Protein AF-A0A662XGB3-F1 (afdb_monomer_lite)

Foldseek 3Di:
DVVVVVVVVVVVVVVVPPPDDDDDDPVNVVVCVVDVLNVDDPVVSVVVVVVVVVVVLVVVVCVVVVCVVVVVPVPDDDCPDCPVVVCCVVPVVQVPDDPSRNSCCVPPVVVVVVVVVVVVVVVVVVVPDPDDDDQDVVNVVVDDPQDPVCVVPVPPPPDDDDDDDDDDDDDDDDDDPDPPPVVVVVVVVVVPPPPVCPVVVVVVVVVVVPDPDDPPPPPPDDDDDDDDDDDDDDDDPPPPPPPPPPVVCVVVVVVVVVVVVVVVVVVVVVVVVVVVVVVPPDDPPPPDPDDDDDDDDDDDDDDDDDDDDDDDDPDDDDPPPVCVVVVVVVVVVVVVVVVVVVVVCCVVVVPPPPPDDDPDDDPDDDDPDDPPVVVVVVVVVVVVVVVVVVVVPPPDDDDDPVVVVVVVVVVVVVD

Radius of gyration: 42.83 Å; chains: 1; bounding box: 75×102×121 Å

Structure (mmCIF, N/CA/C/O backbone):
data_AF-A0A662XGB3-F1
#
_entry.id   AF-A0A662XGB3-F1
#
loop_
_atom_site.group_PDB
_atom_site.id
_atom_site.type_symbol
_atom_site.label_atom_id
_atom_site.label_alt_id
_atom_site.label_comp_id
_atom_site.label_asym_id
_atom_site.label_entity_id
_atom_site.label_seq_id
_atom_site.pdbx_PDB_ins_code
_atom_site.Cartn_x
_atom_site.Cartn_y
_atom_site.Cartn_z
_atom_site.occupancy
_atom_site.B_iso_or_equiv
_atom_site.auth_seq_id
_atom_site.auth_comp_id
_atom_site.auth_asym_id
_atom_site.auth_atom_id
_atom_site.pdbx_PDB_model_num
ATOM 1 N N . MET A 1 1 ? 17.483 49.305 -1.391 1.00 54.66 1 MET A N 1
ATOM 2 C CA . MET A 1 1 ? 18.361 48.122 -1.178 1.00 54.66 1 MET A CA 1
ATOM 3 C C . MET A 1 1 ? 18.831 48.017 0.273 1.00 54.66 1 MET A C 1
ATOM 5 O O . MET A 1 1 ? 18.694 46.939 0.832 1.00 54.66 1 MET A O 1
ATOM 9 N N . MET A 1 2 ? 19.321 49.099 0.899 1.00 66.62 2 MET A N 1
ATOM 10 C CA . MET A 1 2 ? 19.707 49.092 2.325 1.00 66.62 2 MET A CA 1
ATOM 11 C C . MET A 1 2 ? 18.526 48.879 3.281 1.00 66.62 2 MET A C 1
ATOM 13 O O . MET A 1 2 ? 18.621 48.037 4.161 1.00 66.62 2 MET A O 1
ATOM 17 N N . GLU A 1 3 ? 17.387 49.536 3.050 1.00 67.69 3 GLU A N 1
ATOM 18 C CA . GLU A 1 3 ? 16.197 49.396 3.912 1.00 67.69 3 GLU A CA 1
ATOM 19 C C . GLU A 1 3 ? 15.659 47.962 3.971 1.00 67.69 3 GLU A C 1
ATOM 21 O O . GLU A 1 3 ? 15.305 47.477 5.037 1.00 67.69 3 GLU A O 1
ATOM 26 N N . LYS A 1 4 ? 15.678 47.228 2.847 1.00 71.25 4 LYS A N 1
ATOM 27 C CA . LYS A 1 4 ? 15.299 45.806 2.838 1.00 71.25 4 LYS A CA 1
ATOM 28 C C . LYS A 1 4 ? 16.263 44.951 3.657 1.00 71.25 4 LYS A C 1
ATOM 30 O O . LYS A 1 4 ? 15.818 43.999 4.282 1.00 71.25 4 LYS A O 1
ATOM 35 N N . ARG A 1 5 ? 17.564 45.264 3.654 1.00 76.44 5 ARG A N 1
ATOM 36 C CA . ARG A 1 5 ? 18.553 44.528 4.458 1.00 76.44 5 ARG A CA 1
ATOM 37 C C . ARG A 1 5 ? 18.363 44.799 5.948 1.00 76.44 5 ARG A C 1
ATOM 39 O O . ARG A 1 5 ? 18.357 43.843 6.708 1.00 76.44 5 ARG A O 1
ATOM 46 N N . LEU A 1 6 ? 18.128 46.056 6.324 1.00 80.00 6 LEU A N 1
ATOM 47 C CA . LEU A 1 6 ? 17.851 46.444 7.709 1.00 80.00 6 LEU A CA 1
ATOM 48 C C . LEU A 1 6 ? 16.551 45.815 8.223 1.00 80.00 6 LEU A C 1
ATOM 50 O O . LEU A 1 6 ? 16.579 45.145 9.243 1.00 80.00 6 LEU A O 1
ATOM 54 N N . ALA A 1 7 ? 15.458 45.884 7.458 1.00 80.50 7 ALA A N 1
ATOM 55 C CA . ALA A 1 7 ? 14.192 45.248 7.837 1.00 80.50 7 ALA A CA 1
ATOM 56 C C . ALA A 1 7 ? 14.297 43.713 7.940 1.00 80.50 7 ALA A C 1
ATOM 58 O O . ALA A 1 7 ? 13.648 43.089 8.774 1.00 80.50 7 ALA A O 1
ATOM 59 N N . THR A 1 8 ? 15.127 43.089 7.097 1.00 82.44 8 THR A N 1
ATOM 60 C CA . THR A 1 8 ? 15.407 41.648 7.189 1.00 82.44 8 THR A CA 1
ATOM 61 C C . THR A 1 8 ? 16.193 41.331 8.460 1.00 82.44 8 THR A C 1
ATOM 63 O O . THR A 1 8 ? 15.916 40.335 9.117 1.00 82.44 8 THR A O 1
ATOM 66 N N . GLN A 1 9 ? 17.157 42.178 8.815 1.00 83.94 9 GLN A N 1
ATOM 67 C CA . GLN A 1 9 ? 17.981 42.009 10.006 1.00 83.94 9 GLN A CA 1
ATOM 68 C C . GLN A 1 9 ? 17.162 42.188 11.289 1.00 83.94 9 GLN A C 1
ATOM 70 O O . GLN A 1 9 ? 17.160 41.289 12.122 1.00 83.94 9 GLN A O 1
ATOM 75 N N . GLU A 1 10 ? 16.358 43.250 11.377 1.00 85.19 10 GLU A N 1
ATOM 76 C CA . GLU A 1 10 ? 15.425 43.483 12.488 1.00 85.19 10 GLU A CA 1
ATOM 77 C C . GLU A 1 10 ? 14.445 42.313 12.670 1.00 85.19 10 GLU A C 1
ATOM 79 O O . GLU A 1 10 ? 14.161 41.898 13.791 1.00 85.19 10 GLU A O 1
ATOM 84 N N . TYR A 1 11 ? 13.962 41.720 11.573 1.00 83.81 11 TYR A N 1
ATOM 85 C CA . TYR A 1 11 ? 13.099 40.538 11.627 1.00 83.81 11 TYR A CA 1
ATOM 86 C C . TYR A 1 11 ? 13.798 39.315 12.244 1.00 83.81 11 TYR A C 1
ATOM 88 O O . TYR A 1 11 ? 13.194 38.596 13.043 1.00 83.81 11 TYR A O 1
ATOM 96 N N . PHE A 1 12 ? 15.066 39.073 11.899 1.00 83.00 12 PHE A N 1
ATOM 97 C CA . PHE A 1 12 ? 15.842 37.975 12.479 1.00 83.00 12 PHE A CA 1
ATOM 98 C C . PHE A 1 12 ? 16.231 38.235 13.940 1.00 83.00 12 PHE A C 1
ATOM 100 O O . PHE A 1 12 ? 16.231 37.295 14.736 1.00 83.00 12 PHE A O 1
ATOM 107 N N . ASP A 1 13 ? 16.483 39.490 14.311 1.00 82.62 13 ASP A N 1
ATOM 108 C CA . ASP A 1 13 ? 16.779 39.877 15.693 1.00 82.62 13 ASP A CA 1
ATOM 109 C C . ASP A 1 13 ? 15.550 39.666 16.598 1.00 82.62 13 ASP A C 1
ATOM 111 O O . ASP A 1 13 ? 15.652 39.033 17.648 1.00 82.62 13 ASP A O 1
ATOM 115 N N . VAL A 1 14 ? 14.351 40.048 16.138 1.00 81.44 14 VAL A N 1
ATOM 116 C CA . VAL A 1 14 ? 13.081 39.801 16.854 1.00 81.44 14 VAL A CA 1
ATOM 117 C C . VAL A 1 14 ? 12.754 38.305 16.975 1.00 81.44 14 VAL A C 1
ATOM 119 O O . VAL A 1 14 ? 12.174 37.874 17.974 1.00 81.44 14 VAL A O 1
ATOM 122 N N . LEU A 1 15 ? 13.119 37.483 15.984 1.00 72.69 15 LEU A N 1
ATOM 123 C CA . LEU A 1 15 ? 12.970 36.024 16.073 1.00 72.69 15 LEU A CA 1
ATOM 124 C C . LEU A 1 15 ? 13.921 35.398 17.102 1.00 72.69 15 LEU A C 1
ATOM 126 O O . LEU A 1 15 ? 13.545 34.419 17.746 1.00 72.69 15 LEU A O 1
ATOM 130 N N . ASN A 1 16 ? 15.119 35.961 17.282 1.00 73.25 16 ASN A N 1
ATOM 131 C CA . ASN A 1 16 ? 16.087 35.495 18.276 1.00 73.25 16 ASN A CA 1
ATOM 132 C C . ASN A 1 16 ? 15.716 35.891 19.715 1.00 73.25 16 ASN A C 1
ATOM 134 O O . ASN A 1 16 ? 16.101 35.186 20.646 1.00 73.25 16 ASN A O 1
ATOM 138 N N . GLU A 1 17 ? 14.940 36.962 19.912 1.00 77.75 17 GLU A N 1
ATOM 139 C CA . GLU A 1 17 ? 14.427 37.375 21.231 1.00 77.75 17 GLU A CA 1
ATOM 140 C C . GLU A 1 17 ? 13.150 36.628 21.672 1.00 77.75 17 GLU A C 1
ATOM 142 O O . GLU A 1 17 ? 12.581 36.910 22.731 1.00 77.75 17 GLU A O 1
ATOM 147 N N . GLN A 1 18 ? 12.686 35.637 20.901 1.00 74.06 18 GLN A N 1
ATOM 148 C CA . GLN A 1 18 ? 11.561 34.793 21.304 1.00 74.06 18 GLN A CA 1
ATOM 149 C C . GLN A 1 18 ? 11.907 34.023 22.599 1.00 74.06 18 GLN A C 1
ATOM 151 O O . GLN A 1 18 ? 12.933 33.344 22.662 1.00 74.06 18 GLN A O 1
ATOM 156 N N . PRO A 1 19 ? 11.033 34.024 23.627 1.00 74.44 19 PRO A N 1
ATOM 157 C CA . PRO A 1 19 ? 11.281 33.333 24.900 1.00 74.44 19 PRO A CA 1
ATOM 158 C C . PRO A 1 19 ? 11.374 31.802 24.758 1.00 74.44 19 PRO A C 1
ATOM 160 O O . PRO A 1 19 ? 11.766 31.104 25.694 1.00 74.44 19 PRO A O 1
ATOM 163 N N . PHE A 1 20 ? 11.004 31.271 23.591 1.00 70.50 20 PHE A N 1
ATOM 164 C CA . PHE A 1 20 ? 11.121 29.869 23.231 1.00 70.50 20 PHE A CA 1
ATOM 165 C C . PHE A 1 20 ? 12.289 29.672 22.259 1.00 70.50 20 PHE A C 1
ATOM 167 O O . PHE A 1 20 ? 12.163 29.920 21.063 1.00 70.50 20 PHE A O 1
ATOM 174 N N . ALA A 1 21 ? 13.409 29.177 22.784 1.00 70.88 21 ALA A N 1
ATOM 175 C CA . ALA A 1 21 ? 14.560 28.744 21.999 1.00 70.88 21 ALA A CA 1
ATOM 176 C C . ALA A 1 21 ? 14.556 27.205 21.908 1.00 70.88 21 ALA A C 1
ATOM 178 O O . ALA A 1 21 ? 15.061 26.541 22.825 1.00 70.88 21 ALA A O 1
ATOM 179 N N . PRO A 1 22 ? 13.950 26.603 20.864 1.00 76.12 22 PRO A N 1
ATOM 180 C CA . PRO A 1 22 ? 13.940 25.154 20.719 1.00 76.12 22 PRO A CA 1
ATOM 181 C C . PRO A 1 22 ? 15.378 24.646 20.588 1.00 76.12 22 PRO A C 1
ATOM 183 O O . PRO A 1 22 ? 16.118 25.041 19.688 1.00 76.12 22 PRO A O 1
ATOM 186 N N . LYS A 1 23 ? 15.782 23.759 21.500 1.00 81.38 23 LYS A N 1
ATOM 187 C CA . LYS A 1 23 ? 17.085 23.094 21.430 1.00 81.38 23 LYS A CA 1
ATOM 188 C C . LYS A 1 23 ? 16.979 21.908 20.483 1.00 81.38 23 LYS A C 1
ATOM 190 O O . LYS A 1 23 ? 16.058 21.100 20.596 1.00 81.38 23 LYS A O 1
ATOM 195 N N . ILE A 1 24 ? 17.928 21.799 19.559 1.00 84.06 24 ILE A N 1
ATOM 196 C CA . ILE A 1 24 ? 18.049 20.625 18.695 1.00 84.06 24 ILE A CA 1
ATOM 197 C C . ILE A 1 24 ? 18.338 19.415 19.588 1.00 84.06 24 ILE A C 1
ATOM 199 O O . ILE A 1 24 ? 19.225 19.462 20.440 1.00 84.06 24 ILE A O 1
ATOM 203 N N . SER A 1 25 ? 17.561 18.348 19.412 1.00 87.00 25 SER A N 1
ATOM 204 C CA . SER A 1 25 ? 17.739 17.113 20.173 1.00 87.00 25 SER A CA 1
ATOM 205 C C . SER A 1 25 ? 19.108 16.473 19.900 1.00 87.00 25 SER A C 1
ATOM 207 O O . SER A 1 25 ? 19.650 16.555 18.794 1.00 87.00 25 SER A O 1
ATOM 209 N N . GLU A 1 26 ? 19.663 15.776 20.893 1.00 89.94 26 GLU A N 1
ATOM 210 C CA . GLU A 1 26 ? 20.924 15.041 20.726 1.00 89.94 26 GLU A CA 1
ATOM 211 C C . GLU A 1 26 ? 20.834 13.963 19.635 1.00 89.94 26 GLU A C 1
ATOM 213 O O . GLU A 1 26 ? 21.827 13.646 18.983 1.00 89.94 26 GLU A O 1
ATOM 218 N N . THR A 1 27 ? 19.643 13.397 19.415 1.00 86.75 27 THR A N 1
ATOM 219 C CA . THR A 1 27 ? 19.397 12.406 18.361 1.00 86.75 27 THR A CA 1
ATOM 220 C C . THR A 1 27 ? 19.525 13.034 16.978 1.00 86.75 27 THR A C 1
ATOM 222 O O . THR A 1 27 ? 20.179 12.451 16.115 1.00 86.75 27 THR A O 1
ATOM 225 N N . SER A 1 28 ? 18.996 14.244 16.775 1.00 85.44 28 SER A N 1
ATOM 226 C CA . SER A 1 28 ? 19.199 15.003 15.539 1.00 85.44 28 SER A CA 1
ATOM 227 C C . SER A 1 28 ? 20.682 15.282 15.282 1.00 85.44 28 SER A C 1
ATOM 229 O O . SER A 1 28 ? 21.139 15.095 14.156 1.00 85.44 28 SER A O 1
ATOM 231 N N . ASN A 1 29 ? 21.453 15.644 16.315 1.00 87.56 29 ASN A N 1
ATOM 232 C CA . ASN A 1 29 ? 22.900 15.860 16.182 1.00 87.56 29 ASN A CA 1
ATOM 233 C C . ASN A 1 29 ? 23.629 14.568 15.779 1.00 87.56 29 ASN A C 1
ATOM 235 O O . ASN A 1 29 ? 24.387 14.569 14.814 1.00 87.56 29 ASN A O 1
ATOM 239 N N . LYS A 1 30 ? 23.310 13.433 16.416 1.00 90.31 30 LYS A N 1
ATOM 240 C CA . LYS A 1 30 ? 23.857 12.115 16.040 1.00 90.31 30 LYS A CA 1
ATOM 241 C C . LYS A 1 30 ? 23.510 11.717 14.602 1.00 90.31 30 LYS A C 1
ATOM 243 O O . LYS A 1 30 ? 24.331 11.114 13.920 1.00 90.31 30 LYS A O 1
ATOM 248 N N . ILE A 1 31 ? 22.308 12.043 14.119 1.00 87.12 31 ILE A N 1
ATOM 249 C CA . ILE A 1 31 ? 21.905 11.773 12.727 1.00 87.12 31 ILE A CA 1
ATOM 250 C C . ILE A 1 31 ? 22.748 12.597 11.745 1.00 87.12 31 ILE A C 1
ATOM 252 O O . ILE A 1 31 ? 23.145 12.079 10.702 1.00 87.12 31 ILE A O 1
ATOM 256 N N . VAL A 1 32 ? 23.030 13.858 12.079 1.00 88.62 32 VAL A N 1
ATOM 257 C CA . VAL A 1 32 ? 23.881 14.752 11.277 1.00 88.62 32 VAL A CA 1
ATOM 258 C C . VAL A 1 32 ? 25.346 14.299 11.298 1.00 88.62 32 VAL A C 1
ATOM 260 O O . VAL A 1 32 ? 26.028 14.379 10.281 1.00 88.62 32 VAL A O 1
ATOM 263 N N . GLU A 1 33 ? 25.834 13.771 12.421 1.00 89.44 33 GLU A N 1
ATOM 264 C CA . GLU A 1 33 ? 27.176 13.179 12.523 1.00 89.44 33 GLU A CA 1
ATOM 265 C C . GLU A 1 33 ? 27.307 11.891 11.699 1.00 89.44 33 GLU A C 1
ATOM 267 O O . GLU A 1 33 ? 28.306 11.694 11.013 1.00 89.44 33 GLU A O 1
ATOM 272 N N . GLN A 1 34 ? 26.290 11.024 11.726 1.00 92.44 34 GLN A N 1
ATOM 273 C CA . GLN A 1 34 ? 26.293 9.759 10.981 1.00 92.44 34 GLN A CA 1
ATOM 274 C C . GLN A 1 34 ? 26.193 9.943 9.465 1.00 92.44 34 GLN A C 1
ATOM 276 O O . GLN A 1 34 ? 26.641 9.076 8.715 1.00 92.44 34 GLN A O 1
ATOM 281 N N . LYS A 1 35 ? 25.559 11.027 9.011 1.00 90.69 35 LYS A N 1
ATOM 282 C CA . LYS A 1 35 ? 25.293 11.288 7.596 1.00 90.69 35 LYS A CA 1
ATOM 283 C C . LYS A 1 35 ? 25.937 12.604 7.176 1.00 90.69 35 LYS A C 1
ATOM 285 O O . LYS A 1 35 ? 25.328 13.657 7.376 1.00 90.69 35 LYS A O 1
ATOM 290 N N . PRO A 1 36 ? 27.125 12.571 6.547 1.00 87.38 36 PRO A N 1
ATOM 291 C CA . PRO A 1 36 ? 27.830 13.784 6.135 1.00 87.38 36 PRO A CA 1
ATOM 292 C C . PRO A 1 36 ? 27.029 14.596 5.110 1.00 87.38 36 PRO A C 1
ATOM 294 O O . PRO A 1 36 ? 27.161 15.817 5.057 1.00 87.38 36 PRO A O 1
ATOM 297 N N . GLU A 1 37 ? 26.111 13.956 4.369 1.00 87.75 37 GLU A N 1
ATOM 298 C CA . GLU A 1 37 ? 25.146 14.654 3.506 1.00 87.75 37 GLU A CA 1
ATOM 299 C C . GLU A 1 37 ? 24.371 15.743 4.260 1.00 87.75 37 GLU A C 1
ATOM 301 O O . GLU A 1 37 ? 23.944 16.742 3.675 1.00 87.75 37 GLU A O 1
ATOM 306 N N . PHE A 1 38 ? 24.174 15.544 5.568 1.00 85.94 38 PHE A N 1
ATOM 307 C CA . PHE A 1 38 ? 23.430 16.451 6.415 1.00 85.94 38 PHE A CA 1
ATOM 308 C C . PHE A 1 38 ? 24.251 17.560 7.073 1.00 85.94 38 PHE A C 1
ATOM 310 O O . PHE A 1 38 ? 23.673 18.403 7.764 1.00 85.94 38 PHE A O 1
ATOM 317 N N . GLN A 1 39 ? 25.553 17.613 6.811 1.00 88.81 39 GLN A N 1
ATOM 318 C CA . GLN A 1 39 ? 26.426 18.720 7.207 1.00 88.81 39 GLN A CA 1
ATOM 319 C C . GLN A 1 39 ? 26.592 19.749 6.079 1.00 88.81 39 GLN A C 1
ATOM 321 O O . GLN A 1 39 ? 27.001 20.874 6.334 1.00 88.81 39 GLN A O 1
ATOM 326 N N . MET A 1 40 ? 26.236 19.388 4.841 1.00 89.19 40 MET A N 1
ATOM 327 C CA . MET A 1 40 ? 26.364 20.264 3.673 1.00 89.19 40 MET A CA 1
ATOM 328 C C . MET A 1 40 ? 25.335 21.398 3.670 1.00 89.19 40 MET A C 1
ATOM 330 O O . MET A 1 40 ? 24.219 21.233 4.166 1.00 89.19 40 MET A O 1
ATOM 334 N N . ASP A 1 41 ? 25.646 22.508 3.005 1.00 93.00 41 ASP A N 1
ATOM 335 C CA . ASP A 1 41 ? 24.686 23.593 2.789 1.00 93.00 41 ASP A CA 1
ATOM 336 C C . ASP A 1 41 ? 23.408 23.101 2.094 1.00 93.00 41 ASP A C 1
ATOM 338 O O . ASP A 1 41 ? 23.421 22.130 1.334 1.00 93.00 41 ASP A O 1
ATOM 342 N N . PHE A 1 42 ? 22.284 23.785 2.334 1.00 90.00 42 PHE A N 1
ATOM 343 C CA . PHE A 1 42 ? 20.971 23.391 1.807 1.00 90.00 42 PHE A CA 1
ATOM 344 C C . PHE A 1 42 ? 20.985 23.150 0.289 1.00 90.00 42 PHE A C 1
ATOM 346 O O . PHE A 1 42 ? 20.487 22.126 -0.178 1.00 90.00 42 PHE A O 1
ATOM 353 N N . VAL A 1 43 ? 21.604 24.057 -0.472 1.00 94.56 43 VAL A N 1
ATOM 354 C CA . VAL A 1 43 ? 21.682 23.968 -1.939 1.00 94.56 43 VAL A CA 1
ATOM 355 C C . VAL A 1 43 ? 22.537 22.776 -2.373 1.00 94.56 43 VAL A C 1
ATOM 357 O O . VAL A 1 43 ? 22.112 21.976 -3.204 1.00 94.56 43 VAL A O 1
ATOM 360 N N . ALA A 1 44 ? 23.712 22.599 -1.761 1.00 92.12 44 ALA A N 1
ATOM 361 C CA . ALA A 1 44 ? 24.599 21.471 -2.044 1.00 92.12 44 ALA A CA 1
ATOM 362 C C . ALA A 1 44 ? 23.927 20.127 -1.722 1.00 92.12 44 ALA A C 1
ATOM 364 O O . ALA A 1 44 ? 24.018 19.167 -2.486 1.00 92.12 44 ALA A O 1
ATOM 365 N N . ARG A 1 45 ? 23.176 20.075 -0.621 1.00 92.62 45 ARG A N 1
ATOM 366 C CA . ARG A 1 45 ? 22.384 18.917 -0.208 1.00 92.62 45 ARG A CA 1
ATOM 367 C C . ARG A 1 45 ? 21.242 18.611 -1.171 1.00 92.62 45 ARG A C 1
ATOM 369 O O . ARG A 1 45 ? 21.011 17.443 -1.474 1.00 92.62 45 ARG A O 1
ATOM 376 N N . GLN A 1 46 ? 20.545 19.633 -1.664 1.00 92.56 46 GLN A N 1
ATOM 377 C CA . GLN A 1 46 ? 19.495 19.460 -2.665 1.00 92.56 46 GLN A CA 1
ATOM 378 C C . GLN A 1 46 ? 20.062 18.845 -3.947 1.00 92.56 46 GLN A C 1
ATOM 380 O O . GLN A 1 46 ? 19.506 17.865 -4.440 1.00 92.56 46 GLN A O 1
ATOM 385 N N . HIS A 1 47 ? 21.195 19.359 -4.433 1.00 94.81 47 HIS A N 1
ATOM 386 C CA . HIS A 1 47 ? 21.884 18.778 -5.583 1.00 94.81 47 HIS A CA 1
ATOM 387 C C . HIS A 1 47 ? 22.353 17.350 -5.314 1.00 94.81 47 HIS A C 1
ATOM 389 O O . HIS A 1 47 ? 22.123 16.480 -6.141 1.00 94.81 47 HIS A O 1
ATOM 395 N N . TYR A 1 48 ? 22.928 17.074 -4.142 1.00 93.69 48 TYR A N 1
ATOM 396 C CA . TYR A 1 48 ? 23.363 15.727 -3.782 1.00 93.69 48 TYR A CA 1
ATOM 397 C C . TYR A 1 48 ? 22.221 14.705 -3.844 1.00 93.69 48 TYR A C 1
ATOM 399 O O . TYR A 1 48 ? 22.371 13.645 -4.451 1.00 93.69 48 TYR A O 1
ATOM 407 N N . PHE A 1 49 ? 21.065 15.011 -3.244 1.00 92.75 49 PHE A N 1
ATOM 408 C CA . PHE A 1 49 ? 19.931 14.085 -3.273 1.00 92.75 49 PHE A CA 1
ATOM 409 C C . PHE A 1 49 ? 19.336 13.941 -4.673 1.00 92.75 49 PHE A C 1
ATOM 411 O O . PHE A 1 49 ? 18.967 12.832 -5.045 1.00 92.75 49 PHE A O 1
ATOM 418 N N . GLN A 1 50 ? 19.307 15.016 -5.465 1.00 90.62 50 GLN A N 1
ATOM 419 C CA . GLN A 1 50 ? 18.909 14.943 -6.871 1.00 90.62 50 GLN A CA 1
ATOM 420 C C . GLN A 1 50 ? 19.843 14.034 -7.676 1.00 90.62 50 GLN A C 1
ATOM 422 O O . GLN A 1 50 ? 19.360 13.142 -8.366 1.00 90.62 50 GLN A O 1
ATOM 427 N N . SER A 1 51 ? 21.160 14.201 -7.537 1.00 91.69 51 SER A N 1
ATOM 428 C CA . SER A 1 51 ? 22.150 13.358 -8.212 1.00 91.69 51 SER A CA 1
ATOM 429 C C . SER A 1 51 ? 22.047 11.901 -7.777 1.00 91.69 51 SER A C 1
ATOM 431 O O . SER A 1 51 ? 22.122 11.007 -8.608 1.00 91.69 51 SER A O 1
ATOM 433 N N . ARG A 1 52 ? 21.818 11.641 -6.487 1.00 90.12 52 ARG A N 1
ATOM 434 C CA . ARG A 1 52 ? 21.645 10.281 -5.964 1.00 90.12 52 ARG A CA 1
ATOM 435 C C . ARG A 1 52 ? 20.360 9.618 -6.466 1.00 90.12 52 ARG A C 1
ATOM 437 O O . ARG A 1 52 ? 20.355 8.424 -6.761 1.00 90.12 52 ARG A O 1
ATOM 444 N N . ASP A 1 53 ? 19.262 10.366 -6.542 1.00 83.88 53 ASP A N 1
ATOM 445 C CA . ASP A 1 53 ? 18.016 9.869 -7.129 1.00 83.88 53 ASP A CA 1
ATOM 446 C C . ASP A 1 53 ? 18.186 9.607 -8.630 1.00 83.88 53 ASP A C 1
ATOM 448 O O . ASP A 1 53 ? 17.696 8.593 -9.131 1.00 83.88 53 ASP A O 1
ATOM 452 N N . GLN A 1 54 ? 18.930 10.467 -9.329 1.00 86.81 54 GLN A N 1
ATOM 453 C CA . GLN A 1 54 ? 19.275 10.278 -10.732 1.00 86.81 54 GLN A CA 1
ATOM 454 C C . GLN A 1 54 ? 20.148 9.033 -10.939 1.00 86.81 54 GLN A C 1
ATOM 456 O O . GLN A 1 54 ? 19.791 8.186 -11.747 1.00 86.81 54 GLN A O 1
ATOM 461 N N . GLU A 1 55 ? 21.210 8.849 -10.157 1.00 88.31 55 GLU A N 1
ATOM 462 C CA . GLU A 1 55 ? 22.072 7.659 -10.203 1.00 88.31 55 GLU A CA 1
ATOM 463 C C . GLU A 1 55 ? 21.266 6.378 -9.956 1.00 88.31 55 GLU A C 1
ATOM 465 O O . GLU A 1 55 ? 21.424 5.376 -10.649 1.00 88.31 55 GLU A O 1
ATOM 470 N N . LYS A 1 56 ? 20.341 6.407 -8.991 1.00 86.25 56 LYS A N 1
ATOM 471 C CA . LYS A 1 56 ? 19.448 5.276 -8.724 1.00 86.25 56 LYS A CA 1
ATOM 472 C C . LYS A 1 56 ? 18.540 4.969 -9.919 1.00 86.25 56 LYS A C 1
ATOM 474 O O . LYS A 1 56 ? 18.271 3.798 -10.183 1.00 86.25 56 LYS A O 1
ATOM 479 N N . MET A 1 57 ? 18.045 5.998 -10.604 1.00 81.19 57 MET A N 1
ATOM 480 C CA . MET A 1 57 ? 17.244 5.848 -11.820 1.00 81.19 57 MET A CA 1
ATOM 481 C C . MET A 1 57 ? 18.085 5.294 -12.977 1.00 81.19 57 MET A C 1
ATOM 483 O O . MET A 1 57 ? 17.653 4.339 -13.616 1.00 81.19 57 MET A O 1
ATOM 487 N N . GLU A 1 58 ? 19.292 5.818 -13.187 1.00 85.19 58 GLU A N 1
ATOM 488 C CA . GLU A 1 58 ? 20.240 5.369 -14.217 1.00 85.19 58 GLU A CA 1
ATOM 489 C C . GLU A 1 58 ? 20.699 3.923 -13.981 1.00 85.19 58 GLU A C 1
ATOM 491 O O . GLU A 1 58 ? 20.736 3.122 -14.910 1.00 85.19 58 GLU A O 1
ATOM 496 N N . ALA A 1 59 ? 20.969 3.535 -12.733 1.00 85.00 59 ALA A N 1
ATOM 497 C CA . ALA A 1 59 ? 21.301 2.155 -12.381 1.00 85.00 59 ALA A CA 1
ATOM 498 C C . ALA A 1 59 ? 20.149 1.184 -12.692 1.00 85.00 59 ALA A C 1
ATOM 500 O O . ALA A 1 59 ? 20.379 0.039 -13.088 1.00 85.00 59 ALA A O 1
ATOM 501 N N . LEU A 1 60 ? 18.905 1.633 -12.510 1.00 78.25 60 LEU A N 1
ATOM 502 C CA . LEU A 1 60 ? 17.712 0.837 -12.781 1.00 78.25 60 LEU A CA 1
ATOM 503 C C . LEU A 1 60 ? 17.423 0.738 -14.289 1.00 78.25 60 LEU A C 1
ATOM 505 O O . LEU A 1 60 ? 17.036 -0.330 -14.757 1.00 78.25 60 LEU A O 1
ATOM 509 N N . GLU A 1 61 ? 17.664 1.815 -15.043 1.00 76.56 61 GLU A N 1
ATOM 510 C CA . GLU A 1 61 ? 17.640 1.829 -16.513 1.00 76.56 61 GLU A CA 1
ATOM 511 C C . GLU A 1 61 ? 18.718 0.892 -17.085 1.00 76.56 61 GLU A C 1
ATOM 513 O O . GLU A 1 61 ? 18.412 -0.006 -17.871 1.00 76.56 61 GLU A O 1
ATOM 518 N N . GLY A 1 62 ? 19.949 0.988 -16.573 1.00 74.75 62 GLY A N 1
ATOM 519 C CA . GLY A 1 62 ? 21.059 0.120 -16.954 1.00 74.75 62 GLY A CA 1
ATOM 520 C C . GLY A 1 62 ? 20.795 -1.362 -16.679 1.00 74.75 62 GLY A C 1
ATOM 521 O O . GLY A 1 62 ? 21.202 -2.206 -17.471 1.00 74.75 62 GLY A O 1
ATOM 522 N N . PHE A 1 63 ? 20.068 -1.712 -15.613 1.00 68.50 63 PHE A N 1
ATOM 523 C CA . PHE A 1 63 ? 19.671 -3.103 -15.365 1.00 68.50 63 PHE A CA 1
ATOM 524 C C . PHE A 1 63 ? 18.786 -3.650 -16.496 1.00 68.50 63 PHE A C 1
ATOM 526 O O . PHE A 1 63 ? 19.017 -4.754 -16.985 1.00 68.50 63 PHE A O 1
ATOM 533 N N . CYS A 1 64 ? 17.817 -2.859 -16.965 1.00 60.56 64 CYS A N 1
ATOM 534 C CA . CYS A 1 64 ? 16.960 -3.253 -18.078 1.00 60.56 64 CYS A CA 1
ATOM 535 C C . CYS A 1 64 ? 17.748 -3.399 -19.387 1.00 60.56 64 CYS A C 1
ATOM 537 O O . CYS A 1 64 ? 17.543 -4.377 -20.104 1.00 60.56 64 CYS A O 1
ATOM 539 N N . ASP A 1 65 ? 18.667 -2.485 -19.689 1.00 64.62 65 ASP A N 1
ATOM 540 C CA . ASP A 1 65 ? 19.427 -2.514 -20.945 1.00 64.62 65 ASP A CA 1
ATOM 541 C C . ASP A 1 65 ? 20.485 -3.623 -20.981 1.00 64.62 65 ASP A C 1
ATOM 543 O O . ASP A 1 65 ? 20.711 -4.250 -22.020 1.00 64.62 65 ASP A O 1
ATOM 547 N N . VAL A 1 66 ? 21.105 -3.925 -19.839 1.00 59.22 66 VAL A N 1
ATOM 548 C CA . VAL A 1 66 ? 22.117 -4.981 -19.712 1.00 59.22 66 VAL A CA 1
ATOM 549 C C . VAL A 1 66 ? 21.515 -6.367 -19.961 1.00 59.22 66 VAL A C 1
ATOM 551 O O . VAL A 1 66 ? 22.151 -7.186 -20.628 1.00 59.22 66 VAL A O 1
ATOM 554 N N . ASP A 1 67 ? 20.286 -6.621 -19.511 1.00 57.78 67 ASP A N 1
ATOM 555 C CA . ASP A 1 67 ? 19.576 -7.879 -19.781 1.00 57.78 67 ASP A CA 1
ATOM 556 C C . ASP A 1 67 ? 19.241 -8.034 -21.279 1.00 57.78 67 ASP A C 1
ATOM 558 O O . ASP A 1 67 ? 19.344 -9.127 -21.845 1.00 57.78 67 ASP A O 1
ATOM 562 N N . HIS A 1 68 ? 18.935 -6.928 -21.969 1.00 57.69 68 HIS A N 1
ATOM 563 C CA . HIS A 1 68 ? 18.721 -6.925 -23.420 1.00 57.69 68 HIS A CA 1
ATOM 564 C C . HIS A 1 68 ? 20.034 -7.111 -24.204 1.00 57.69 68 HIS A C 1
ATOM 566 O O . HIS A 1 68 ? 20.054 -7.835 -25.206 1.00 57.69 68 HIS A O 1
ATOM 572 N N . ALA A 1 69 ? 21.135 -6.500 -23.751 1.00 57.84 69 ALA A N 1
ATOM 573 C CA . ALA A 1 69 ? 22.441 -6.535 -24.414 1.00 57.84 69 ALA A CA 1
ATOM 574 C C . ALA A 1 69 ? 23.201 -7.859 -24.219 1.00 57.84 69 ALA A C 1
ATOM 576 O O . ALA A 1 69 ? 23.896 -8.303 -25.133 1.00 57.84 69 ALA A O 1
ATOM 577 N N . ARG A 1 70 ? 23.035 -8.545 -23.076 1.00 59.16 70 ARG A N 1
ATOM 578 C CA . ARG A 1 70 ? 23.618 -9.884 -22.829 1.00 59.16 70 ARG A CA 1
ATOM 579 C C . ARG A 1 70 ? 23.000 -10.993 -23.683 1.00 59.16 70 ARG A C 1
ATOM 581 O O . ARG A 1 70 ? 23.435 -12.139 -23.603 1.00 59.16 70 ARG A O 1
ATOM 588 N N . GLY A 1 71 ? 21.999 -10.679 -24.505 1.00 52.31 71 GLY A N 1
ATOM 589 C CA . GLY A 1 71 ? 21.368 -11.659 -25.382 1.00 52.31 71 GLY A CA 1
ATOM 590 C C . GLY A 1 71 ? 20.494 -12.665 -24.636 1.00 52.31 71 GLY A C 1
ATOM 591 O O . GLY A 1 71 ? 20.068 -13.646 -25.250 1.00 52.31 71 GLY A O 1
ATOM 592 N N . GLU A 1 72 ? 20.156 -12.405 -23.366 1.00 59.53 72 GLU A N 1
ATOM 593 C CA . GLU A 1 72 ? 19.071 -13.078 -22.645 1.00 59.53 72 GLU A CA 1
ATOM 594 C C . GLU A 1 72 ? 17.730 -12.614 -23.226 1.00 59.53 72 GLU A C 1
ATOM 596 O O . GLU A 1 72 ? 16.888 -11.982 -22.594 1.00 59.53 72 GLU A O 1
ATOM 601 N N . ARG A 1 73 ? 17.521 -12.921 -24.508 1.00 60.00 73 ARG A N 1
ATOM 602 C CA . ARG A 1 73 ? 16.223 -12.798 -25.148 1.00 60.00 73 ARG A CA 1
ATOM 603 C C . ARG A 1 73 ? 15.283 -13.661 -24.330 1.00 60.00 73 ARG A C 1
ATOM 605 O O . ARG A 1 73 ? 15.447 -14.879 -24.317 1.00 60.00 73 ARG A O 1
ATOM 612 N N . LEU A 1 74 ? 14.320 -13.021 -23.668 1.00 66.62 74 LEU A N 1
ATOM 613 C CA . LEU A 1 74 ? 13.197 -13.677 -23.005 1.00 66.62 74 LEU A CA 1
ATOM 614 C C . LEU A 1 74 ? 12.747 -14.861 -23.874 1.00 66.62 74 LEU A C 1
ATOM 616 O O . LEU A 1 74 ? 12.229 -14.669 -24.976 1.00 66.62 74 LEU A O 1
ATOM 620 N N . THR A 1 75 ? 13.034 -16.081 -23.410 1.00 72.19 75 THR A N 1
ATOM 621 C CA . THR A 1 75 ? 12.846 -17.320 -24.188 1.00 72.19 75 THR A CA 1
ATOM 622 C C . THR A 1 75 ? 11.373 -17.634 -24.403 1.00 72.19 75 THR A C 1
ATOM 624 O O . THR A 1 75 ? 11.010 -18.399 -25.293 1.00 72.19 75 THR A O 1
ATOM 627 N N . PHE A 1 76 ? 10.517 -17.004 -23.603 1.00 70.25 76 PHE A N 1
ATOM 628 C CA . PHE A 1 76 ? 9.081 -17.132 -23.647 1.00 70.25 76 PHE A CA 1
ATOM 629 C C . PHE A 1 76 ? 8.452 -15.785 -24.003 1.00 70.25 76 PHE A C 1
ATOM 631 O O . PHE A 1 76 ? 8.422 -14.857 -23.194 1.00 70.25 76 PHE A O 1
ATOM 638 N N . LYS A 1 77 ? 7.942 -15.695 -25.232 1.00 74.19 77 LYS A N 1
ATOM 639 C CA . LYS A 1 77 ? 7.092 -14.601 -25.703 1.00 74.19 77 LYS A CA 1
ATOM 640 C C . LYS A 1 77 ? 5.724 -15.196 -26.018 1.00 74.19 77 LYS A C 1
ATOM 642 O O . LYS A 1 77 ? 5.524 -15.649 -27.145 1.00 74.19 77 LYS A O 1
ATOM 647 N N . PRO A 1 78 ? 4.828 -15.310 -25.022 1.00 79.56 78 PRO A N 1
ATOM 648 C CA . PRO A 1 78 ? 3.495 -15.815 -25.290 1.00 79.56 78 PRO A CA 1
ATOM 649 C C . PRO A 1 78 ? 2.814 -14.875 -26.281 1.00 79.56 78 PRO A C 1
ATOM 651 O O . PRO A 1 78 ? 2.921 -13.655 -26.146 1.00 79.56 78 PRO A O 1
ATOM 654 N N . ASP A 1 79 ? 2.122 -15.438 -27.268 1.00 81.81 79 ASP A N 1
ATOM 655 C CA . ASP A 1 79 ? 1.248 -14.642 -28.119 1.00 81.81 79 ASP A CA 1
ATOM 656 C C . ASP A 1 79 ? 0.067 -14.164 -27.267 1.00 81.81 79 ASP A C 1
ATOM 658 O O . ASP A 1 79 ? -0.791 -14.945 -26.849 1.00 81.81 79 ASP A O 1
ATOM 662 N N . ILE A 1 80 ? 0.079 -12.873 -26.945 1.00 81.50 80 ILE A N 1
ATOM 663 C CA . ILE A 1 80 ? -0.943 -12.214 -26.127 1.00 81.50 80 ILE A CA 1
ATOM 664 C C . ILE A 1 80 ? -2.124 -11.742 -26.997 1.00 81.50 80 ILE A C 1
ATOM 666 O O . ILE A 1 80 ? -3.019 -11.042 -26.514 1.00 81.50 80 ILE A O 1
ATOM 670 N N . GLY A 1 81 ? -2.142 -12.109 -28.284 1.00 88.75 81 GLY A N 1
ATOM 671 C CA . GLY A 1 81 ? -3.193 -11.770 -29.229 1.00 88.75 81 GLY A CA 1
ATOM 672 C C . GLY A 1 81 ? -3.333 -10.260 -29.408 1.00 88.75 81 GLY A C 1
ATOM 673 O O . GLY A 1 81 ? -2.422 -9.574 -29.860 1.00 88.75 81 GLY A O 1
ATOM 674 N N . ASN A 1 82 ? -4.500 -9.716 -29.054 1.00 89.75 82 ASN A N 1
ATOM 675 C CA . ASN A 1 82 ? -4.847 -8.311 -29.282 1.00 89.75 82 ASN A CA 1
ATOM 676 C C . ASN A 1 82 ? -4.530 -7.369 -28.104 1.00 89.75 82 ASN A C 1
ATOM 678 O O . ASN A 1 82 ? -4.970 -6.215 -28.125 1.00 89.75 82 ASN A O 1
ATOM 682 N N . ALA A 1 83 ? -3.795 -7.829 -27.086 1.00 85.69 83 ALA A N 1
ATOM 683 C CA . ALA A 1 83 ? -3.536 -7.055 -25.870 1.00 85.69 83 ALA A CA 1
ATOM 684 C C . ALA A 1 83 ? -2.922 -5.674 -26.162 1.00 85.69 83 ALA A C 1
ATOM 686 O O . ALA A 1 83 ? -3.400 -4.668 -25.637 1.00 85.69 83 ALA A O 1
ATOM 687 N N . ASP A 1 84 ? -1.943 -5.599 -27.065 1.00 84.19 84 ASP A N 1
ATOM 688 C CA . ASP A 1 84 ? -1.288 -4.337 -27.429 1.00 84.19 84 ASP A CA 1
ATOM 689 C C . ASP A 1 84 ? -2.256 -3.337 -28.065 1.00 84.19 84 ASP A C 1
ATOM 691 O O . ASP A 1 84 ? -2.184 -2.135 -27.807 1.00 84.19 84 ASP A O 1
ATOM 695 N N . HIS A 1 85 ? -3.198 -3.823 -28.876 1.00 88.06 85 HIS A N 1
ATOM 696 C CA . HIS A 1 85 ? -4.203 -2.970 -29.502 1.00 88.06 85 HIS A CA 1
ATOM 697 C C . HIS A 1 85 ? -5.184 -2.412 -28.465 1.00 88.06 85 HIS A C 1
ATOM 699 O O . HIS A 1 85 ? -5.482 -1.218 -28.470 1.00 88.06 85 HIS A O 1
ATOM 705 N N . VAL A 1 86 ? -5.628 -3.253 -27.526 1.00 90.94 86 VAL A N 1
ATOM 706 C CA . VAL A 1 86 ? -6.511 -2.843 -26.424 1.00 90.94 86 VAL A CA 1
ATOM 707 C C . VAL A 1 86 ? -5.812 -1.834 -25.510 1.00 90.94 86 VAL A C 1
ATOM 709 O O . VAL A 1 86 ? -6.416 -0.839 -25.111 1.00 90.94 86 VAL A O 1
ATOM 712 N N . LEU A 1 87 ? -4.530 -2.043 -25.202 1.00 88.25 87 LEU A N 1
ATOM 713 C CA . LEU A 1 87 ? -3.750 -1.117 -24.380 1.00 88.25 87 LEU A CA 1
ATOM 714 C C . LEU A 1 87 ? -3.555 0.237 -25.070 1.00 88.25 87 LEU A C 1
ATOM 716 O O . LEU A 1 87 ? -3.740 1.262 -24.416 1.00 88.25 87 LEU A O 1
ATOM 720 N N . LYS A 1 88 ? -3.277 0.249 -26.380 1.00 88.12 88 LYS A N 1
ATOM 721 C CA . LYS A 1 88 ? -3.200 1.480 -27.186 1.00 88.12 88 LYS A CA 1
ATOM 722 C C . LYS A 1 88 ? -4.516 2.258 -27.186 1.00 88.12 88 LYS A C 1
ATOM 724 O O . LYS A 1 88 ? -4.491 3.479 -27.091 1.00 88.12 88 LYS A O 1
ATOM 729 N N . GLN A 1 89 ? -5.657 1.571 -27.253 1.00 92.06 89 GLN A N 1
ATOM 730 C CA . GLN A 1 89 ? -6.972 2.218 -27.204 1.00 92.06 89 GLN A CA 1
ATOM 731 C C . GLN A 1 89 ? -7.320 2.758 -25.812 1.00 92.06 89 GLN A C 1
ATOM 733 O O . GLN A 1 89 ? -7.819 3.871 -25.688 1.00 92.06 89 GLN A O 1
ATOM 738 N N . LEU A 1 90 ? -7.073 1.979 -24.755 1.00 91.56 90 LEU A N 1
ATOM 739 C CA . LEU A 1 90 ? -7.438 2.367 -23.389 1.00 91.56 90 LEU A CA 1
ATOM 740 C C . LEU A 1 90 ? -6.484 3.402 -22.787 1.00 91.56 90 LEU A C 1
ATOM 742 O O . LEU A 1 90 ? -6.864 4.115 -21.857 1.00 91.56 90 LEU A O 1
ATOM 746 N N . ARG A 1 91 ? -5.218 3.404 -23.218 1.00 89.38 91 ARG A N 1
ATOM 747 C CA . ARG A 1 91 ? -4.132 4.183 -22.608 1.00 89.38 91 ARG A CA 1
ATOM 748 C C . ARG A 1 91 ? -3.130 4.665 -23.669 1.00 89.38 91 ARG A C 1
ATOM 750 O O . ARG A 1 91 ? -1.956 4.298 -23.583 1.00 89.38 91 ARG A O 1
ATOM 757 N N . PRO A 1 92 ? -3.568 5.492 -24.634 1.00 89.31 92 PRO A N 1
ATOM 758 C CA . PRO A 1 92 ? -2.716 5.957 -25.729 1.00 89.31 92 PRO A CA 1
ATOM 759 C C . PRO A 1 92 ? -1.485 6.718 -25.225 1.00 89.31 92 PRO A C 1
ATOM 761 O O . PRO A 1 92 ? -0.386 6.492 -25.725 1.00 89.31 92 PRO A O 1
ATOM 764 N N . ASP A 1 93 ? -1.642 7.516 -24.166 1.00 87.06 93 ASP A N 1
ATOM 765 C CA . ASP A 1 93 ? -0.559 8.305 -23.565 1.00 87.06 93 ASP A CA 1
ATOM 766 C C . ASP A 1 93 ? 0.636 7.436 -23.159 1.00 87.06 93 ASP A C 1
ATOM 768 O O . ASP A 1 93 ? 1.781 7.839 -23.318 1.00 87.06 93 ASP A O 1
ATOM 772 N N . ARG A 1 94 ? 0.379 6.201 -22.703 1.00 86.69 94 ARG A N 1
ATOM 773 C CA . ARG A 1 94 ? 1.421 5.276 -22.234 1.00 86.69 94 ARG A CA 1
ATOM 774 C C . ARG A 1 94 ? 2.246 4.669 -23.356 1.00 86.69 94 ARG A C 1
ATOM 776 O O . ARG A 1 94 ? 3.321 4.148 -23.086 1.00 86.69 94 ARG A O 1
ATOM 783 N N . CYS A 1 95 ? 1.726 4.679 -24.578 1.00 82.44 95 CYS A N 1
ATOM 784 C CA . CYS A 1 95 ? 2.417 4.151 -25.747 1.00 82.44 95 CYS A CA 1
ATOM 785 C C . CYS A 1 95 ? 3.390 5.166 -26.356 1.00 82.44 95 CYS A C 1
ATOM 787 O O . CYS A 1 95 ? 4.237 4.765 -27.148 1.00 82.44 95 CYS A O 1
ATOM 789 N N . ALA A 1 96 ? 3.264 6.447 -25.998 1.00 86.44 96 ALA A N 1
ATOM 790 C CA . ALA A 1 96 ? 4.155 7.522 -26.428 1.00 86.44 96 ALA A CA 1
ATOM 791 C C . ALA A 1 96 ? 5.232 7.873 -25.382 1.00 86.44 96 ALA A C 1
ATOM 793 O O . ALA A 1 96 ? 6.064 8.741 -25.633 1.00 86.44 96 ALA A O 1
ATOM 794 N N . GLU A 1 97 ? 5.214 7.230 -24.211 1.00 90.19 97 GLU A N 1
ATOM 795 C CA . GLU A 1 97 ? 6.184 7.488 -23.145 1.00 90.19 97 GLU A CA 1
ATOM 796 C C . GLU A 1 97 ? 7.586 6.989 -23.523 1.00 90.19 97 GLU A C 1
ATOM 798 O O . GLU A 1 97 ? 7.747 5.905 -24.087 1.00 90.19 97 GLU A O 1
ATOM 803 N N . SER A 1 98 ? 8.614 7.757 -23.153 1.00 91.00 98 SER A N 1
ATOM 804 C CA . SER A 1 98 ? 10.000 7.277 -23.196 1.00 91.00 98 SER A CA 1
ATOM 805 C C . SER A 1 98 ? 10.266 6.245 -22.091 1.00 91.00 98 SER A C 1
ATOM 807 O O . SER A 1 98 ? 9.549 6.205 -21.087 1.00 91.00 98 SER A O 1
ATOM 809 N N . SER A 1 99 ? 11.334 5.448 -22.216 1.00 83.38 99 SER A N 1
ATOM 810 C CA . SER A 1 99 ? 11.740 4.468 -21.191 1.00 83.38 99 SER A CA 1
ATOM 811 C C . SER A 1 99 ? 11.874 5.100 -19.801 1.00 83.38 99 SER A C 1
ATOM 813 O O . SER A 1 99 ? 11.359 4.566 -18.817 1.00 83.38 99 SER A O 1
ATOM 815 N N . GLN A 1 100 ? 12.469 6.293 -19.727 1.00 82.50 100 GLN A N 1
ATOM 816 C CA . GLN A 1 100 ? 12.636 7.052 -18.486 1.00 82.50 100 GLN A CA 1
ATOM 817 C C . GLN A 1 100 ? 11.302 7.532 -17.899 1.00 82.50 100 GLN A C 1
ATOM 819 O O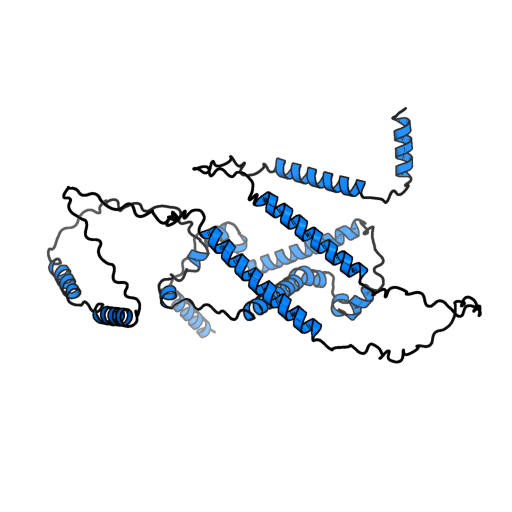 . GLN A 1 100 ? 11.080 7.429 -16.692 1.00 82.50 100 GLN A O 1
ATOM 824 N N . GLN A 1 101 ? 10.380 8.013 -18.739 1.00 88.44 101 GLN A N 1
ATOM 825 C CA . GLN A 1 101 ? 9.039 8.418 -18.301 1.00 88.44 101 GLN A CA 1
ATOM 826 C C . GLN A 1 101 ? 8.230 7.220 -17.796 1.00 88.44 101 GLN A C 1
ATOM 828 O O . GLN A 1 101 ? 7.594 7.302 -16.740 1.00 88.44 101 GLN A O 1
ATOM 833 N N . GLN A 1 102 ? 8.314 6.090 -18.500 1.00 89.00 102 GLN A N 1
ATOM 834 C CA . GLN A 1 102 ? 7.714 4.831 -18.080 1.00 89.00 102 GLN A CA 1
ATOM 835 C C . GLN A 1 102 ? 8.274 4.376 -16.730 1.00 89.00 102 GLN A C 1
ATOM 837 O O . GLN A 1 102 ? 7.496 3.973 -15.858 1.00 89.00 102 GLN A O 1
ATOM 842 N N . LEU A 1 103 ? 9.594 4.456 -16.545 1.00 86.00 103 LEU A N 1
ATOM 843 C CA . LEU A 1 103 ? 10.250 4.089 -15.298 1.00 86.00 103 LEU A CA 1
ATOM 844 C C . LEU A 1 103 ? 9.785 4.990 -14.154 1.00 86.00 103 LEU A C 1
ATOM 846 O O . LEU A 1 103 ? 9.277 4.478 -13.162 1.00 86.00 103 LEU A O 1
ATOM 850 N N . TYR A 1 104 ? 9.844 6.313 -14.328 1.00 87.06 104 TYR A N 1
ATOM 851 C CA . TYR A 1 104 ? 9.383 7.293 -13.339 1.00 87.06 104 TYR A CA 1
ATOM 852 C C . TYR A 1 104 ? 7.913 7.081 -12.948 1.00 87.06 104 TYR A C 1
ATOM 854 O O . TYR A 1 104 ? 7.526 7.152 -11.776 1.00 87.06 104 TYR A O 1
ATOM 862 N N . ARG A 1 105 ? 7.062 6.777 -13.935 1.00 91.62 105 ARG A N 1
ATOM 863 C CA . ARG A 1 105 ? 5.655 6.459 -13.693 1.00 91.62 105 ARG A CA 1
ATOM 864 C C . ARG A 1 105 ? 5.508 5.215 -12.820 1.00 91.62 105 ARG A C 1
ATOM 866 O O . ARG A 1 105 ? 4.722 5.246 -11.875 1.00 91.62 105 ARG A O 1
ATOM 873 N N . LEU A 1 106 ? 6.236 4.145 -13.133 1.00 89.19 106 LEU A N 1
ATOM 874 C CA . LEU A 1 106 ? 6.176 2.881 -12.398 1.00 89.19 106 LEU A CA 1
ATOM 875 C C . LEU A 1 106 ? 6.755 3.002 -10.982 1.00 89.19 106 LEU A C 1
ATOM 877 O O . LEU A 1 106 ? 6.204 2.415 -10.053 1.00 89.19 106 LEU A O 1
ATOM 881 N N . THR A 1 107 ? 7.832 3.768 -10.803 1.00 85.88 107 THR A N 1
ATOM 882 C CA . THR A 1 107 ? 8.530 3.904 -9.518 1.00 85.88 107 THR A CA 1
ATOM 883 C C . THR A 1 107 ? 7.840 4.869 -8.560 1.00 85.88 107 THR A C 1
ATOM 885 O O . THR A 1 107 ? 7.803 4.592 -7.363 1.00 85.88 107 THR A O 1
ATOM 888 N N . TYR A 1 108 ? 7.258 5.967 -9.054 1.00 87.00 108 TYR A N 1
ATOM 889 C CA . TYR A 1 108 ? 6.697 7.019 -8.196 1.00 87.00 108 TYR A CA 1
ATOM 890 C C . TYR A 1 108 ? 5.195 7.240 -8.400 1.00 87.00 108 TYR A C 1
ATOM 892 O O . TYR A 1 108 ? 4.426 7.242 -7.434 1.00 87.00 108 TYR A O 1
ATOM 900 N N . ASN A 1 109 ? 4.740 7.416 -9.644 1.00 91.19 109 ASN A N 1
ATOM 901 C CA . ASN A 1 109 ? 3.358 7.846 -9.898 1.00 91.19 109 ASN A CA 1
ATOM 902 C C . ASN A 1 109 ? 2.326 6.754 -9.593 1.00 91.19 109 ASN A C 1
ATOM 904 O O . ASN A 1 109 ? 1.301 7.029 -8.965 1.00 91.19 109 ASN A O 1
ATOM 908 N N . ASP A 1 110 ? 2.573 5.524 -10.034 1.00 93.19 110 ASP A N 1
ATOM 909 C CA . ASP A 1 110 ? 1.678 4.388 -9.820 1.00 93.19 110 ASP A CA 1
ATOM 910 C C . ASP A 1 110 ? 1.542 3.999 -8.335 1.00 93.19 110 ASP A C 1
ATOM 912 O O . ASP A 1 110 ? 0.396 3.882 -7.880 1.00 93.19 110 ASP A O 1
ATOM 916 N N . PRO A 1 111 ? 2.621 3.873 -7.529 1.00 93.06 111 PRO A N 1
ATOM 917 C CA . PRO A 1 111 ? 2.473 3.613 -6.097 1.00 93.06 111 PRO A CA 1
ATOM 918 C C . PRO A 1 111 ? 1.749 4.753 -5.376 1.00 93.06 111 PRO A C 1
ATOM 920 O O . PRO A 1 111 ? 0.830 4.484 -4.602 1.00 93.06 111 PRO A O 1
ATOM 923 N N . LYS A 1 112 ? 2.054 6.017 -5.703 1.00 93.69 112 LYS A N 1
ATOM 924 C CA . LYS A 1 112 ? 1.347 7.182 -5.147 1.00 93.69 112 LYS A CA 1
ATOM 925 C C . LYS A 1 112 ? -0.153 7.146 -5.457 1.00 93.69 112 LYS A C 1
ATOM 927 O O . LYS A 1 112 ? -0.987 7.373 -4.582 1.00 93.69 112 LYS A O 1
ATOM 932 N N . ARG A 1 113 ? -0.531 6.817 -6.698 1.00 92.50 113 ARG A N 1
ATOM 933 C CA . ARG A 1 113 ? -1.941 6.651 -7.099 1.00 92.50 113 ARG A CA 1
ATOM 934 C C . ARG A 1 113 ? -2.614 5.494 -6.363 1.00 92.50 113 ARG A C 1
ATOM 936 O O . ARG A 1 113 ? -3.766 5.627 -5.946 1.00 92.50 113 ARG A O 1
ATOM 943 N N . ALA A 1 114 ? -1.918 4.371 -6.202 1.00 93.62 114 ALA A N 1
ATOM 944 C CA . ALA A 1 114 ? -2.429 3.219 -5.470 1.00 93.62 114 ALA A CA 1
ATOM 945 C C . ALA A 1 114 ? -2.668 3.551 -3.990 1.00 93.62 114 ALA A C 1
ATOM 947 O O . ALA A 1 114 ? -3.701 3.171 -3.439 1.00 93.62 114 ALA A O 1
ATOM 948 N N . GLU A 1 115 ? -1.757 4.294 -3.363 1.00 95.00 115 GLU A N 1
ATOM 949 C CA . GLU A 1 115 ? -1.884 4.742 -1.978 1.00 95.00 115 GLU A CA 1
ATOM 950 C C . GLU A 1 115 ? -3.063 5.700 -1.790 1.00 95.00 115 GLU A C 1
ATOM 952 O O . GLU A 1 115 ? -3.908 5.461 -0.928 1.00 95.00 115 GLU A O 1
ATOM 957 N N . LEU A 1 116 ? -3.214 6.698 -2.664 1.00 96.69 116 LEU A N 1
ATOM 958 C CA . LEU A 1 116 ? -4.376 7.595 -2.647 1.00 96.69 116 LEU A CA 1
ATOM 959 C C . LEU A 1 116 ? -5.696 6.839 -2.828 1.00 96.69 116 LEU A C 1
ATOM 961 O O . LEU A 1 116 ? -6.691 7.142 -2.170 1.00 96.69 116 LEU A O 1
ATOM 965 N N . LYS A 1 117 ? -5.728 5.828 -3.703 1.00 96.38 117 LYS A N 1
ATOM 966 C CA . LYS A 1 117 ? -6.915 4.980 -3.872 1.00 96.38 117 LYS A CA 1
ATOM 967 C C . LYS A 1 117 ? -7.229 4.198 -2.594 1.00 96.38 117 LYS A C 1
ATOM 969 O O . LYS A 1 117 ? -8.395 4.111 -2.219 1.00 96.38 117 LYS A O 1
ATOM 974 N N . LYS A 1 118 ? -6.210 3.650 -1.923 1.00 94.75 118 LYS A N 1
ATOM 975 C CA . LYS A 1 118 ? -6.373 2.964 -0.631 1.00 94.75 118 LYS A CA 1
ATOM 976 C C . LYS A 1 118 ? -6.895 3.912 0.446 1.00 94.75 118 LYS A C 1
ATOM 978 O O . LYS A 1 118 ? -7.808 3.526 1.166 1.00 94.75 118 LYS A O 1
ATOM 983 N N . GLN A 1 119 ? -6.358 5.130 0.528 1.00 95.75 119 GLN A N 1
ATOM 984 C CA . GLN A 1 119 ? -6.838 6.155 1.459 1.00 95.75 119 GLN A CA 1
ATOM 985 C C . GLN A 1 119 ? -8.311 6.476 1.203 1.00 95.75 119 GLN A C 1
ATOM 987 O O . GLN A 1 119 ? -9.119 6.326 2.105 1.00 95.75 119 GLN A O 1
ATOM 992 N N . ARG A 1 120 ? -8.704 6.745 -0.048 1.00 97.19 120 ARG A N 1
ATOM 993 C CA . ARG A 1 120 ? -10.115 6.999 -0.390 1.00 97.19 120 ARG A CA 1
ATOM 994 C C . ARG A 1 120 ? -11.051 5.857 0.001 1.00 97.19 120 ARG A C 1
ATOM 996 O O . ARG A 1 120 ? -12.141 6.115 0.494 1.00 97.19 120 ARG A O 1
ATOM 1003 N N . LEU A 1 121 ? -10.651 4.605 -0.225 1.00 95.75 121 LEU A N 1
ATOM 1004 C CA . LEU A 1 121 ? -11.452 3.443 0.180 1.00 95.75 121 LEU A CA 1
ATOM 1005 C C . LEU A 1 121 ? -11.570 3.339 1.702 1.00 95.75 121 LEU A C 1
ATOM 1007 O O . LEU A 1 121 ? -12.643 3.041 2.215 1.00 95.75 121 LEU A O 1
ATOM 1011 N N . ARG A 1 122 ? -10.477 3.612 2.418 1.00 94.69 122 ARG A N 1
ATOM 1012 C CA . ARG A 1 122 ? -10.459 3.661 3.879 1.00 94.69 122 ARG A CA 1
ATOM 1013 C C . ARG A 1 122 ? -11.379 4.769 4.396 1.00 94.69 122 ARG A C 1
ATOM 1015 O O . ARG A 1 122 ? -12.175 4.513 5.289 1.00 94.69 122 ARG A O 1
ATOM 1022 N N . ASP A 1 123 ? -11.327 5.957 3.807 1.00 92.69 123 ASP A N 1
ATOM 1023 C CA . ASP A 1 123 ? -12.177 7.085 4.194 1.00 92.69 123 ASP A CA 1
ATOM 1024 C C . ASP A 1 123 ? -13.652 6.790 3.913 1.00 92.69 123 ASP A C 1
ATOM 1026 O O . ASP A 1 123 ? -14.505 7.062 4.750 1.00 92.69 123 ASP A O 1
ATOM 1030 N N . GLN A 1 124 ? -13.960 6.161 2.773 1.00 95.38 124 GLN A N 1
ATOM 1031 C CA . GLN A 1 124 ? -15.308 5.675 2.466 1.00 95.38 124 GLN A CA 1
ATOM 1032 C C . GLN A 1 124 ? -15.784 4.645 3.494 1.00 95.38 124 GLN A C 1
ATOM 1034 O O . GLN A 1 124 ? -16.931 4.708 3.927 1.00 95.38 124 GLN A O 1
ATOM 1039 N N . GLN A 1 125 ? -14.911 3.723 3.906 1.00 93.62 125 GLN A N 1
ATOM 1040 C CA . GLN A 1 125 ? -15.219 2.738 4.939 1.00 93.62 125 GLN A CA 1
ATOM 1041 C C . GLN A 1 125 ? -15.482 3.411 6.293 1.00 93.62 125 GLN A C 1
ATOM 1043 O O . GLN A 1 125 ? -16.465 3.086 6.950 1.00 93.62 125 GLN A O 1
ATOM 1048 N N . TYR A 1 126 ? -14.658 4.382 6.695 1.00 87.50 126 TYR A N 1
ATOM 1049 C CA . TYR A 1 126 ? -14.884 5.143 7.927 1.00 87.50 126 TYR A CA 1
ATOM 1050 C C . TYR A 1 126 ? -16.139 6.017 7.861 1.00 87.50 126 TYR A C 1
ATOM 1052 O O . TYR A 1 126 ? -16.827 6.158 8.865 1.00 87.50 126 TYR A O 1
ATOM 1060 N N . ALA A 1 127 ? -16.478 6.568 6.695 1.00 91.19 127 ALA A N 1
ATOM 1061 C CA . ALA A 1 127 ? -17.684 7.372 6.510 1.00 91.19 127 ALA A CA 1
ATOM 1062 C C . ALA A 1 127 ? -18.980 6.557 6.665 1.00 91.19 127 ALA A C 1
ATOM 1064 O O . ALA A 1 127 ? -20.014 7.125 7.011 1.00 91.19 127 ALA A O 1
ATOM 1065 N N . GLN A 1 128 ? -18.934 5.239 6.439 1.00 91.62 128 GLN A N 1
ATOM 1066 C CA . GLN A 1 128 ? -20.066 4.337 6.687 1.00 91.62 128 GLN A CA 1
ATOM 1067 C C . GLN A 1 128 ? -20.316 4.100 8.183 1.00 91.62 128 GLN A C 1
ATOM 1069 O O . GLN A 1 128 ? -21.411 3.683 8.561 1.00 91.62 128 GLN A O 1
ATOM 1074 N N . CYS A 1 129 ? -19.336 4.371 9.049 1.00 87.06 129 CYS A N 1
ATOM 1075 C CA . CYS A 1 129 ? -19.506 4.250 10.489 1.00 87.06 129 CYS A CA 1
ATOM 1076 C C . CYS A 1 129 ? -20.354 5.417 11.019 1.00 87.06 129 CYS A C 1
ATOM 1078 O O . CYS A 1 129 ? -19.926 6.571 11.033 1.00 87.06 129 CYS A O 1
ATOM 1080 N N . THR A 1 130 ? -21.560 5.112 11.499 1.00 85.62 130 THR A N 1
ATOM 1081 C CA . THR A 1 130 ? -22.459 6.084 12.146 1.00 85.62 130 THR A CA 1
ATOM 1082 C C . THR A 1 130 ? -22.000 6.463 13.552 1.00 85.62 130 THR A C 1
ATOM 1084 O O . THR A 1 130 ? -22.280 7.566 14.020 1.00 85.62 130 THR A O 1
ATOM 1087 N N . PHE A 1 131 ? -21.271 5.569 14.222 1.00 84.88 131 PHE A N 1
ATOM 1088 C CA . PHE A 1 131 ? -20.731 5.807 15.553 1.00 84.88 131 PHE A CA 1
ATOM 1089 C C . PHE A 1 131 ? -19.481 6.689 15.482 1.00 84.88 131 PHE A C 1
ATOM 1091 O O . PHE A 1 131 ? -18.422 6.258 15.023 1.00 84.88 131 PHE A O 1
ATOM 1098 N N . LYS A 1 132 ? -19.616 7.927 15.962 1.00 79.69 132 LYS A N 1
ATOM 1099 C CA . LYS A 1 132 ? -18.527 8.891 16.133 1.00 79.69 132 LYS A CA 1
ATOM 1100 C C . LYS A 1 132 ? -18.300 9.077 17.631 1.00 79.69 132 LYS A C 1
ATOM 1102 O O . LYS A 1 132 ? -18.958 9.926 18.226 1.00 79.69 132 LYS A O 1
ATOM 1107 N N . PRO A 1 133 ? -17.460 8.247 18.270 1.00 80.62 133 PRO A N 1
ATOM 1108 C CA . PRO A 1 133 ? -17.220 8.383 19.695 1.00 80.62 133 PRO A CA 1
ATOM 1109 C C . PRO A 1 133 ? -16.557 9.730 19.965 1.00 80.62 133 PRO A C 1
ATOM 1111 O O . PRO A 1 133 ? -15.433 9.984 19.532 1.00 80.62 133 PRO A O 1
ATOM 1114 N N . GLU A 1 134 ? -17.254 10.589 20.696 1.00 81.19 134 GLU A N 1
ATOM 1115 C CA . GLU A 1 134 ? -16.659 11.774 21.291 1.00 81.19 134 GLU A CA 1
ATOM 1116 C C . GLU A 1 134 ? -16.060 11.372 22.637 1.00 81.19 134 GLU A C 1
ATOM 1118 O O . GLU A 1 134 ? -16.713 10.742 23.471 1.00 81.19 134 GLU A O 1
ATOM 1123 N N . ILE A 1 135 ? -14.785 11.696 22.848 1.00 81.06 135 ILE A N 1
ATOM 1124 C CA . ILE A 1 135 ? -14.158 11.489 24.152 1.00 81.06 135 ILE A CA 1
ATOM 1125 C C . ILE A 1 135 ? -14.872 12.408 25.144 1.00 81.06 135 ILE A C 1
ATOM 1127 O O . ILE A 1 135 ? -14.916 13.622 24.934 1.00 81.06 135 ILE A O 1
ATOM 1131 N N . ASN A 1 136 ? -15.403 11.827 26.225 1.00 84.94 136 ASN A N 1
ATOM 1132 C CA . ASN A 1 136 ? -16.042 12.567 27.313 1.00 84.94 136 ASN A CA 1
ATOM 1133 C C . ASN A 1 136 ? -15.135 13.743 27.737 1.00 84.94 136 ASN A C 1
ATOM 1135 O O . ASN A 1 136 ? -13.937 13.515 27.925 1.00 84.94 136 ASN A O 1
ATOM 1139 N N . PRO A 1 137 ? -15.652 14.977 27.907 1.00 83.75 137 PRO A N 1
ATOM 1140 C CA . PRO A 1 137 ? -14.849 16.131 28.319 1.00 83.75 137 PRO A CA 1
ATOM 1141 C C . PRO A 1 137 ? -13.997 15.863 29.566 1.00 83.75 137 PRO A C 1
ATOM 1143 O O . PRO A 1 137 ? -12.866 16.338 29.637 1.00 83.75 137 PRO A O 1
ATOM 1146 N N . VAL A 1 138 ? -14.482 15.041 30.504 1.00 79.44 138 VAL A N 1
ATOM 1147 C CA . VAL A 1 138 ? -13.719 14.621 31.689 1.00 79.44 138 VAL A CA 1
ATOM 1148 C C . VAL A 1 138 ? -12.521 13.758 31.290 1.00 79.44 138 VAL A C 1
ATOM 1150 O O . VAL A 1 138 ? -11.398 14.049 31.685 1.00 79.44 138 VAL A O 1
ATOM 1153 N N . SER A 1 139 ? -12.717 12.741 30.448 1.00 82.12 139 SER A N 1
ATOM 1154 C CA . SER A 1 139 ? -11.628 11.898 29.931 1.00 82.12 139 SER A CA 1
ATOM 1155 C C . SER A 1 139 ? -10.669 12.672 29.027 1.00 82.12 139 SER A C 1
ATOM 1157 O O . SER A 1 139 ? -9.477 12.392 29.028 1.00 82.12 139 SER A O 1
ATOM 1159 N N . LYS A 1 140 ? -11.164 13.671 28.290 1.00 82.31 140 LYS A N 1
ATOM 1160 C CA . LYS A 1 140 ? -10.354 14.575 27.465 1.00 82.31 140 LYS A CA 1
ATOM 1161 C C . LYS A 1 140 ? -9.491 15.505 28.323 1.00 82.31 140 LYS A C 1
ATOM 1163 O O . LYS A 1 140 ? -8.381 15.821 27.921 1.00 82.31 140 LYS A O 1
ATOM 1168 N N . ALA A 1 141 ? -9.989 15.923 29.488 1.00 79.19 141 ALA A N 1
ATOM 1169 C CA . ALA A 1 141 ? -9.249 16.734 30.453 1.00 79.19 141 ALA A CA 1
ATOM 1170 C C . ALA A 1 141 ? -8.281 15.905 31.319 1.00 79.19 141 ALA A C 1
ATOM 1172 O O . ALA A 1 141 ? -7.235 16.406 31.720 1.00 79.19 141 ALA A O 1
ATOM 1173 N N . LEU A 1 142 ? -8.622 14.644 31.610 1.00 78.56 142 LEU A N 1
ATOM 1174 C CA . LEU A 1 142 ? -7.759 13.701 32.332 1.00 78.56 142 LEU A CA 1
ATOM 1175 C C . LEU A 1 142 ? -6.669 13.105 31.431 1.00 78.56 142 LEU A C 1
ATOM 1177 O O . LEU A 1 142 ? -5.570 12.812 31.902 1.00 78.56 142 LEU A O 1
ATOM 1181 N N . GLY A 1 143 ? -6.970 12.914 30.145 1.00 72.88 143 GLY A N 1
ATOM 1182 C CA . GLY A 1 143 ? -6.020 12.461 29.142 1.00 72.88 143 GLY A CA 1
ATOM 1183 C C . GLY A 1 143 ? -4.952 13.523 28.924 1.00 72.88 143 GLY A C 1
ATOM 1184 O O . GLY A 1 143 ? -5.238 14.617 28.443 1.00 72.88 143 GLY A O 1
ATOM 1185 N N . ARG A 1 144 ? -3.706 13.207 29.274 1.00 75.38 144 ARG A N 1
ATOM 1186 C CA . ARG A 1 144 ? -2.569 14.076 28.961 1.00 75.38 144 ARG A CA 1
ATOM 1187 C C . ARG A 1 144 ? -2.458 14.155 27.437 1.00 75.38 144 ARG A C 1
ATOM 1189 O O . ARG A 1 144 ? -2.453 13.122 26.771 1.00 75.38 144 ARG A O 1
ATOM 1196 N N . SER A 1 145 ? -2.389 15.361 26.876 1.00 70.31 145 SER A N 1
ATOM 1197 C CA . SER A 1 145 ? -2.047 15.526 25.464 1.00 70.31 145 SER A CA 1
ATOM 1198 C C . SER A 1 145 ? -0.607 15.059 25.287 1.00 70.31 145 SER A C 1
ATOM 1200 O O . SER A 1 145 ? 0.311 15.767 25.703 1.00 70.31 145 SER A O 1
ATOM 1202 N N . SER A 1 146 ? -0.419 13.865 24.729 1.00 73.62 146 SER A N 1
ATOM 1203 C CA . SER A 1 146 ? 0.912 13.335 24.458 1.00 73.62 146 SER A CA 1
ATOM 1204 C C . SER A 1 146 ? 1.644 14.305 23.542 1.00 73.62 146 SER A C 1
ATOM 1206 O O . SER A 1 146 ? 1.142 14.639 22.461 1.00 73.62 146 SER A O 1
ATOM 1208 N N . THR A 1 147 ? 2.800 14.789 23.976 1.00 78.38 147 THR A N 1
ATOM 1209 C CA . THR A 1 147 ? 3.622 15.643 23.119 1.00 78.38 147 THR A CA 1
ATOM 1210 C C . THR A 1 147 ? 4.191 14.802 21.972 1.00 78.38 147 THR A C 1
ATOM 1212 O O . THR A 1 147 ? 4.309 13.580 22.077 1.00 78.38 147 THR A O 1
ATOM 1215 N N . LEU A 1 148 ? 4.533 15.436 20.844 1.00 64.69 148 LEU A N 1
ATOM 1216 C CA . LEU A 1 148 ? 5.173 14.726 19.725 1.00 64.69 148 LEU A CA 1
ATOM 1217 C C . LEU A 1 148 ? 6.455 13.996 20.161 1.00 64.69 148 LEU A C 1
ATOM 1219 O O . LEU A 1 148 ? 6.779 12.958 19.595 1.00 64.69 148 LEU A O 1
ATOM 1223 N N . ASP A 1 149 ? 7.132 14.520 21.181 1.00 62.50 149 ASP A N 1
ATOM 1224 C CA . ASP A 1 149 ? 8.336 13.948 21.782 1.00 62.50 149 ASP A CA 1
ATOM 1225 C C . ASP A 1 149 ? 8.047 12.623 22.515 1.00 62.50 149 ASP A C 1
ATOM 1227 O O . ASP A 1 149 ? 8.698 11.615 22.255 1.00 62.50 149 ASP A O 1
ATOM 1231 N N . GLU A 1 150 ? 6.985 12.569 23.328 1.00 76.56 150 GLU A N 1
ATOM 1232 C CA . GLU A 1 150 ? 6.539 11.341 24.015 1.00 76.56 150 GLU A CA 1
ATOM 1233 C C . GLU A 1 150 ? 6.086 10.242 23.036 1.00 76.56 150 GLU A C 1
ATOM 1235 O O . GLU A 1 150 ? 6.266 9.052 23.293 1.00 76.56 150 GLU A O 1
ATOM 1240 N N . LEU A 1 151 ? 5.510 10.623 21.890 1.00 71.88 151 LEU A N 1
ATOM 1241 C CA . LEU A 1 151 ? 5.117 9.673 20.842 1.00 71.88 151 LEU A CA 1
ATOM 1242 C C . LEU A 1 151 ? 6.310 9.183 20.009 1.00 71.88 151 LEU A C 1
ATOM 1244 O O . LEU A 1 151 ? 6.307 8.041 19.545 1.00 71.88 151 LEU A O 1
ATOM 1248 N N . ALA A 1 152 ? 7.314 10.036 19.796 1.00 69.38 152 ALA A N 1
ATOM 1249 C CA . ALA A 1 152 ? 8.544 9.683 19.089 1.00 69.38 152 ALA A CA 1
ATOM 1250 C C . ALA A 1 152 ? 9.475 8.811 19.947 1.00 69.38 152 ALA A C 1
ATOM 1252 O O . ALA A 1 152 ? 10.234 7.992 19.418 1.00 69.38 152 ALA A O 1
ATOM 1253 N N . HIS A 1 153 ? 9.387 8.959 21.268 1.00 68.25 153 HIS A N 1
ATOM 1254 C CA . HIS A 1 153 ? 10.157 8.217 22.253 1.00 68.25 153 HIS A CA 1
ATOM 1255 C C . HIS A 1 153 ? 9.214 7.535 23.249 1.00 68.25 153 HIS A C 1
ATOM 1257 O O . HIS A 1 153 ? 9.102 7.994 24.384 1.00 68.25 153 HIS A O 1
ATOM 1263 N N . PRO A 1 154 ? 8.540 6.435 22.853 1.00 61.75 154 PRO A N 1
ATOM 1264 C CA . PRO A 1 154 ? 7.693 5.688 23.769 1.00 61.75 154 PRO A CA 1
ATOM 1265 C C . PRO A 1 154 ? 8.560 5.159 24.913 1.00 61.75 154 PRO A C 1
ATOM 1267 O O . PRO A 1 154 ? 9.324 4.204 24.750 1.00 61.75 154 PRO A O 1
ATOM 1270 N N . THR A 1 155 ? 8.472 5.808 26.072 1.00 56.81 155 THR A N 1
ATOM 1271 C CA . THR A 1 155 ? 9.095 5.338 27.301 1.00 56.81 155 THR A CA 1
ATOM 1272 C C . THR A 1 155 ? 8.446 4.009 27.655 1.00 56.81 155 THR A C 1
ATOM 1274 O O . THR A 1 155 ? 7.257 3.927 27.964 1.00 56.81 155 THR A O 1
ATOM 1277 N N . LEU A 1 156 ? 9.221 2.928 27.555 1.00 49.41 156 LEU A N 1
ATOM 1278 C CA . LEU A 1 156 ? 8.841 1.647 28.130 1.00 49.41 156 LEU A CA 1
ATOM 1279 C C . LEU A 1 156 ? 8.906 1.801 29.651 1.00 49.41 156 LEU A C 1
ATOM 1281 O O . LEU A 1 156 ? 9.923 1.482 30.260 1.00 49.41 156 LEU A O 1
ATOM 1285 N N . ASP A 1 157 ? 7.833 2.306 30.259 1.00 48.91 157 ASP A N 1
ATOM 1286 C CA . ASP A 1 157 ? 7.671 2.315 31.713 1.00 48.91 157 ASP A CA 1
ATOM 1287 C C . ASP A 1 157 ? 7.420 0.879 32.194 1.00 48.91 157 ASP A C 1
ATOM 1289 O O . ASP A 1 157 ? 6.315 0.455 32.526 1.00 48.91 157 ASP A O 1
ATOM 1293 N N . MET A 1 158 ? 8.496 0.100 32.213 1.00 47.62 158 MET A N 1
ATOM 1294 C CA . MET A 1 158 ? 8.641 -1.072 33.054 1.00 47.62 158 MET A CA 1
ATOM 1295 C C . MET A 1 158 ? 9.596 -0.706 34.190 1.00 47.62 158 MET A C 1
ATOM 1297 O O . MET A 1 158 ? 10.790 -0.952 34.077 1.00 47.62 158 MET A O 1
ATOM 1301 N N . GLN A 1 159 ? 9.069 -0.135 35.279 1.00 47.09 159 GLN A N 1
ATOM 1302 C CA . GLN A 1 159 ? 9.132 -0.716 36.633 1.00 47.09 159 GLN A CA 1
ATOM 1303 C C . GLN A 1 159 ? 8.977 0.310 37.774 1.00 47.09 159 GLN A C 1
ATOM 1305 O O . GLN A 1 159 ? 9.737 1.260 37.900 1.00 47.09 159 GLN A O 1
ATOM 1310 N N . GLN A 1 160 ? 8.053 -0.063 38.668 1.00 40.38 160 GLN A N 1
ATOM 1311 C CA . GLN A 1 160 ? 8.139 -0.065 40.135 1.00 40.38 160 GLN A CA 1
ATOM 1312 C C . GLN A 1 160 ? 8.121 1.259 40.909 1.00 40.38 160 GLN A C 1
ATOM 1314 O O . GLN A 1 160 ? 9.099 1.996 40.990 1.00 40.38 160 GLN A O 1
ATOM 1319 N N . ASP A 1 161 ? 7.027 1.413 41.661 1.00 47.12 161 ASP A N 1
ATOM 1320 C CA . ASP A 1 161 ? 6.997 2.093 42.951 1.00 47.12 161 ASP A CA 1
ATOM 1321 C C . ASP A 1 161 ? 8.222 1.708 43.801 1.00 47.12 161 ASP A C 1
ATOM 1323 O O . ASP A 1 161 ? 8.370 0.562 44.234 1.00 47.12 161 ASP A O 1
ATOM 1327 N N . GLN A 1 162 ? 9.085 2.680 44.085 1.00 35.25 162 GLN A N 1
ATOM 1328 C CA . GLN A 1 162 ? 10.039 2.633 45.193 1.00 35.25 162 GLN A CA 1
ATOM 1329 C C . GLN A 1 162 ? 9.919 3.940 45.989 1.00 35.25 162 GLN A C 1
ATOM 1331 O O . GLN A 1 162 ? 9.810 5.021 45.400 1.00 35.25 162 GLN A O 1
ATOM 1336 N N . PRO A 1 163 ? 9.896 3.863 47.331 1.00 45.97 163 PRO A N 1
ATOM 1337 C CA . PRO A 1 163 ? 9.557 4.975 48.192 1.00 45.97 163 PRO A CA 1
ATOM 1338 C C . PRO A 1 163 ? 10.745 5.921 48.381 1.00 45.97 163 PRO A C 1
ATOM 1340 O O . PRO A 1 163 ? 11.917 5.555 48.331 1.00 45.97 163 PRO A O 1
ATOM 1343 N N . THR A 1 164 ? 10.390 7.170 48.654 1.00 47.75 164 THR A N 1
ATOM 1344 C CA . THR A 1 164 ? 11.259 8.312 48.937 1.00 47.75 164 THR A CA 1
ATOM 1345 C C . THR A 1 164 ? 12.451 7.974 49.845 1.00 47.75 164 THR A C 1
ATOM 1347 O O . THR A 1 164 ? 12.273 7.698 51.034 1.00 47.75 164 THR A O 1
ATOM 1350 N N . SER A 1 165 ? 13.669 8.082 49.304 1.00 34.78 165 SER A N 1
ATOM 1351 C CA . SER A 1 165 ? 14.930 7.979 50.047 1.00 34.78 165 SER A CA 1
ATOM 1352 C C . SER A 1 165 ? 15.647 9.332 50.146 1.00 34.78 165 SER A C 1
ATOM 1354 O O . SER A 1 165 ? 15.620 10.168 49.248 1.00 34.78 165 SER A O 1
ATOM 1356 N N . LYS A 1 166 ? 16.235 9.531 51.321 1.00 40.69 166 LYS A N 1
ATOM 1357 C CA . LYS A 1 166 ? 16.774 10.735 51.960 1.00 40.69 166 LYS A CA 1
ATOM 1358 C C . LYS A 1 166 ? 17.871 11.494 51.183 1.00 40.69 166 LYS A C 1
ATOM 1360 O O . LYS A 1 166 ? 18.881 10.932 50.791 1.00 40.69 166 LYS A O 1
ATOM 1365 N N . ARG A 1 167 ? 17.684 12.818 51.120 1.00 37.12 167 ARG A N 1
ATOM 1366 C CA . ARG A 1 167 ? 18.581 13.922 51.546 1.00 37.12 167 ARG A CA 1
ATOM 1367 C C . ARG A 1 167 ? 20.097 13.642 51.668 1.00 37.12 167 ARG A C 1
ATOM 1369 O O . ARG A 1 167 ? 20.510 12.935 52.580 1.00 37.12 167 ARG A O 1
ATOM 1376 N N . SER A 1 168 ? 20.874 14.435 50.922 1.00 32.78 168 SER A N 1
ATOM 1377 C CA . SER A 1 168 ? 22.223 14.931 51.268 1.00 32.78 168 SER A CA 1
ATOM 1378 C C . SER A 1 168 ? 22.341 16.434 50.906 1.00 32.78 168 SER A C 1
ATOM 1380 O O . SER A 1 168 ? 21.512 16.922 50.139 1.00 32.78 168 SER A O 1
ATOM 1382 N N . PRO A 1 169 ? 23.265 17.204 51.520 1.00 45.69 169 PRO A N 1
ATOM 1383 C CA . PRO A 1 169 ? 23.043 18.608 51.902 1.00 45.69 169 PRO A CA 1
ATOM 1384 C C . PRO A 1 169 ? 23.755 19.644 51.009 1.00 45.69 169 PRO A C 1
ATOM 1386 O O . PRO A 1 169 ? 24.772 19.315 50.403 1.00 45.69 169 PRO A O 1
ATOM 1389 N N . PRO A 1 170 ? 23.365 20.933 51.072 1.00 39.88 170 PRO A N 1
ATOM 1390 C CA . PRO A 1 170 ? 24.306 22.030 50.912 1.00 39.88 170 PRO A CA 1
ATOM 1391 C C . PRO A 1 170 ? 24.590 22.695 52.266 1.00 39.88 170 PRO A C 1
ATOM 1393 O O . PRO A 1 170 ? 23.713 22.868 53.116 1.00 39.88 170 PRO A O 1
ATOM 1396 N N . GLN A 1 171 ? 25.862 23.017 52.467 1.00 41.62 171 GLN A N 1
ATOM 1397 C CA . GLN A 1 171 ? 26.384 23.685 53.647 1.00 41.62 171 GLN A CA 1
ATOM 1398 C C . GLN A 1 171 ? 26.035 25.182 53.686 1.00 41.62 171 GLN A C 1
ATOM 1400 O O . GLN A 1 171 ? 25.967 25.833 52.651 1.00 41.62 171 GLN A O 1
ATOM 1405 N N . GLY A 1 172 ? 25.927 25.708 54.912 1.00 37.28 172 GLY A N 1
ATOM 1406 C CA . GLY A 1 172 ? 26.516 26.993 55.313 1.00 37.28 172 GLY A CA 1
ATOM 1407 C C . GLY A 1 172 ? 25.829 28.295 54.884 1.00 37.28 172 GLY A C 1
ATOM 1408 O O . GLY A 1 172 ? 26.099 28.823 53.815 1.00 37.28 172 GLY A O 1
ATOM 1409 N N . GLY A 1 173 ? 25.064 28.898 55.801 1.00 33.75 173 GLY A N 1
ATOM 1410 C CA . GLY A 1 173 ? 24.649 30.309 55.752 1.00 33.75 173 GLY A CA 1
ATOM 1411 C C . GLY A 1 173 ? 23.570 30.617 56.797 1.00 33.75 173 GLY A C 1
ATOM 1412 O O . GLY A 1 173 ? 22.586 29.899 56.887 1.00 33.75 173 GLY A O 1
ATOM 1413 N N . ARG A 1 174 ? 23.785 31.624 57.645 1.00 41.09 174 ARG A N 1
ATOM 1414 C CA . ARG A 1 174 ? 23.116 31.878 58.944 1.00 41.09 174 ARG A CA 1
ATOM 1415 C C . ARG A 1 174 ? 21.785 32.690 58.829 1.00 41.09 174 ARG A C 1
ATOM 1417 O O . ARG A 1 174 ? 21.377 32.987 57.714 1.00 41.09 174 ARG A O 1
ATOM 1424 N N . PRO A 1 175 ? 21.057 32.976 59.938 1.00 56.03 175 PRO A N 1
ATOM 1425 C CA . PRO A 1 175 ? 19.601 32.805 60.051 1.00 56.03 175 PRO A CA 1
ATOM 1426 C C . PRO A 1 175 ? 18.801 34.116 60.048 1.00 56.03 175 PRO A C 1
ATOM 1428 O O . PRO A 1 175 ? 19.335 35.131 60.470 1.00 56.03 175 PRO A O 1
ATOM 1431 N N . VAL A 1 176 ? 17.491 34.071 59.755 1.00 36.69 176 VAL A N 1
ATOM 1432 C CA . VAL A 1 176 ? 16.507 34.994 60.362 1.00 36.69 176 VAL A CA 1
ATOM 1433 C C . VAL A 1 176 ? 15.142 34.310 60.493 1.00 36.69 176 VAL A C 1
ATOM 1435 O O . VAL A 1 176 ? 14.539 33.843 59.527 1.00 36.69 176 VAL A O 1
ATOM 1438 N N . ALA A 1 177 ? 14.661 34.252 61.730 1.00 46.25 177 ALA A N 1
ATOM 1439 C CA . ALA A 1 177 ? 13.340 33.797 62.121 1.00 46.25 177 ALA A CA 1
ATOM 1440 C C . ALA A 1 177 ? 12.276 34.850 61.760 1.00 46.25 177 ALA A C 1
ATOM 1442 O O . ALA A 1 177 ? 12.199 35.875 62.423 1.00 46.25 177 ALA A O 1
ATOM 1443 N N . ALA A 1 178 ? 11.456 34.615 60.727 1.00 45.84 178 ALA A N 1
ATOM 1444 C CA . ALA A 1 178 ? 10.260 35.443 60.467 1.00 45.84 178 ALA A CA 1
ATOM 1445 C C . ALA A 1 178 ? 9.171 34.804 59.570 1.00 45.84 178 ALA A C 1
ATOM 1447 O O . ALA A 1 178 ? 8.183 35.459 59.256 1.00 45.84 178 ALA A O 1
ATOM 1448 N N . ALA A 1 179 ? 9.292 33.539 59.140 1.00 44.19 179 ALA A N 1
ATOM 1449 C CA . ALA A 1 179 ? 8.415 32.978 58.093 1.00 44.19 179 ALA A CA 1
ATOM 1450 C C . ALA A 1 179 ? 7.411 31.901 58.561 1.00 44.19 179 ALA A C 1
ATOM 1452 O O . ALA A 1 179 ? 6.738 31.288 57.733 1.00 44.19 179 ALA A O 1
ATOM 1453 N N . SER A 1 180 ? 7.284 31.641 59.868 1.00 49.44 180 SER A N 1
ATOM 1454 C CA . SER A 1 180 ? 6.411 30.553 60.354 1.00 49.44 180 SER A CA 1
ATOM 1455 C C . SER A 1 180 ? 4.933 30.953 60.498 1.00 49.44 180 SER A C 1
ATOM 1457 O O . SER A 1 180 ? 4.056 30.091 60.470 1.00 49.44 180 SER A O 1
ATOM 1459 N N . SER A 1 181 ? 4.626 32.254 60.587 1.00 55.66 181 SER A N 1
ATOM 1460 C CA . SER A 1 181 ? 3.245 32.726 60.782 1.00 55.66 181 SER A CA 1
ATOM 1461 C C . SER A 1 181 ? 2.422 32.720 59.482 1.00 55.66 181 SER A C 1
ATOM 1463 O O . SER A 1 181 ? 1.259 32.316 59.479 1.00 55.66 181 SER A O 1
ATOM 1465 N N . SER A 1 182 ? 3.031 33.044 58.331 1.00 59.09 182 SER A N 1
ATOM 1466 C CA . SER A 1 182 ? 2.303 33.129 57.051 1.00 59.09 182 SER A CA 1
ATOM 1467 C C . SER A 1 182 ? 1.849 31.764 56.527 1.00 59.09 182 SER A C 1
ATOM 1469 O O . SER A 1 182 ? 0.774 31.651 55.944 1.00 59.09 182 SER A O 1
ATOM 1471 N N . ARG A 1 183 ? 2.611 30.694 56.786 1.00 54.16 183 ARG A N 1
ATOM 1472 C CA . ARG A 1 183 ? 2.274 29.339 56.321 1.00 54.16 183 ARG A CA 1
ATOM 1473 C C . ARG A 1 183 ? 1.168 28.685 57.156 1.00 54.16 183 ARG A C 1
ATOM 1475 O O . ARG A 1 183 ? 0.398 27.888 56.621 1.00 54.16 183 ARG A O 1
ATOM 1482 N N . ALA A 1 184 ? 1.073 29.031 58.440 1.00 56.31 184 ALA A N 1
ATOM 1483 C CA . ALA A 1 184 ? -0.017 28.607 59.318 1.00 56.31 184 ALA A CA 1
ATOM 1484 C C . ALA A 1 184 ? -1.306 29.400 59.035 1.00 56.31 184 ALA A C 1
ATOM 1486 O O . ALA A 1 184 ? -2.370 28.795 58.890 1.00 56.31 184 ALA A O 1
ATOM 1487 N N . ALA A 1 185 ? -1.193 30.718 58.830 1.00 57.84 185 ALA A N 1
ATOM 1488 C CA . ALA A 1 185 ? -2.311 31.579 58.446 1.00 57.84 185 ALA A CA 1
ATOM 1489 C C . ALA A 1 185 ? -2.907 31.188 57.081 1.00 57.84 185 ALA A C 1
ATOM 1491 O O . ALA A 1 185 ? -4.125 31.116 56.932 1.00 57.84 185 ALA A O 1
ATOM 1492 N N . LEU A 1 186 ? -2.066 30.829 56.101 1.00 54.72 186 LEU A N 1
ATOM 1493 C CA . LEU A 1 186 ? -2.531 30.372 54.788 1.00 54.72 186 LEU A CA 1
ATOM 1494 C C . LEU A 1 186 ? -3.252 29.012 54.872 1.00 54.72 186 LEU A C 1
ATOM 1496 O O . LEU A 1 186 ? -4.268 28.810 54.211 1.00 54.72 186 LEU A O 1
ATOM 1500 N N . LYS A 1 187 ? -2.791 28.092 55.735 1.00 55.34 187 LYS A N 1
ATOM 1501 C CA . LYS A 1 187 ? -3.471 26.805 55.979 1.00 55.34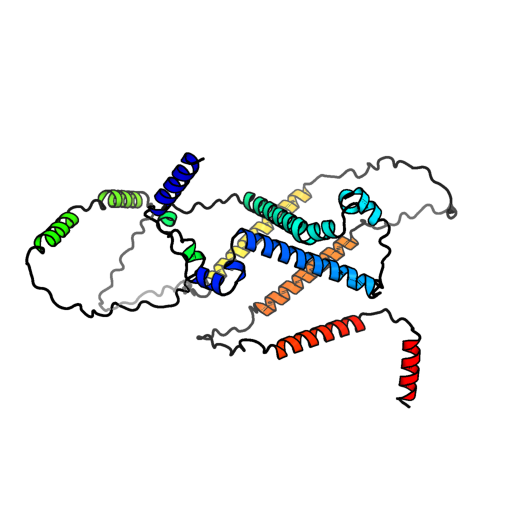 187 LYS A CA 1
ATOM 1502 C C . LYS A 1 187 ? -4.839 26.979 56.648 1.00 55.34 187 LYS A C 1
ATOM 1504 O O . LYS A 1 187 ? -5.776 26.281 56.272 1.00 55.34 187 LYS A O 1
ATOM 1509 N N . GLN A 1 188 ? -4.979 27.918 57.584 1.00 56.47 188 GLN A N 1
ATOM 1510 C CA . GLN A 1 188 ? -6.276 28.247 58.192 1.00 56.47 188 GLN A CA 1
ATOM 1511 C C . GLN A 1 188 ? -7.221 28.952 57.204 1.00 56.47 188 GLN A C 1
ATOM 1513 O O . GLN A 1 188 ? -8.418 28.667 57.191 1.00 56.47 188 GLN A O 1
ATOM 1518 N N . TYR A 1 189 ? -6.690 29.795 56.312 1.00 53.59 189 TYR A N 1
ATOM 1519 C CA . TYR A 1 189 ? -7.473 30.475 55.274 1.00 53.59 189 TYR A CA 1
ATOM 1520 C C . TYR A 1 189 ? -8.077 29.499 54.242 1.00 53.59 189 TYR A C 1
ATOM 1522 O O . TYR A 1 189 ? -9.194 29.711 53.768 1.00 53.59 189 TYR A O 1
ATOM 1530 N N . PHE A 1 190 ? -7.388 28.389 53.942 1.00 49.25 190 PHE A N 1
ATOM 1531 C CA . PHE A 1 190 ? -7.905 27.321 53.073 1.00 49.25 190 PHE A CA 1
ATOM 1532 C C . PHE A 1 190 ? -8.764 26.271 53.797 1.00 49.25 190 PHE A C 1
ATOM 1534 O O . PHE A 1 190 ? -9.561 25.601 53.143 1.00 49.25 190 PHE A O 1
ATOM 1541 N N . ALA A 1 191 ? -8.671 26.147 55.125 1.00 54.69 191 ALA A N 1
ATOM 1542 C CA . ALA A 1 191 ? -9.523 25.236 55.897 1.00 54.69 191 ALA A CA 1
ATOM 1543 C C . ALA A 1 191 ? -10.997 25.690 55.923 1.00 54.69 191 ALA A C 1
ATOM 1545 O O . ALA A 1 191 ? -11.900 24.855 55.879 1.00 54.69 191 ALA A O 1
ATOM 1546 N N . ASN A 1 192 ? -11.241 27.007 55.907 1.00 47.53 192 ASN A N 1
ATOM 1547 C CA . ASN A 1 192 ? -12.589 27.586 55.998 1.00 47.53 192 ASN A CA 1
ATOM 1548 C C . ASN A 1 192 ? -13.239 27.907 54.639 1.00 47.53 192 ASN A C 1
ATOM 1550 O O . ASN A 1 192 ? -14.409 28.278 54.591 1.00 47.53 192 ASN A O 1
ATOM 1554 N N . LYS A 1 193 ? -12.528 27.727 53.518 1.00 53.88 193 LYS A N 1
ATOM 1555 C CA . LYS A 1 193 ? -13.080 27.880 52.159 1.00 53.88 193 LYS A CA 1
ATOM 1556 C C . LYS A 1 193 ? -13.258 26.519 51.482 1.00 53.88 193 LYS A C 1
ATOM 1558 O O . LYS A 1 193 ? -12.660 26.225 50.449 1.00 53.88 193 LYS A O 1
ATOM 1563 N N . ARG A 1 194 ? -14.158 25.698 52.037 1.00 51.19 194 ARG A N 1
ATOM 1564 C CA . ARG A 1 194 ? -14.792 24.569 51.330 1.00 51.19 194 ARG A CA 1
ATOM 1565 C C . ARG A 1 194 ? -15.750 25.098 50.250 1.00 51.19 194 ARG A C 1
ATOM 1567 O O . ARG A 1 194 ? -16.960 24.986 50.360 1.00 51.19 194 ARG A O 1
ATOM 1574 N N . PHE A 1 195 ? -15.207 25.656 49.170 1.00 47.78 195 PHE A N 1
ATOM 1575 C CA . PHE A 1 195 ? -15.989 25.976 47.963 1.00 47.78 195 PHE A CA 1
ATOM 1576 C C . PHE A 1 195 ? -16.273 24.746 47.085 1.00 47.78 195 PHE A C 1
ATOM 1578 O O . PHE A 1 195 ? -17.040 24.825 46.135 1.00 47.78 195 PHE A O 1
ATOM 1585 N N . ARG A 1 196 ? -15.698 23.585 47.427 1.00 51.47 196 ARG A N 1
ATOM 1586 C CA . ARG A 1 196 ? -15.979 22.301 46.772 1.00 51.47 196 ARG A CA 1
ATOM 1587 C C . ARG A 1 196 ? -17.178 21.549 47.355 1.00 51.47 196 ARG A C 1
ATOM 1589 O O . ARG A 1 196 ? -17.483 20.485 46.844 1.00 51.47 196 ARG A O 1
ATOM 1596 N N . SER A 1 197 ? -17.838 22.048 48.406 1.00 59.94 197 SER A N 1
ATOM 1597 C CA . SER A 1 197 ? -18.889 21.269 49.073 1.00 59.94 197 SER A CA 1
ATOM 1598 C C . SER A 1 197 ? -20.304 21.571 48.601 1.00 59.94 197 SER A C 1
ATOM 1600 O O . SER A 1 197 ? -21.099 20.657 48.651 1.00 59.94 197 SER A O 1
ATOM 1602 N N . ARG A 1 198 ? -20.652 22.779 48.128 1.00 56.75 198 ARG A N 1
ATOM 1603 C CA . ARG A 1 198 ? -22.055 23.064 47.751 1.00 56.75 198 ARG A CA 1
ATOM 1604 C C . ARG A 1 198 ? -22.474 22.400 46.449 1.00 56.75 198 ARG A C 1
ATOM 1606 O O . ARG A 1 198 ? -23.394 21.612 46.480 1.00 56.75 198 ARG A O 1
ATOM 1613 N N . VAL A 1 199 ? -21.750 22.639 45.358 1.00 60.56 199 VAL A N 1
ATOM 1614 C CA . VAL A 1 199 ? -22.079 22.031 44.056 1.00 60.56 199 VAL A CA 1
ATOM 1615 C C . VAL A 1 199 ? -21.922 20.509 44.101 1.00 60.56 199 VAL A C 1
ATOM 1617 O O . VAL A 1 199 ? -22.714 19.796 43.507 1.00 60.56 199 VAL A O 1
ATOM 1620 N N . ALA A 1 200 ? -20.939 19.997 44.850 1.00 66.25 200 ALA A N 1
ATOM 1621 C CA . ALA A 1 200 ? -20.778 18.557 45.033 1.00 66.25 200 ALA A CA 1
ATOM 1622 C C . ALA A 1 200 ? -21.885 17.943 45.910 1.00 66.25 200 ALA A C 1
ATOM 1624 O O . ALA A 1 200 ? -22.343 16.858 45.584 1.00 66.25 200 ALA A O 1
ATOM 1625 N N . LEU A 1 201 ? -22.339 18.624 46.974 1.00 67.75 201 LEU A N 1
ATOM 1626 C CA . LEU A 1 201 ? -23.490 18.173 47.772 1.00 67.75 201 LEU A CA 1
ATOM 1627 C C . LEU A 1 201 ? -24.788 18.256 46.973 1.00 67.75 201 LEU A C 1
ATOM 1629 O O . LEU A 1 201 ? -25.579 17.332 47.027 1.00 67.75 201 LEU A O 1
ATOM 1633 N N . GLU A 1 202 ? -24.981 19.324 46.205 1.00 73.56 202 GLU A N 1
ATOM 1634 C CA . GLU A 1 202 ? -26.173 19.543 45.384 1.00 73.56 202 GLU A CA 1
ATOM 1635 C C . GLU A 1 202 ? -26.242 18.527 44.230 1.00 73.56 202 GLU A C 1
ATOM 1637 O O . GLU A 1 202 ? -27.310 17.993 43.943 1.00 73.56 202 GLU A O 1
ATOM 1642 N N . MET A 1 203 ? -25.096 18.162 43.636 1.00 68.62 203 MET A N 1
ATOM 1643 C CA . MET A 1 203 ? -25.001 17.044 42.688 1.00 68.62 203 MET A CA 1
ATOM 1644 C C . MET A 1 203 ? -25.224 15.682 43.357 1.00 68.62 203 MET A C 1
ATOM 1646 O O . MET A 1 203 ? -25.930 14.852 42.800 1.00 68.62 203 MET A O 1
ATOM 1650 N N . GLU A 1 204 ? -24.675 15.442 44.551 1.00 72.25 204 GLU A N 1
ATOM 1651 C CA . GLU A 1 204 ? -24.873 14.179 45.280 1.00 72.25 204 GLU A CA 1
ATOM 1652 C C . GLU A 1 204 ? -26.331 14.015 45.758 1.00 72.25 204 GLU A C 1
ATOM 1654 O O . GLU A 1 204 ? -26.863 12.906 45.802 1.00 72.25 204 GLU A O 1
ATOM 1659 N N . GLU A 1 205 ? -27.001 15.117 46.099 1.00 73.94 205 GLU A N 1
ATOM 1660 C CA . GLU A 1 205 ? -28.428 15.162 46.428 1.00 73.94 205 GLU A CA 1
ATOM 1661 C C . GLU A 1 205 ? -29.298 14.933 45.184 1.00 73.94 205 GLU A C 1
ATOM 1663 O O . GLU A 1 205 ? -30.264 14.171 45.267 1.00 73.94 205 GLU A O 1
ATOM 1668 N N . ALA A 1 206 ? -28.923 15.490 44.025 1.00 73.81 206 ALA A N 1
ATOM 1669 C CA . ALA A 1 206 ? -29.582 15.214 42.747 1.00 73.81 206 ALA A CA 1
ATOM 1670 C C . ALA A 1 206 ? -29.426 13.739 42.326 1.00 73.81 206 ALA A C 1
ATOM 1672 O O . ALA A 1 206 ? -30.413 13.080 42.007 1.00 73.81 206 ALA A O 1
ATOM 1673 N N . GLU A 1 207 ? -28.222 13.171 42.439 1.00 69.56 207 GLU A N 1
ATOM 1674 C CA . GLU A 1 207 ? -27.954 11.754 42.149 1.00 69.56 207 GLU A CA 1
ATOM 1675 C C . GLU A 1 207 ? -28.720 10.807 43.094 1.00 69.56 207 GLU A C 1
ATOM 1677 O O . GLU A 1 207 ? -29.202 9.750 42.677 1.00 69.56 207 GLU A O 1
ATOM 1682 N N . LYS A 1 208 ? -28.889 11.182 44.370 1.00 72.62 208 LYS A N 1
ATOM 1683 C CA . LYS A 1 208 ? -29.703 10.422 45.337 1.00 72.62 208 LYS A CA 1
ATOM 1684 C C . LYS A 1 208 ? -31.204 10.538 45.072 1.00 72.62 208 LYS A C 1
ATOM 1686 O O . LYS A 1 208 ? -31.920 9.572 45.333 1.00 72.62 208 LYS A O 1
ATOM 1691 N N . ALA A 1 209 ? -31.672 11.682 44.573 1.00 72.31 209 ALA A N 1
ATOM 1692 C CA . ALA A 1 209 ? -33.072 11.900 44.211 1.00 72.31 209 ALA A CA 1
ATOM 1693 C C . ALA A 1 209 ? -33.461 11.176 42.909 1.00 72.31 209 ALA A C 1
ATOM 1695 O O . ALA A 1 209 ? -34.596 10.721 42.777 1.00 72.31 209 ALA A O 1
ATOM 1696 N N . GLU A 1 210 ? -32.520 11.016 41.976 1.00 75.81 210 GLU A N 1
ATOM 1697 C CA . GLU A 1 210 ? -32.726 10.308 40.704 1.00 75.81 210 GLU A CA 1
ATOM 1698 C C . GLU A 1 210 ? -32.578 8.778 40.825 1.00 75.81 210 GLU A C 1
ATOM 1700 O O . GLU A 1 210 ? -32.985 8.030 39.933 1.00 75.81 210 GLU A O 1
ATOM 1705 N N . CYS A 1 211 ? -32.045 8.276 41.944 1.00 70.38 211 CYS A N 1
ATOM 1706 C CA . CYS A 1 211 ? -31.890 6.844 42.178 1.00 70.38 211 CYS A CA 1
ATOM 1707 C C . CYS A 1 211 ? -33.186 6.196 42.705 1.00 70.38 211 CYS A C 1
ATOM 1709 O O . CYS A 1 211 ? -33.484 6.215 43.900 1.00 70.38 211 CYS A O 1
ATOM 1711 N N . THR A 1 212 ? -33.932 5.528 41.819 1.00 65.50 212 THR A N 1
ATOM 1712 C CA . THR A 1 212 ? -35.153 4.761 42.147 1.00 65.50 212 THR A CA 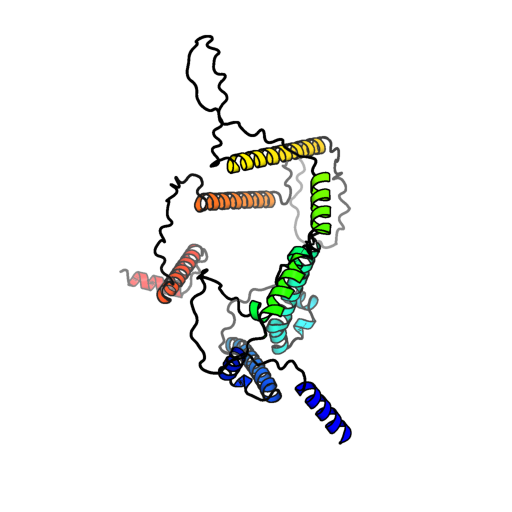1
ATOM 1713 C C . THR A 1 212 ? -34.892 3.394 42.791 1.00 65.50 212 THR A C 1
ATOM 1715 O O . THR A 1 212 ? -35.837 2.670 43.106 1.00 65.50 212 THR A O 1
ATOM 1718 N N . PHE A 1 213 ? -33.630 2.997 42.970 1.00 58.03 213 PHE A N 1
ATOM 1719 C CA . PHE A 1 213 ? -33.257 1.696 43.522 1.00 58.03 213 PHE A CA 1
ATOM 1720 C C . PHE A 1 213 ? -32.449 1.868 44.807 1.00 58.03 213 PHE A C 1
ATOM 1722 O O . PHE A 1 213 ? -31.227 1.994 44.792 1.00 58.03 213 PHE A O 1
ATOM 1729 N N . GLN A 1 214 ? -33.153 1.847 45.938 1.00 61.75 214 GLN A N 1
ATOM 1730 C CA . GLN A 1 214 ? -32.558 1.858 47.272 1.00 61.75 214 GLN A CA 1
ATOM 1731 C C . GLN A 1 214 ? -32.804 0.502 47.941 1.00 61.75 214 GLN A C 1
ATOM 1733 O O . GLN A 1 214 ? -33.794 0.334 48.657 1.00 61.75 214 GLN A O 1
ATOM 1738 N N . PRO A 1 215 ? -31.957 -0.513 47.695 1.00 64.50 215 PRO A N 1
ATOM 1739 C CA . PRO A 1 215 ? -32.115 -1.789 48.364 1.00 64.50 215 PRO A CA 1
ATOM 1740 C C . PRO A 1 215 ? -31.821 -1.596 49.853 1.00 64.50 215 PRO A C 1
ATOM 1742 O O . PRO A 1 215 ? -30.691 -1.314 50.255 1.00 64.50 215 PRO A O 1
ATOM 1745 N N . THR A 1 216 ? -32.843 -1.762 50.691 1.00 57.41 216 THR A N 1
ATOM 1746 C CA . THR A 1 216 ? -32.681 -1.866 52.142 1.00 57.41 216 THR A CA 1
ATOM 1747 C C . THR A 1 216 ? -31.866 -3.113 52.455 1.00 57.41 216 THR A C 1
ATOM 1749 O O . THR A 1 216 ? -32.392 -4.226 52.503 1.00 57.41 216 THR A O 1
ATOM 1752 N N . LEU A 1 217 ? -30.562 -2.931 52.659 1.00 57.38 217 LEU A N 1
ATOM 1753 C CA . LEU A 1 217 ? -29.696 -3.965 53.202 1.00 57.38 217 LEU A CA 1
ATOM 1754 C C . LEU A 1 217 ? -30.126 -4.214 54.651 1.00 57.38 217 LEU A C 1
ATOM 1756 O O . LEU A 1 217 ? -29.815 -3.437 55.553 1.00 57.38 217 LEU A O 1
ATOM 1760 N N . ILE A 1 218 ? -30.878 -5.294 54.873 1.00 51.41 218 ILE A N 1
ATOM 1761 C CA . ILE A 1 218 ? -31.186 -5.786 56.216 1.00 51.41 218 ILE A CA 1
ATOM 1762 C C . ILE A 1 218 ? -29.848 -6.174 56.847 1.00 51.41 218 ILE A C 1
ATOM 1764 O O . ILE A 1 218 ? -29.248 -7.187 56.488 1.00 51.41 218 ILE A O 1
ATOM 1768 N N . ALA A 1 219 ? -29.355 -5.349 57.769 1.00 49.12 219 ALA A N 1
ATOM 1769 C CA . ALA A 1 219 ? -28.170 -5.665 58.544 1.00 49.12 219 ALA A CA 1
ATOM 1770 C C . ALA A 1 219 ? -28.435 -6.956 59.336 1.00 49.12 219 ALA A C 1
ATOM 1772 O O . ALA A 1 219 ? -29.224 -6.975 60.282 1.00 49.12 219 ALA A O 1
ATOM 1773 N N . SER A 1 220 ? -27.791 -8.047 58.917 1.00 46.38 220 SER A N 1
ATOM 1774 C CA . SER A 1 220 ? -27.822 -9.339 59.600 1.00 46.38 220 SER A CA 1
ATOM 1775 C C . SER A 1 220 ? -27.315 -9.162 61.031 1.00 46.38 220 SER A C 1
ATOM 1777 O O . SER A 1 220 ? -26.108 -9.074 61.271 1.00 46.38 220 SER A O 1
ATOM 1779 N N . ARG A 1 221 ? -28.237 -9.112 61.997 1.00 48.69 221 ARG A N 1
ATOM 1780 C CA . ARG A 1 221 ? -27.907 -9.185 63.421 1.00 48.69 221 ARG A CA 1
ATOM 1781 C C . ARG A 1 221 ? -27.188 -10.511 63.666 1.00 48.69 221 ARG A C 1
ATOM 1783 O O . ARG A 1 221 ? -27.767 -11.573 63.462 1.00 48.69 221 ARG A O 1
ATOM 1790 N N . LYS A 1 222 ? -25.927 -10.452 64.097 1.00 44.25 222 LYS A N 1
ATOM 1791 C CA . LYS A 1 222 ? -25.214 -11.624 64.619 1.00 44.25 222 LYS A CA 1
ATOM 1792 C C . LYS A 1 222 ? -25.973 -12.136 65.852 1.00 44.25 222 LYS A C 1
ATOM 1794 O O . LYS A 1 222 ? -26.147 -11.345 66.783 1.00 44.25 222 LYS A O 1
ATOM 1799 N N . PRO A 1 223 ? -26.411 -13.404 65.910 1.00 41.06 223 PRO A N 1
ATOM 1800 C CA . PRO A 1 223 ? -26.963 -13.951 67.136 1.00 41.06 223 PRO A CA 1
ATOM 1801 C C . PRO A 1 223 ? -25.815 -14.280 68.090 1.00 41.06 223 PRO A C 1
ATOM 1803 O O . PRO A 1 223 ? -24.948 -15.102 67.796 1.00 41.06 223 PRO A O 1
ATOM 1806 N N . VAL A 1 224 ? -25.825 -13.601 69.232 1.00 40.84 224 VAL A N 1
ATOM 1807 C CA . VAL A 1 224 ? -25.140 -14.016 70.456 1.00 40.84 224 VAL A CA 1
ATOM 1808 C C . VAL A 1 224 ? -25.789 -15.326 70.919 1.00 40.84 224 VAL A C 1
ATOM 1810 O O . VAL A 1 224 ? -27.010 -15.464 70.860 1.00 40.84 224 VAL A O 1
ATOM 1813 N N . GLY A 1 225 ? -24.973 -16.307 71.302 1.00 40.75 225 GLY A N 1
ATOM 1814 C CA . GLY A 1 225 ? -25.430 -17.659 71.613 1.00 40.75 225 GLY A CA 1
ATOM 1815 C C . GLY A 1 225 ? -26.365 -17.752 72.821 1.00 40.75 225 GLY A C 1
ATOM 1816 O O . GLY A 1 225 ? -26.248 -16.989 73.773 1.00 40.75 225 GLY A O 1
ATOM 1817 N N . CYS A 1 226 ? -27.246 -18.752 72.794 1.00 29.14 226 CYS A N 1
ATOM 1818 C CA . CYS A 1 226 ? -27.737 -19.449 73.980 1.00 29.14 226 CYS A CA 1
ATOM 1819 C C . CYS A 1 226 ? -28.315 -20.808 73.556 1.00 29.14 226 CYS A C 1
ATOM 1821 O O . CYS A 1 226 ? -28.980 -20.923 72.526 1.00 29.14 226 CYS A O 1
ATOM 1823 N N . ALA A 1 227 ? -28.004 -21.840 74.331 1.00 39.22 227 ALA A N 1
ATOM 1824 C CA . ALA A 1 227 ? -28.449 -23.208 74.136 1.00 39.22 227 ALA A CA 1
ATOM 1825 C C . ALA A 1 227 ? -29.905 -23.407 74.595 1.00 39.22 227 ALA A C 1
ATOM 1827 O O . ALA A 1 227 ? -30.331 -22.799 75.571 1.00 39.22 227 ALA A O 1
ATOM 1828 N N . SER A 1 228 ? -30.617 -24.327 73.934 1.00 37.00 228 SER A N 1
ATOM 1829 C CA . SER A 1 228 ? -31.367 -25.447 74.542 1.00 37.00 228 SER A CA 1
ATOM 1830 C C . SER A 1 228 ? -32.676 -25.766 73.802 1.00 37.00 228 SER A C 1
ATOM 1832 O O . SER A 1 228 ? -33.580 -24.948 73.704 1.00 37.00 228 SER A O 1
ATOM 1834 N N . THR A 1 229 ? -32.753 -27.019 73.339 1.00 41.41 229 THR A N 1
ATOM 1835 C CA . THR A 1 229 ? -33.929 -27.910 73.295 1.00 41.41 229 THR A CA 1
ATOM 1836 C C . THR A 1 229 ? -35.264 -27.382 72.750 1.00 41.41 229 THR A C 1
ATOM 1838 O O . THR A 1 229 ? -36.003 -26.689 73.436 1.00 41.41 229 THR A O 1
ATOM 1841 N N . SER A 1 230 ? -35.728 -27.948 71.638 1.00 38.44 230 SER A N 1
ATOM 1842 C CA . SER A 1 230 ? -36.778 -28.981 71.692 1.00 38.44 230 SER A CA 1
ATOM 1843 C C . SER A 1 230 ? -37.123 -29.485 70.291 1.00 38.44 230 SER A C 1
ATOM 1845 O O . SER A 1 230 ? -37.070 -28.770 69.295 1.00 38.44 230 SER A O 1
ATOM 1847 N N . LYS A 1 231 ? -37.409 -30.784 70.243 1.00 47.41 231 LYS A N 1
ATOM 1848 C CA . LYS A 1 231 ? -37.862 -31.545 69.083 1.00 47.41 231 LYS A CA 1
ATOM 1849 C C . LYS A 1 231 ? -39.270 -31.084 68.702 1.00 47.41 231 LYS A C 1
ATOM 1851 O O . LYS A 1 231 ? -40.099 -30.972 69.597 1.00 47.41 231 LYS A O 1
ATOM 1856 N N . LEU A 1 232 ? -39.560 -30.962 67.406 1.00 35.88 232 LEU A N 1
ATOM 1857 C CA . LEU A 1 232 ? -40.605 -31.732 66.713 1.00 35.88 232 LEU A CA 1
ATOM 1858 C C . LEU A 1 232 ? -40.849 -31.195 65.293 1.00 35.88 232 LEU A C 1
ATOM 1860 O O . LEU A 1 232 ? -40.820 -29.995 65.043 1.00 35.88 232 LEU A O 1
ATOM 1864 N N . TYR A 1 233 ? -41.155 -32.149 64.414 1.00 40.81 233 TYR A N 1
ATOM 1865 C CA . TYR A 1 233 ? -41.567 -32.043 63.013 1.00 40.81 233 TYR A CA 1
ATOM 1866 C C . TYR A 1 233 ? -40.461 -31.972 61.958 1.00 40.81 233 TYR A C 1
ATOM 1868 O O . TYR A 1 233 ? -40.122 -30.934 61.394 1.00 40.81 233 TYR A O 1
ATOM 1876 N N . SER A 1 234 ? -40.008 -33.185 61.626 1.00 43.94 234 SER A N 1
ATOM 1877 C CA . SER A 1 234 ? -39.624 -33.612 60.284 1.00 43.94 234 SER A CA 1
ATOM 1878 C C . SER A 1 234 ? -40.587 -33.046 59.244 1.00 43.94 234 SER A C 1
ATOM 1880 O O . SER A 1 234 ? -41.707 -33.525 59.070 1.00 43.94 234 SER A O 1
ATOM 1882 N N . ARG A 1 235 ? -40.128 -32.023 58.535 1.00 41.72 235 ARG A N 1
ATOM 1883 C CA . ARG A 1 235 ? -40.694 -31.620 57.260 1.00 41.72 235 ARG A CA 1
ATOM 1884 C C . ARG A 1 235 ? -39.565 -31.755 56.256 1.00 41.72 235 ARG A C 1
ATOM 1886 O O . ARG A 1 235 ? -38.528 -31.116 56.409 1.00 41.72 235 ARG A O 1
ATOM 1893 N N . GLU A 1 236 ? -39.766 -32.672 55.318 1.00 41.47 236 GLU A N 1
ATOM 1894 C CA . GLU A 1 236 ? -38.838 -33.021 54.246 1.00 41.47 236 GLU A CA 1
ATOM 1895 C C . GLU A 1 236 ? -38.103 -31.785 53.708 1.00 41.47 236 GLU A C 1
ATOM 1897 O O . GLU A 1 236 ? -38.760 -30.792 53.354 1.00 41.47 236 GLU A O 1
ATOM 1902 N N . PRO A 1 237 ? -36.761 -31.813 53.623 1.00 45.72 237 PRO A N 1
ATOM 1903 C CA . PRO A 1 237 ? -36.040 -30.769 52.936 1.00 45.72 237 PRO A CA 1
ATOM 1904 C C . PRO A 1 237 ? -36.422 -30.885 51.466 1.00 45.72 237 PRO A C 1
ATOM 1906 O O . PRO A 1 237 ? -35.929 -31.748 50.742 1.00 45.72 237 PRO A O 1
ATOM 1909 N N . ARG A 1 238 ? -37.308 -29.992 51.009 1.00 41.81 238 ARG A N 1
ATOM 1910 C CA . ARG A 1 238 ? -37.347 -29.629 49.596 1.00 41.81 238 ARG A CA 1
ATOM 1911 C C . ARG A 1 238 ? -35.904 -29.339 49.236 1.00 41.81 238 ARG A C 1
ATOM 1913 O O . ARG A 1 238 ? -35.329 -28.403 49.787 1.00 41.81 238 ARG A O 1
ATOM 1920 N N . ALA A 1 239 ? -35.342 -30.177 48.372 1.00 45.28 239 ALA A N 1
ATOM 1921 C CA . ALA A 1 239 ? -34.058 -29.962 47.748 1.00 45.28 239 ALA A CA 1
ATOM 1922 C C . ALA A 1 239 ? -34.145 -28.642 46.980 1.00 45.28 239 ALA A C 1
ATOM 1924 O O . ALA A 1 239 ? -34.391 -28.594 45.776 1.00 45.28 239 ALA A O 1
ATOM 1925 N N . THR A 1 240 ? -33.959 -27.535 47.693 1.00 42.97 240 THR A N 1
ATOM 1926 C CA . THR A 1 240 ? -33.313 -26.375 47.132 1.00 42.97 240 THR A CA 1
ATOM 1927 C C . THR A 1 240 ? -31.999 -26.942 46.633 1.00 42.97 240 THR A C 1
ATOM 1929 O O . THR A 1 240 ? -31.103 -27.273 47.408 1.00 42.97 240 THR A O 1
ATOM 1932 N N . ARG A 1 241 ? -31.913 -27.164 45.315 1.00 47.78 241 ARG A N 1
ATOM 1933 C CA . ARG A 1 241 ? -30.624 -27.173 44.636 1.00 47.78 241 ARG A CA 1
ATOM 1934 C C . ARG A 1 241 ? -29.999 -25.859 45.065 1.00 47.78 241 ARG A C 1
ATOM 1936 O O . ARG A 1 241 ? -30.288 -24.814 44.490 1.00 47.78 241 ARG A O 1
ATOM 1943 N N . SER A 1 242 ? -29.196 -25.921 46.119 1.00 43.16 242 SER A N 1
ATOM 1944 C CA . SER A 1 242 ? -28.064 -25.049 46.293 1.00 43.16 242 SER A CA 1
ATOM 1945 C C . SER A 1 242 ? -27.291 -25.238 44.996 1.00 43.16 242 SER A C 1
ATOM 1947 O O . SER A 1 242 ? -26.511 -26.176 44.841 1.00 43.16 242 SER A O 1
ATOM 1949 N N . MET A 1 243 ? -27.631 -24.438 43.980 1.00 48.31 243 MET A N 1
ATOM 1950 C CA . MET A 1 243 ? -26.668 -24.078 42.965 1.00 48.31 243 MET A CA 1
ATOM 1951 C C . MET A 1 243 ? -25.622 -23.327 43.765 1.00 48.31 243 MET A C 1
ATOM 1953 O O . MET A 1 243 ? -25.691 -22.111 43.913 1.00 48.31 243 MET A O 1
ATOM 1957 N N . GLU A 1 244 ? -24.695 -24.084 44.354 1.00 50.41 244 GLU A N 1
ATOM 1958 C CA . GLU A 1 244 ? -23.346 -23.602 44.544 1.00 50.41 244 GLU A CA 1
ATOM 1959 C C . GLU A 1 244 ? -23.023 -22.890 43.244 1.00 50.41 244 GLU A C 1
ATOM 1961 O O . GLU A 1 244 ? -23.026 -23.500 42.169 1.00 50.41 244 GLU A O 1
ATOM 1966 N N . TRP A 1 245 ? -22.905 -21.571 43.335 1.00 50.97 245 TRP A N 1
ATOM 1967 C CA . TRP A 1 245 ? -22.454 -20.739 42.246 1.00 50.97 245 TRP A CA 1
ATOM 1968 C C . TRP A 1 245 ? -21.033 -21.199 41.947 1.00 50.97 245 TRP A C 1
ATOM 1970 O O . TRP A 1 245 ? -20.066 -20.669 42.485 1.00 50.97 245 TRP A O 1
ATOM 1980 N N . LYS A 1 246 ? -20.914 -22.244 41.124 1.00 52.97 246 LYS A N 1
ATOM 1981 C CA . LYS A 1 246 ? -19.669 -22.676 40.507 1.00 52.97 246 LYS A CA 1
ATOM 1982 C C . LYS A 1 246 ? -19.345 -21.593 39.488 1.00 52.97 246 LYS A C 1
ATOM 1984 O O . LYS A 1 246 ? -19.682 -21.697 38.310 1.00 52.97 246 LYS A O 1
ATOM 1989 N N . SER A 1 247 ? -18.779 -20.500 39.992 1.00 61.16 247 SER A N 1
ATOM 1990 C CA . SER A 1 247 ? -18.353 -19.313 39.245 1.00 61.16 247 SER A CA 1
ATOM 1991 C C . SER A 1 247 ? -17.469 -19.670 38.049 1.00 61.16 247 SER A C 1
ATOM 1993 O O . SER A 1 247 ? -17.448 -18.936 37.066 1.00 61.16 247 SER A O 1
ATOM 1995 N N . GLU A 1 248 ? -16.825 -20.837 38.092 1.00 60.03 248 GLU A N 1
ATOM 1996 C CA . GLU A 1 248 ? -15.956 -21.376 37.048 1.00 60.03 248 GLU A CA 1
ATOM 1997 C C . GLU A 1 248 ? -16.675 -21.742 35.737 1.00 60.03 248 GLU A C 1
ATOM 1999 O O . GLU A 1 248 ? -16.012 -21.880 34.717 1.00 60.03 248 GLU A O 1
ATOM 2004 N N . ASN A 1 249 ? -18.011 -21.856 35.713 1.00 69.25 249 ASN A N 1
ATOM 2005 C CA . ASN A 1 249 ? -18.757 -22.220 34.493 1.00 69.25 249 ASN A CA 1
ATOM 2006 C C . ASN A 1 249 ? -19.920 -21.278 34.145 1.00 69.25 249 ASN A C 1
ATOM 2008 O O . ASN A 1 249 ? -20.668 -21.516 33.196 1.00 69.25 249 ASN A O 1
ATOM 2012 N N . LEU A 1 250 ? -20.085 -20.188 34.898 1.00 79.44 250 LEU A N 1
ATOM 2013 C CA . LEU A 1 250 ? -21.204 -19.264 34.715 1.00 79.44 250 LEU A CA 1
ATOM 2014 C C . LEU A 1 250 ? -21.109 -18.496 33.390 1.00 79.44 250 LEU A C 1
ATOM 2016 O O . LEU A 1 250 ? -22.116 -18.331 32.708 1.00 79.44 250 LEU A O 1
ATOM 2020 N N . LEU A 1 251 ? -19.904 -18.071 32.998 1.00 76.31 251 LEU A N 1
ATOM 2021 C CA . LEU A 1 251 ? -19.687 -17.378 31.724 1.00 76.31 251 LEU A CA 1
ATOM 2022 C C . LEU A 1 251 ? -20.017 -18.281 30.530 1.00 76.31 251 LEU A C 1
ATOM 2024 O O . LEU A 1 251 ? -20.737 -17.855 29.633 1.00 76.31 251 LEU A O 1
ATOM 2028 N N . HIS A 1 252 ? -19.598 -19.548 30.573 1.00 78.06 252 HIS A N 1
ATOM 2029 C CA . HIS A 1 252 ? -19.892 -20.523 29.522 1.00 78.06 252 HIS A CA 1
ATOM 2030 C C . HIS A 1 252 ? -21.397 -20.816 29.409 1.00 78.06 252 HIS A C 1
ATOM 2032 O O . HIS A 1 252 ? -21.940 -20.916 28.312 1.00 78.06 252 HIS A O 1
ATOM 2038 N N . LEU A 1 253 ? -22.103 -20.888 30.543 1.00 82.62 253 LEU A N 1
ATOM 2039 C CA . LEU A 1 253 ? -23.562 -21.029 30.573 1.00 82.62 253 LEU A CA 1
ATOM 2040 C C . LEU A 1 253 ? -24.272 -19.805 29.976 1.00 82.62 253 LEU A C 1
ATOM 2042 O O . LEU A 1 253 ? -25.215 -19.968 29.204 1.00 82.62 253 LEU A O 1
ATOM 2046 N N . ILE A 1 254 ? -23.802 -18.592 30.286 1.00 85.00 254 ILE A N 1
ATOM 2047 C CA . ILE A 1 254 ? -24.341 -17.347 29.720 1.00 85.00 254 ILE A CA 1
ATOM 2048 C C . ILE A 1 254 ? -24.103 -17.296 28.205 1.00 85.00 254 ILE A C 1
ATOM 2050 O O . ILE A 1 254 ? -24.998 -16.912 27.454 1.00 85.00 254 ILE A O 1
ATOM 2054 N N . GLU A 1 255 ? -22.917 -17.687 27.741 1.00 84.25 255 GLU A N 1
ATOM 2055 C CA . GLU A 1 255 ? -22.577 -17.742 26.316 1.00 84.25 255 GLU A CA 1
ATOM 2056 C C . GLU A 1 255 ? -23.416 -18.783 25.570 1.00 84.25 255 GLU A C 1
ATOM 2058 O O . GLU A 1 255 ? -23.998 -18.466 24.533 1.00 84.25 255 GLU A O 1
ATOM 2063 N N . ALA A 1 256 ? -23.576 -19.983 26.132 1.00 87.62 256 ALA A N 1
ATOM 2064 C CA . ALA A 1 256 ? -24.435 -21.018 25.567 1.00 87.62 256 ALA A CA 1
ATOM 2065 C C . ALA A 1 256 ? -25.907 -20.572 25.497 1.00 87.62 256 ALA A C 1
ATOM 2067 O O . ALA A 1 256 ? -26.595 -20.834 24.510 1.00 87.62 256 ALA A O 1
ATOM 2068 N N . GLU A 1 257 ? -26.399 -19.854 26.512 1.00 92.00 257 GLU A N 1
ATOM 2069 C CA . GLU A 1 257 ? -27.759 -19.312 26.509 1.00 92.00 257 GLU A CA 1
ATOM 2070 C C . GLU A 1 257 ? -27.932 -18.194 25.466 1.00 92.00 257 GLU A C 1
ATOM 2072 O O . GLU A 1 257 ? -28.965 -18.124 24.796 1.00 92.00 257 GLU A O 1
ATOM 2077 N N . ARG A 1 258 ? -26.915 -17.341 25.280 1.00 89.62 258 ARG A N 1
ATOM 2078 C CA . ARG A 1 258 ? -26.899 -16.315 24.224 1.00 89.62 258 ARG A CA 1
ATOM 2079 C C . ARG A 1 258 ? -26.903 -16.941 22.835 1.00 89.62 258 ARG A C 1
ATOM 2081 O O . ARG A 1 258 ? -27.687 -16.502 21.997 1.00 89.62 258 ARG A O 1
ATOM 2088 N N . GLN A 1 259 ? -26.089 -17.973 22.616 1.00 87.56 259 GLN A N 1
ATOM 2089 C CA . GLN A 1 259 ? -26.037 -18.685 21.342 1.00 87.56 259 GLN A CA 1
ATOM 2090 C C . GLN A 1 259 ? -27.380 -19.346 21.036 1.00 87.56 259 GLN A C 1
ATOM 2092 O O . GLN A 1 259 ? -27.951 -19.121 19.976 1.00 87.56 259 GLN A O 1
ATOM 2097 N N . LYS A 1 260 ? -27.959 -20.051 22.013 1.00 92.25 260 LYS A N 1
ATOM 2098 C CA . LYS A 1 260 ? -29.273 -20.681 21.862 1.00 92.25 260 LYS A CA 1
ATOM 2099 C C . LYS A 1 260 ? -30.368 -19.668 21.509 1.00 92.25 260 LYS A C 1
ATOM 2101 O O . LYS A 1 260 ? -31.215 -19.952 20.668 1.00 92.25 260 LYS A O 1
ATOM 2106 N N . LYS A 1 261 ? -30.349 -18.479 22.126 1.00 94.31 261 LYS A N 1
ATOM 2107 C CA . LYS A 1 261 ? -31.280 -17.387 21.788 1.00 94.31 261 LYS A CA 1
ATOM 2108 C C . LYS A 1 261 ? -31.041 -16.841 20.379 1.00 94.31 261 LYS A C 1
ATOM 2110 O O . LYS A 1 261 ? -32.012 -16.541 19.691 1.00 94.31 261 LYS A O 1
ATOM 2115 N N . ALA A 1 262 ? -29.786 -16.712 19.947 1.00 89.06 262 ALA A N 1
ATOM 2116 C CA . ALA A 1 262 ? -29.453 -16.277 18.592 1.00 89.06 262 ALA A CA 1
ATOM 2117 C C . ALA A 1 262 ? -29.959 -17.279 17.541 1.00 89.06 262 ALA A C 1
ATOM 2119 O O . ALA A 1 262 ? -30.665 -16.875 16.616 1.00 89.06 262 ALA A O 1
ATOM 2120 N N . ASP A 1 263 ? -29.702 -18.572 17.751 1.00 89.25 263 ASP A N 1
ATOM 2121 C CA . ASP A 1 263 ? -30.156 -19.653 16.872 1.00 89.25 263 ASP A CA 1
ATOM 2122 C C . ASP A 1 263 ? -31.695 -19.705 16.805 1.00 89.25 263 ASP A C 1
ATOM 2124 O O . ASP A 1 263 ? -32.279 -19.898 15.740 1.00 89.25 263 ASP A O 1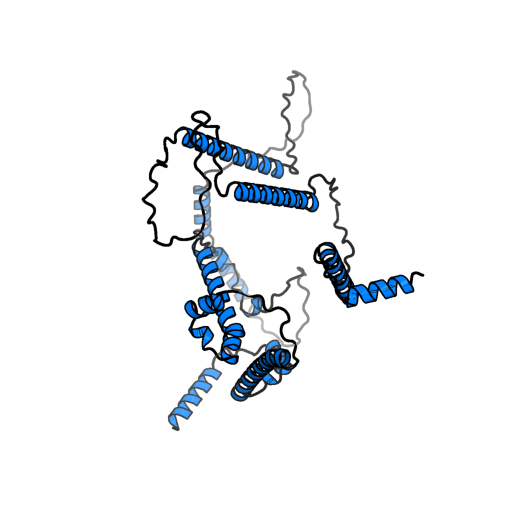
ATOM 2128 N N . GLU A 1 264 ? -32.384 -19.475 17.930 1.00 94.25 264 GLU A N 1
ATOM 2129 C CA . GLU A 1 264 ? -33.850 -19.426 17.967 1.00 94.25 264 GLU A CA 1
ATOM 2130 C C . GLU A 1 264 ? -34.414 -18.229 17.178 1.00 94.25 264 GLU A C 1
ATOM 2132 O O . GLU A 1 264 ? -35.440 -18.349 16.504 1.00 94.25 264 GLU A O 1
ATOM 2137 N N . ILE A 1 265 ? -33.752 -17.068 17.234 1.00 91.00 265 ILE A N 1
ATOM 2138 C CA . ILE A 1 265 ? -34.134 -15.884 16.449 1.00 91.00 265 ILE A CA 1
ATOM 2139 C C . ILE A 1 265 ? -33.911 -16.139 14.956 1.00 91.00 265 ILE A C 1
ATOM 2141 O O . ILE A 1 265 ? -34.771 -15.797 14.142 1.00 91.00 265 ILE A O 1
ATOM 2145 N N . GLU A 1 266 ? -32.788 -16.752 14.587 1.00 91.12 266 GLU A N 1
ATOM 2146 C CA . GLU A 1 266 ? -32.481 -17.100 13.200 1.00 91.12 266 GLU A CA 1
ATOM 2147 C C . GLU A 1 266 ? -33.467 -18.136 12.648 1.00 91.12 266 GLU A C 1
ATOM 2149 O O . GLU A 1 266 ? -34.022 -17.947 11.568 1.00 91.12 266 GLU A O 1
ATOM 2154 N N . ALA A 1 267 ? -33.800 -19.168 13.427 1.00 93.94 267 ALA A N 1
ATOM 2155 C CA . ALA A 1 267 ? -34.814 -20.149 13.054 1.00 93.94 267 ALA A CA 1
ATOM 2156 C C . ALA A 1 267 ? -36.191 -19.501 12.822 1.00 93.94 267 ALA A C 1
ATOM 2158 O O . ALA A 1 267 ? -36.894 -19.863 11.877 1.00 93.94 267 ALA A O 1
ATOM 2159 N N . LYS A 1 268 ? -36.568 -18.508 13.640 1.00 94.50 268 LYS A N 1
ATOM 2160 C CA . LYS A 1 268 ? -37.807 -17.736 13.444 1.00 94.50 268 LYS A CA 1
ATOM 2161 C C . LYS A 1 268 ? -37.777 -16.915 12.155 1.00 94.50 268 LYS A C 1
ATOM 2163 O O . LYS A 1 268 ? -38.787 -16.901 11.456 1.00 94.50 268 LYS A O 1
ATOM 2168 N N . ARG A 1 269 ? -36.649 -16.276 11.821 1.00 92.56 269 ARG A N 1
ATOM 2169 C CA . ARG A 1 269 ? -36.481 -15.552 10.546 1.00 92.56 269 ARG A CA 1
ATOM 2170 C C . ARG A 1 269 ? -36.593 -16.496 9.355 1.00 92.56 269 ARG A C 1
ATOM 2172 O O . ARG A 1 269 ? -37.421 -16.262 8.487 1.00 92.56 269 ARG A O 1
ATOM 2179 N N . ASN A 1 270 ? -35.877 -17.617 9.376 1.00 85.88 270 ASN A N 1
ATOM 2180 C CA . ASN A 1 270 ? -35.927 -18.611 8.301 1.00 85.88 270 ASN A CA 1
ATOM 2181 C C . ASN A 1 270 ? -37.344 -19.177 8.112 1.00 85.88 270 ASN A C 1
ATOM 2183 O O . ASN A 1 270 ? -37.800 -19.376 6.989 1.00 85.88 270 ASN A O 1
ATOM 2187 N N . ALA A 1 271 ? -38.077 -19.404 9.206 1.00 94.00 271 ALA A N 1
ATOM 2188 C CA . ALA A 1 271 ? -39.471 -19.834 9.137 1.00 94.00 271 ALA A CA 1
ATOM 2189 C C . ALA A 1 271 ? -40.401 -18.755 8.551 1.00 94.00 271 ALA A C 1
ATOM 2191 O O . ALA A 1 271 ? -41.392 -19.098 7.910 1.00 94.00 271 ALA A O 1
ATOM 2192 N N . GLN A 1 272 ? -40.113 -17.467 8.768 1.00 92.44 272 GLN A N 1
ATOM 2193 C CA . GLN A 1 272 ? -40.836 -16.363 8.129 1.00 92.44 272 GLN A CA 1
ATOM 2194 C C . GLN A 1 272 ? -40.504 -16.274 6.637 1.00 92.44 272 GLN A C 1
ATOM 2196 O O . GLN A 1 272 ? -41.426 -16.249 5.831 1.00 92.44 272 GLN A O 1
ATOM 2201 N N . GLU A 1 273 ? -39.226 -16.347 6.263 1.00 91.44 273 GLU A N 1
ATOM 2202 C CA . GLU A 1 273 ? -38.789 -16.349 4.861 1.00 91.44 273 GLU A CA 1
ATOM 2203 C C . GLU A 1 273 ? -39.413 -17.507 4.067 1.00 91.44 273 GLU A C 1
ATOM 2205 O O . GLU A 1 273 ? -39.881 -17.313 2.947 1.00 91.44 273 GLU A O 1
ATOM 2210 N N . LEU A 1 274 ? -39.494 -18.709 4.652 1.00 91.38 274 LEU A N 1
ATOM 2211 C CA . LEU A 1 274 ? -40.171 -19.846 4.020 1.00 91.38 274 LEU A CA 1
ATOM 2212 C C . LEU A 1 274 ? -41.664 -19.582 3.804 1.00 91.38 274 LEU A C 1
ATOM 2214 O O . LEU A 1 274 ? -42.174 -19.858 2.721 1.00 91.38 274 LEU A O 1
ATOM 2218 N N . LYS A 1 275 ? -42.353 -18.998 4.791 1.00 92.50 275 LYS A N 1
ATOM 2219 C CA . LYS A 1 275 ? -43.767 -18.615 4.648 1.00 92.50 275 LYS A CA 1
ATOM 2220 C C . LYS A 1 275 ? -43.959 -17.547 3.572 1.00 92.50 275 LYS A C 1
ATOM 2222 O O . LYS A 1 275 ? -44.923 -17.616 2.817 1.00 92.50 275 LYS A O 1
ATOM 2227 N N . GLU A 1 276 ? -43.051 -16.579 3.478 1.00 90.38 276 GLU A N 1
ATOM 2228 C CA . GLU A 1 276 ? -43.072 -15.550 2.434 1.00 90.38 276 GLU A CA 1
ATOM 2229 C C . GLU A 1 276 ? -42.829 -16.145 1.042 1.00 90.38 276 GLU A C 1
ATOM 2231 O O . GLU A 1 276 ? -43.511 -15.774 0.088 1.00 90.38 276 GLU A O 1
ATOM 2236 N N . LEU A 1 277 ? -41.912 -17.110 0.915 1.00 83.69 277 LEU A N 1
ATOM 2237 C CA . LEU A 1 277 ? -41.661 -17.829 -0.336 1.00 83.69 277 LEU A CA 1
ATOM 2238 C C . LEU A 1 277 ? -42.848 -18.701 -0.756 1.00 83.69 277 LEU A C 1
ATOM 2240 O O . LEU A 1 277 ? -43.184 -18.724 -1.938 1.00 83.69 277 LEU A O 1
ATOM 2244 N N . GLU A 1 278 ? -43.508 -19.375 0.188 1.00 84.50 278 GLU A N 1
ATOM 2245 C CA . GLU A 1 278 ? -44.747 -20.122 -0.068 1.00 84.50 278 GLU A CA 1
ATOM 2246 C C . GLU A 1 278 ? -45.881 -19.200 -0.542 1.00 84.50 278 GLU A C 1
ATOM 2248 O O . GLU A 1 278 ? -46.657 -19.565 -1.426 1.00 84.50 278 GLU A O 1
ATOM 2253 N N . GLN A 1 279 ? -45.958 -17.985 0.008 1.00 87.44 279 GLN A N 1
ATOM 2254 C CA . GLN A 1 279 ? -46.935 -16.964 -0.385 1.00 87.44 279 GLN A CA 1
ATOM 2255 C C . GLN A 1 279 ? -46.534 -16.193 -1.652 1.00 87.44 279 GLN A C 1
ATOM 2257 O O . GLN A 1 279 ? -47.357 -15.475 -2.231 1.00 87.44 279 GLN A O 1
ATOM 2262 N N . CYS A 1 280 ? -45.292 -16.334 -2.118 1.00 81.44 280 CYS A N 1
ATOM 2263 C CA . CYS A 1 280 ? -44.799 -15.643 -3.297 1.00 81.44 280 CYS A CA 1
ATOM 2264 C C . CYS A 1 280 ? -45.433 -16.231 -4.565 1.00 81.44 280 CYS A C 1
ATOM 2266 O O . CYS A 1 280 ? -45.025 -17.254 -5.109 1.00 81.44 280 CYS A O 1
ATOM 2268 N N . THR A 1 281 ? -46.436 -15.530 -5.085 1.00 78.12 281 THR A N 1
ATOM 2269 C CA . THR A 1 281 ? -47.142 -15.870 -6.330 1.00 78.12 281 THR A CA 1
ATOM 2270 C C . THR A 1 281 ? -46.415 -15.388 -7.590 1.00 78.12 281 THR A C 1
ATOM 2272 O O . THR A 1 281 ? -46.956 -15.474 -8.698 1.00 78.12 281 THR A O 1
ATOM 2275 N N . PHE A 1 282 ? -45.179 -14.889 -7.460 1.00 74.19 282 PHE A N 1
ATOM 2276 C CA . PHE A 1 282 ? -44.402 -14.388 -8.587 1.00 74.19 282 PHE A CA 1
ATOM 2277 C C . PHE A 1 282 ? -44.029 -15.528 -9.540 1.00 74.19 282 PHE A C 1
ATOM 2279 O O . PHE A 1 282 ? -43.096 -16.297 -9.317 1.00 74.19 282 PHE A O 1
ATOM 2286 N N . ARG A 1 283 ? -44.764 -15.614 -10.651 1.00 72.38 283 ARG A N 1
ATOM 2287 C CA . ARG A 1 283 ? -44.445 -16.474 -11.791 1.00 72.38 283 ARG A CA 1
ATOM 2288 C C . ARG A 1 283 ? -43.750 -15.623 -12.850 1.00 72.38 283 ARG A C 1
ATOM 2290 O O . ARG A 1 283 ? -44.441 -14.953 -13.623 1.00 72.38 283 ARG A O 1
ATOM 2297 N N . PRO A 1 284 ? -42.407 -15.597 -12.910 1.00 67.62 284 PRO A N 1
ATOM 2298 C CA . PRO A 1 284 ? -41.726 -14.842 -13.947 1.00 67.62 284 PRO A CA 1
ATOM 2299 C C . PRO A 1 284 ? -42.142 -15.378 -15.320 1.00 67.62 284 PRO A C 1
ATOM 2301 O O . PRO A 1 284 ? -41.963 -16.553 -15.640 1.00 67.62 284 PRO A O 1
ATOM 2304 N N . ASN A 1 285 ? -42.716 -14.502 -16.146 1.00 57.25 285 ASN A N 1
ATOM 2305 C CA . ASN A 1 285 ? -43.105 -14.822 -17.514 1.00 57.25 285 ASN A CA 1
ATOM 2306 C C . ASN A 1 285 ? -41.852 -15.015 -18.383 1.00 57.25 285 ASN A C 1
ATOM 2308 O O . ASN A 1 285 ? -41.355 -14.076 -18.999 1.00 57.25 285 ASN A O 1
ATOM 2312 N N . LEU A 1 286 ? -41.364 -16.255 -18.479 1.00 61.62 286 LEU A N 1
ATOM 2313 C CA . LEU A 1 286 ? -40.210 -16.635 -19.310 1.00 61.62 286 LEU A CA 1
ATOM 2314 C C . LEU A 1 286 ? -40.502 -16.614 -20.829 1.00 61.62 286 LEU A C 1
ATOM 2316 O O . LEU A 1 286 ? -39.627 -16.913 -21.638 1.00 61.62 286 LEU A O 1
ATOM 2320 N N . ARG A 1 287 ? -41.716 -16.229 -21.251 1.00 53.75 287 ARG A N 1
ATOM 2321 C CA . ARG A 1 287 ? -42.131 -16.142 -22.662 1.00 53.75 287 ARG A CA 1
ATOM 2322 C C . ARG A 1 287 ? -42.011 -14.721 -23.220 1.00 53.75 287 ARG A C 1
ATOM 2324 O O . ARG A 1 287 ? -42.976 -14.159 -23.722 1.00 53.75 287 ARG A O 1
ATOM 2331 N N . LYS A 1 288 ? -40.819 -14.131 -23.158 1.00 56.41 288 LYS A N 1
ATOM 2332 C CA . LYS A 1 288 ? -40.443 -13.001 -24.027 1.00 56.41 288 LYS A CA 1
ATOM 2333 C C . LYS A 1 288 ? -39.038 -13.232 -24.577 1.00 56.41 288 LYS A C 1
ATOM 2335 O O . LYS A 1 288 ? -38.092 -12.526 -24.249 1.00 56.41 288 LYS A O 1
ATOM 2340 N N . SER A 1 289 ? -38.892 -14.243 -25.430 1.00 53.72 289 SER A N 1
ATOM 2341 C CA . SER A 1 289 ? -37.758 -14.304 -26.352 1.00 53.72 289 SER A CA 1
ATOM 2342 C C . SER A 1 289 ? -37.956 -13.220 -27.415 1.00 53.72 289 SER A C 1
ATOM 2344 O O . SER A 1 289 ? -38.740 -13.397 -28.347 1.00 53.72 289 SER A O 1
ATOM 2346 N N . GLY A 1 290 ? -37.293 -12.076 -27.242 1.00 51.47 290 GLY A N 1
ATOM 2347 C CA . GLY A 1 290 ? -37.253 -11.015 -28.248 1.00 51.47 290 GLY A CA 1
ATOM 2348 C C . GLY A 1 290 ? -36.653 -11.496 -29.582 1.00 51.47 290 GLY A C 1
ATOM 2349 O O . GLY A 1 290 ? -35.944 -12.509 -29.618 1.00 51.47 290 GLY A O 1
ATOM 2350 N N . PRO A 1 291 ? -36.925 -10.791 -30.694 1.00 47.72 291 PRO A N 1
ATOM 2351 C CA . PRO A 1 291 ? -36.512 -11.215 -32.023 1.00 47.72 291 PRO A CA 1
ATOM 2352 C C . PRO A 1 291 ? -34.986 -11.147 -32.140 1.00 47.72 291 PRO A C 1
ATOM 2354 O O . PRO A 1 291 ? -34.374 -10.085 -32.023 1.00 47.72 291 PRO A O 1
ATOM 2357 N N . ARG A 1 292 ? -34.347 -12.297 -32.380 1.00 52.41 292 ARG A N 1
ATOM 2358 C CA . ARG A 1 292 ? -32.922 -12.359 -32.720 1.00 52.41 292 ARG A CA 1
ATOM 2359 C C . ARG A 1 292 ? -32.700 -11.636 -34.051 1.00 52.41 292 ARG A C 1
ATOM 2361 O O . ARG A 1 292 ? -33.087 -12.145 -35.101 1.00 52.41 292 ARG A O 1
ATOM 2368 N N . LYS A 1 293 ? -32.034 -10.479 -34.001 1.00 45.38 293 LYS A N 1
ATOM 2369 C CA . LYS A 1 293 ? -31.370 -9.844 -35.149 1.00 45.38 293 LYS A CA 1
ATOM 2370 C C . LYS A 1 293 ? -30.448 -10.885 -35.799 1.00 45.38 293 LYS A C 1
ATOM 2372 O O . LYS A 1 293 ? -29.423 -11.248 -35.228 1.00 45.38 293 LYS A O 1
ATOM 2377 N N . ARG A 1 294 ? -30.833 -11.398 -36.970 1.00 48.28 294 ARG A N 1
ATOM 2378 C CA . ARG A 1 294 ? -29.930 -12.146 -37.852 1.00 48.28 294 ARG A CA 1
ATOM 2379 C C . ARG A 1 294 ? -29.006 -11.128 -38.518 1.00 48.28 294 ARG A C 1
ATOM 2381 O O . ARG A 1 294 ? -29.495 -10.266 -39.241 1.00 48.28 294 ARG A O 1
ATOM 2388 N N . LEU A 1 295 ? -27.700 -11.214 -38.264 1.00 40.09 295 LEU A N 1
ATOM 2389 C CA . LEU A 1 295 ? -26.705 -10.607 -39.150 1.00 40.09 295 LEU A CA 1
ATOM 2390 C C . LEU A 1 295 ? -26.412 -11.565 -40.324 1.00 40.09 295 LEU A C 1
ATOM 2392 O O . LEU A 1 295 ? -26.425 -12.783 -40.123 1.00 40.09 295 LEU A O 1
ATOM 2396 N N . PRO A 1 296 ? -26.174 -11.030 -41.534 1.00 45.72 296 PRO A N 1
ATOM 2397 C CA . PRO A 1 296 ? -25.971 -11.803 -42.752 1.00 45.72 296 PRO A CA 1
ATOM 2398 C C . PRO A 1 296 ? -24.517 -12.285 -42.858 1.00 45.72 296 PRO A C 1
ATOM 2400 O O . PRO A 1 296 ? -23.584 -11.498 -42.735 1.00 45.72 296 PRO A O 1
ATOM 2403 N N . GLY A 1 297 ? -24.325 -13.584 -43.090 1.00 38.81 297 GLY A N 1
ATOM 2404 C CA . GLY A 1 297 ? -22.990 -14.174 -43.215 1.00 38.81 297 GLY A CA 1
ATOM 2405 C C . GLY A 1 297 ? -23.002 -15.696 -43.322 1.00 38.81 297 GLY A C 1
ATOM 2406 O O . GLY A 1 297 ? -22.310 -16.377 -42.577 1.00 38.81 297 GLY A O 1
ATOM 2407 N N . THR A 1 298 ? -23.825 -16.250 -44.214 1.00 39.53 298 THR A N 1
ATOM 2408 C CA . THR A 1 298 ? -23.638 -17.615 -44.739 1.00 39.53 298 THR A CA 1
ATOM 2409 C C . THR A 1 298 ? -22.435 -17.576 -45.688 1.00 39.53 298 THR A C 1
ATOM 2411 O O . THR A 1 298 ? -22.346 -16.647 -46.487 1.00 39.53 298 THR A O 1
ATOM 2414 N N . LYS A 1 299 ? -21.495 -18.519 -45.667 1.00 43.22 299 LYS A N 1
ATOM 2415 C CA . LYS A 1 299 ? -21.633 -19.877 -46.212 1.00 43.22 299 LYS A CA 1
ATOM 2416 C C . LYS A 1 299 ? -20.566 -20.795 -45.595 1.00 43.22 299 LYS A C 1
ATOM 2418 O O . LYS A 1 299 ? -19.508 -20.323 -45.195 1.00 43.22 299 LYS A O 1
ATOM 2423 N N . ASN A 1 300 ? -20.862 -22.095 -45.634 1.00 38.31 300 ASN A N 1
ATOM 2424 C CA . ASN A 1 300 ? -20.007 -23.251 -45.329 1.00 38.31 300 ASN A CA 1
ATOM 2425 C C . ASN A 1 300 ? -20.240 -23.854 -43.940 1.00 38.31 300 ASN A C 1
ATOM 2427 O O . ASN A 1 300 ? -19.459 -23.652 -43.017 1.00 38.31 300 ASN A O 1
ATOM 2431 N N . SER A 1 301 ? -21.298 -24.657 -43.810 1.00 39.00 301 SER A N 1
ATOM 2432 C CA . SER A 1 301 ? -21.154 -26.087 -43.485 1.00 39.00 301 SER A CA 1
ATOM 2433 C C . SER A 1 301 ? -22.507 -26.809 -43.574 1.00 39.00 301 SER A C 1
ATOM 2435 O O . SER A 1 301 ? -23.543 -26.179 -43.345 1.00 39.00 301 SER A O 1
ATOM 2437 N N . PRO A 1 302 ? -22.524 -28.098 -43.955 1.00 45.47 302 PRO A N 1
ATOM 2438 C CA . PRO A 1 302 ? -23.719 -28.801 -44.403 1.00 45.47 302 PRO A CA 1
ATOM 2439 C C . PRO A 1 302 ? -24.551 -29.290 -43.217 1.00 45.47 302 PRO A C 1
ATOM 2441 O O . PRO A 1 302 ? -24.025 -29.825 -42.243 1.00 45.47 302 PRO A O 1
ATOM 2444 N N . SER A 1 303 ? -25.866 -29.124 -43.316 1.00 39.53 303 SER A N 1
ATOM 2445 C CA . SER A 1 303 ? -26.828 -29.776 -42.427 1.00 39.53 303 SER A CA 1
ATOM 2446 C C . SER A 1 303 ? -26.848 -31.294 -42.679 1.00 39.53 303 SER A C 1
ATOM 2448 O O . SER A 1 303 ? -26.781 -31.691 -43.843 1.00 39.53 303 SER A O 1
ATOM 2450 N N . PRO A 1 304 ? -26.995 -32.150 -41.649 1.00 50.66 304 PRO A N 1
ATOM 2451 C CA . PRO A 1 304 ? -27.332 -33.557 -41.844 1.00 50.66 304 PRO A CA 1
ATOM 2452 C C . PRO A 1 304 ? -28.808 -33.701 -42.258 1.00 50.66 304 PRO A C 1
ATOM 2454 O O . PRO A 1 304 ? -29.616 -32.813 -41.958 1.00 50.66 304 PRO A O 1
ATOM 2457 N N . PRO A 1 305 ? -29.176 -34.792 -42.951 1.00 47.91 305 PRO A N 1
ATOM 2458 C CA . PRO A 1 305 ? -30.474 -34.918 -43.589 1.00 47.91 305 PRO A CA 1
ATOM 2459 C C . PRO A 1 305 ? -31.605 -35.046 -42.566 1.00 47.91 305 PRO A C 1
ATOM 2461 O O . PRO A 1 305 ? -31.499 -35.723 -41.544 1.00 47.91 305 PRO A O 1
ATOM 2464 N N . ARG A 1 306 ? -32.720 -34.399 -42.909 1.00 45.59 306 ARG A N 1
ATOM 2465 C CA . ARG A 1 306 ? -34.054 -34.715 -42.407 1.00 45.59 306 ARG A CA 1
ATOM 2466 C C . ARG A 1 306 ? -34.385 -36.151 -42.805 1.00 45.59 306 ARG A C 1
ATOM 2468 O O . ARG A 1 306 ? -34.614 -36.395 -43.984 1.00 45.59 306 ARG A O 1
ATOM 2475 N N . ASN A 1 307 ? -34.497 -37.039 -41.828 1.00 37.47 307 ASN A N 1
ATOM 2476 C CA . ASN A 1 307 ? -35.468 -38.116 -41.925 1.00 37.47 307 ASN A CA 1
ATOM 2477 C C . ASN A 1 307 ? -36.732 -37.626 -41.217 1.00 37.47 307 ASN A C 1
ATOM 2479 O O . ASN A 1 307 ? -36.706 -37.263 -40.040 1.00 37.47 307 ASN A O 1
ATOM 2483 N N . ALA A 1 308 ? -37.799 -37.506 -42.004 1.00 50.06 308 ALA A N 1
ATOM 2484 C CA . ALA A 1 308 ? -39.150 -37.645 -41.495 1.00 50.06 308 ALA A CA 1
ATOM 2485 C C . ALA A 1 308 ? -39.302 -39.080 -40.961 1.00 50.06 308 ALA A C 1
ATOM 2487 O O . ALA A 1 308 ? -38.510 -39.943 -41.328 1.00 50.06 308 ALA A O 1
ATOM 2488 N N . ASP A 1 309 ? -40.301 -39.294 -40.110 1.00 41.31 309 ASP A N 1
ATOM 2489 C CA . ASP A 1 309 ? -40.625 -40.558 -39.432 1.00 41.31 309 ASP A CA 1
ATOM 2490 C C . ASP A 1 309 ? -39.949 -40.732 -38.059 1.00 41.31 309 ASP A C 1
ATOM 2492 O O . ASP A 1 309 ? -39.091 -41.585 -37.880 1.00 41.31 309 ASP A O 1
ATOM 2496 N N . ASP A 1 310 ? -40.363 -39.927 -37.069 1.00 41.28 310 ASP A N 1
ATOM 2497 C CA . ASP A 1 310 ? -40.663 -40.451 -35.722 1.00 41.28 310 ASP A CA 1
ATOM 2498 C C . ASP A 1 310 ? -41.495 -39.435 -34.914 1.00 41.28 310 ASP A C 1
ATOM 2500 O O . ASP A 1 310 ? -40.997 -38.550 -34.210 1.00 41.28 310 ASP A O 1
ATOM 2504 N N . ALA A 1 311 ? -42.813 -39.516 -35.081 1.00 47.88 311 ALA A N 1
ATOM 2505 C CA . ALA A 1 311 ? -43.778 -38.805 -34.261 1.00 47.88 311 ALA A CA 1
ATOM 2506 C C . ALA A 1 311 ? -44.075 -39.645 -33.009 1.00 47.88 311 ALA A C 1
ATOM 2508 O O . ALA A 1 311 ? -44.981 -40.472 -33.034 1.00 47.88 311 ALA A O 1
ATOM 2509 N N . GLY A 1 312 ? -43.349 -39.423 -31.905 1.00 48.91 312 GLY A N 1
ATOM 2510 C CA . GLY A 1 312 ? -43.774 -39.974 -30.610 1.00 48.91 312 GLY A CA 1
ATOM 2511 C C . GLY A 1 312 ? -42.705 -40.317 -29.574 1.00 48.91 312 GLY A C 1
ATOM 2512 O O . GLY A 1 312 ? -42.694 -41.443 -29.095 1.00 48.91 312 GLY A O 1
ATOM 2513 N N . ARG A 1 313 ? -41.869 -39.366 -29.126 1.00 42.56 313 ARG A N 1
ATOM 2514 C CA . ARG A 1 313 ? -41.231 -39.438 -27.788 1.00 42.56 313 ARG A CA 1
ATOM 2515 C C . ARG A 1 313 ? -40.601 -38.105 -27.377 1.00 42.56 313 ARG A C 1
ATOM 2517 O O . ARG A 1 313 ? -39.414 -37.862 -27.559 1.00 42.56 313 ARG A O 1
ATOM 2524 N N . ALA A 1 314 ? -41.398 -37.225 -26.776 1.00 45.38 314 ALA A N 1
ATOM 2525 C CA . ALA A 1 314 ? -40.874 -36.110 -25.990 1.00 45.38 314 ALA A CA 1
ATOM 2526 C C . ALA A 1 314 ? -40.415 -36.649 -24.624 1.00 45.38 314 ALA A C 1
ATOM 2528 O O . ALA A 1 314 ? -41.132 -36.555 -23.633 1.00 45.38 314 ALA A O 1
ATOM 2529 N N . SER A 1 315 ? -39.246 -37.289 -24.588 1.00 48.78 315 SER A N 1
ATOM 2530 C CA . SER A 1 315 ? -38.589 -37.669 -23.337 1.00 48.78 315 SER A CA 1
ATOM 2531 C C . SER A 1 315 ? -38.061 -36.419 -22.633 1.00 48.78 315 SER A C 1
ATOM 2533 O O . SER A 1 315 ? -37.349 -35.620 -23.244 1.00 48.78 315 SER A O 1
ATOM 2535 N N . GLU A 1 316 ? -38.407 -36.287 -21.356 1.00 60.81 316 GLU A N 1
ATOM 2536 C CA . GLU A 1 316 ? -37.949 -35.301 -20.377 1.00 60.81 316 GLU A CA 1
ATOM 2537 C C . GLU A 1 316 ? -36.431 -35.074 -20.455 1.00 60.81 316 GLU A C 1
ATOM 2539 O O . GLU A 1 316 ? -35.634 -35.793 -19.855 1.00 60.81 316 GLU A O 1
ATOM 2544 N N . GLN A 1 317 ? -35.999 -34.064 -21.211 1.00 53.47 317 GLN A N 1
ATOM 2545 C CA . GLN A 1 317 ? -34.616 -33.612 -21.131 1.00 53.47 317 GLN A CA 1
ATOM 2546 C C . GLN A 1 317 ? -34.487 -32.735 -19.879 1.00 53.47 317 GLN A C 1
ATOM 2548 O O . GLN A 1 317 ? -35.198 -31.729 -19.781 1.00 53.47 317 GLN A O 1
ATOM 2553 N N . PRO A 1 318 ? -33.620 -33.086 -18.906 1.00 65.56 318 PRO A N 1
ATOM 2554 C CA . PRO A 1 318 ? -33.436 -32.272 -17.716 1.00 65.56 318 PRO A CA 1
ATOM 2555 C C . PRO A 1 318 ? -32.988 -30.874 -18.138 1.00 65.56 318 PRO A C 1
ATOM 2557 O O . PRO A 1 318 ? -32.114 -30.716 -18.990 1.00 65.56 318 PRO A O 1
ATOM 2560 N N . VAL A 1 319 ? -33.610 -29.850 -17.554 1.00 69.31 319 VAL A N 1
ATOM 2561 C CA . VAL A 1 319 ? -33.292 -28.446 -17.824 1.00 69.31 319 VAL A CA 1
ATOM 2562 C C . VAL A 1 319 ? -31.846 -28.193 -17.399 1.00 69.31 319 VAL A C 1
ATOM 2564 O O . VAL A 1 319 ? -31.550 -27.986 -16.223 1.00 69.31 319 VAL A O 1
ATOM 2567 N N . ILE A 1 320 ? -30.922 -28.224 -18.360 1.00 70.75 320 ILE A N 1
ATOM 2568 C CA . ILE A 1 320 ? -29.514 -27.912 -18.119 1.00 70.75 320 ILE A CA 1
ATOM 2569 C C . ILE A 1 320 ? -29.415 -26.400 -17.911 1.00 70.75 320 ILE A C 1
ATOM 2571 O O . ILE A 1 320 ? -29.291 -25.618 -18.857 1.00 70.75 320 ILE A O 1
ATOM 2575 N N . VAL A 1 321 ? -29.486 -25.974 -16.650 1.00 78.19 321 VAL A N 1
ATOM 2576 C CA . VAL A 1 321 ? -29.231 -24.585 -16.269 1.00 78.19 321 VAL A CA 1
ATOM 2577 C C . VAL A 1 321 ? -27.747 -24.309 -16.483 1.00 78.19 321 VAL A C 1
ATOM 2579 O O . VAL A 1 321 ? -26.872 -24.792 -15.761 1.00 78.19 321 VAL A O 1
ATOM 2582 N N . ARG A 1 322 ? -27.451 -23.532 -17.523 1.00 69.75 322 ARG A N 1
ATOM 2583 C CA . ARG A 1 322 ? -26.092 -23.136 -17.891 1.00 69.75 322 ARG A CA 1
ATOM 2584 C C . ARG A 1 322 ? -25.447 -22.393 -16.713 1.00 69.75 322 ARG A C 1
ATOM 2586 O O . ARG A 1 322 ? -25.891 -21.312 -16.348 1.00 69.75 322 ARG A O 1
ATOM 2593 N N . GLY A 1 323 ? -24.416 -22.993 -16.113 1.00 78.31 323 GLY A N 1
ATOM 2594 C CA . GLY A 1 323 ? -23.727 -22.465 -14.926 1.00 78.31 323 GLY A CA 1
ATOM 2595 C C . GLY A 1 323 ? -24.013 -23.201 -13.610 1.00 78.31 323 GLY A C 1
ATOM 2596 O O . GLY A 1 323 ? -23.309 -22.951 -12.635 1.00 78.31 323 GLY A O 1
ATOM 2597 N N . LEU A 1 324 ? -24.960 -24.149 -13.582 1.00 86.25 324 LEU A N 1
ATOM 2598 C CA . LEU A 1 324 ? -25.250 -24.962 -12.393 1.00 86.25 324 LEU A CA 1
ATOM 2599 C C . LEU A 1 324 ? -24.043 -25.802 -11.952 1.00 86.25 324 LEU A C 1
ATOM 2601 O O . LEU A 1 324 ? -23.761 -25.868 -10.762 1.00 86.25 324 LEU A O 1
ATOM 2605 N N . GLY A 1 325 ? -23.282 -26.362 -12.899 1.00 85.00 325 GLY A N 1
ATOM 2606 C CA . GLY A 1 325 ? -22.042 -27.091 -12.596 1.00 85.00 325 GLY A CA 1
ATOM 2607 C C . GLY A 1 325 ? -21.032 -26.227 -11.835 1.00 85.00 325 GLY A C 1
ATOM 2608 O O . GLY A 1 325 ? -20.625 -26.582 -10.736 1.00 85.00 325 GLY A O 1
ATOM 2609 N N . ARG A 1 326 ? -20.744 -25.018 -12.336 1.00 84.00 326 ARG A N 1
ATOM 2610 C CA . ARG A 1 326 ? -19.846 -24.057 -11.670 1.00 84.00 326 ARG A CA 1
ATOM 2611 C C . ARG A 1 326 ? -20.358 -23.635 -10.289 1.00 84.00 326 ARG A C 1
ATOM 2613 O O . ARG A 1 326 ? -19.568 -23.415 -9.376 1.00 84.00 326 ARG A O 1
ATOM 2620 N N . PHE A 1 327 ? -21.672 -23.490 -10.128 1.00 88.75 327 PHE A N 1
ATOM 2621 C CA . PHE A 1 327 ? -22.273 -23.168 -8.834 1.00 88.75 327 PHE A CA 1
ATOM 2622 C C . PHE A 1 327 ? -22.103 -24.311 -7.822 1.00 88.75 327 PHE A C 1
ATOM 2624 O O . PHE A 1 327 ? -21.748 -24.060 -6.671 1.00 88.75 327 PHE A O 1
ATOM 2631 N N . LEU A 1 328 ? -22.307 -25.559 -8.250 1.00 93.06 328 LEU A N 1
ATOM 2632 C CA . LEU A 1 328 ? -22.087 -26.735 -7.409 1.00 93.06 328 LEU A CA 1
ATOM 2633 C C . LEU A 1 328 ? -20.603 -26.897 -7.052 1.00 93.06 328 LEU A C 1
ATOM 2635 O O . LEU A 1 328 ? -20.294 -27.098 -5.882 1.00 93.06 328 LEU A O 1
ATOM 2639 N N . GLU A 1 329 ? -19.691 -26.678 -8.002 1.00 89.56 329 GLU A N 1
ATOM 2640 C CA . GLU A 1 329 ? -18.242 -26.653 -7.758 1.00 89.56 329 GLU A CA 1
ATOM 2641 C C . GLU A 1 329 ? -17.851 -25.591 -6.717 1.00 89.56 329 GLU A C 1
ATOM 2643 O O . GLU A 1 329 ? -17.127 -25.887 -5.768 1.00 89.56 329 GLU A O 1
ATOM 2648 N N . LEU A 1 330 ? -18.363 -24.359 -6.841 1.00 91.81 330 LEU A N 1
ATOM 2649 C CA . LEU A 1 330 ? -18.109 -23.284 -5.873 1.00 91.81 330 LEU A CA 1
ATOM 2650 C C . LEU A 1 330 ? -18.653 -23.621 -4.482 1.00 91.81 330 LEU A C 1
ATOM 2652 O O . LEU A 1 330 ? -17.998 -23.347 -3.476 1.00 91.81 330 LEU A O 1
ATOM 2656 N N . ARG A 1 331 ? -19.833 -24.241 -4.415 1.00 93.75 331 ARG A N 1
ATOM 2657 C CA . ARG A 1 331 ? -20.449 -24.683 -3.160 1.00 93.75 331 ARG A CA 1
ATOM 2658 C C . ARG A 1 331 ? -19.652 -25.810 -2.500 1.00 93.75 331 ARG A C 1
ATOM 2660 O O . ARG A 1 331 ? -19.489 -25.810 -1.281 1.00 93.75 331 ARG A O 1
ATOM 2667 N N . GLU A 1 332 ? -19.139 -26.757 -3.278 1.00 92.88 332 GLU A N 1
ATOM 2668 C CA . GLU A 1 332 ? -18.248 -27.807 -2.776 1.00 92.88 332 GLU A CA 1
ATOM 2669 C C . GLU A 1 332 ? -16.919 -27.238 -2.279 1.00 92.88 332 GLU A C 1
ATOM 2671 O O . GLU A 1 332 ? -16.429 -27.646 -1.225 1.00 92.88 332 GLU A O 1
ATOM 2676 N N . LEU A 1 333 ? -16.361 -26.263 -2.998 1.00 88.88 333 LEU A N 1
ATOM 2677 C CA . LEU A 1 333 ? -15.124 -25.585 -2.626 1.00 88.88 333 LEU A CA 1
ATOM 2678 C C . LEU A 1 333 ? -15.299 -24.804 -1.315 1.00 88.88 333 LEU A C 1
ATOM 2680 O O . LEU A 1 333 ? -14.480 -24.947 -0.408 1.00 88.88 333 LEU A O 1
ATOM 2684 N N . ALA A 1 334 ? -16.406 -24.073 -1.160 1.00 91.00 334 ALA A N 1
ATOM 2685 C CA . ALA A 1 334 ? -16.744 -23.383 0.084 1.00 91.00 334 ALA A CA 1
ATOM 2686 C C . ALA A 1 334 ? -16.890 -24.358 1.266 1.00 91.00 334 ALA A C 1
ATOM 2688 O O . ALA A 1 334 ? -16.342 -24.119 2.341 1.00 91.00 334 ALA A O 1
ATOM 2689 N N . ARG A 1 335 ? -17.554 -25.505 1.059 1.00 95.44 335 ARG A N 1
ATOM 2690 C CA . ARG A 1 335 ? -17.687 -26.548 2.090 1.00 95.44 335 ARG A CA 1
ATOM 2691 C C . ARG A 1 335 ? -16.330 -27.128 2.498 1.00 95.44 335 ARG A C 1
ATOM 2693 O O . ARG A 1 335 ? -16.097 -27.353 3.683 1.00 95.44 335 ARG A O 1
ATOM 2700 N N . LYS A 1 336 ? -15.426 -27.353 1.537 1.00 94.75 336 LYS A N 1
ATOM 2701 C CA . LYS A 1 336 ? -14.055 -27.813 1.813 1.00 94.75 336 LYS A CA 1
ATOM 2702 C C . LYS A 1 336 ? -13.273 -26.791 2.637 1.00 94.75 336 LYS A C 1
ATOM 2704 O O . LYS A 1 336 ? -12.651 -27.177 3.620 1.00 94.75 336 LYS A O 1
ATOM 2709 N N . GLN A 1 337 ? -13.350 -25.506 2.283 1.00 90.75 337 GLN A N 1
ATOM 2710 C CA . GLN A 1 337 ? -12.688 -24.434 3.035 1.00 90.75 337 GLN A CA 1
ATOM 2711 C C . GLN A 1 337 ? -13.190 -24.352 4.480 1.00 90.75 337 GLN A C 1
ATOM 2713 O O . GLN A 1 337 ? -12.383 -24.267 5.400 1.00 90.75 337 GLN A O 1
ATOM 2718 N N . GLN A 1 338 ? -14.506 -24.447 4.692 1.00 91.75 338 GLN A N 1
ATOM 2719 C CA . GLN A 1 338 ? -15.092 -24.460 6.036 1.00 91.75 338 GLN A CA 1
ATOM 2720 C C . GLN A 1 338 ? -14.644 -25.678 6.853 1.00 91.75 338 GLN A C 1
ATOM 2722 O O . GLN A 1 338 ? -14.302 -25.541 8.025 1.00 91.75 338 GLN A O 1
ATOM 2727 N N . ALA A 1 339 ? -14.607 -26.868 6.245 1.00 94.00 339 ALA A N 1
ATOM 2728 C CA . ALA A 1 339 ? -14.140 -28.076 6.921 1.00 94.00 339 ALA A CA 1
ATOM 2729 C C . ALA A 1 339 ? -12.653 -27.982 7.303 1.00 94.00 339 ALA A C 1
ATOM 2731 O O . ALA A 1 339 ? -12.286 -28.342 8.418 1.00 94.00 339 ALA A O 1
ATOM 2732 N N . GLU A 1 340 ? -11.805 -27.459 6.414 1.00 93.50 340 GLU A N 1
ATOM 2733 C CA . GLU A 1 340 ? -10.387 -27.230 6.704 1.00 93.50 340 GLU A CA 1
ATOM 2734 C C . GLU A 1 340 ? -10.203 -26.195 7.820 1.00 93.50 340 GLU A C 1
ATOM 2736 O O . GLU A 1 340 ? -9.395 -26.396 8.726 1.00 93.50 340 GLU A O 1
ATOM 2741 N N . GLN A 1 341 ? -10.973 -25.105 7.789 1.00 88.56 341 GLN A N 1
ATOM 2742 C CA . GLN A 1 341 ? -10.955 -24.102 8.846 1.00 88.56 341 GLN A CA 1
ATOM 2743 C C . GLN A 1 341 ? -11.342 -24.718 10.193 1.00 88.56 341 GLN A C 1
ATOM 2745 O O . GLN A 1 341 ? -10.602 -24.555 11.160 1.00 88.56 341 GLN A O 1
ATOM 2750 N N . LYS A 1 342 ? -12.420 -25.506 10.240 1.00 89.00 342 LYS A N 1
ATOM 2751 C CA . LYS A 1 342 ? -12.844 -26.206 11.456 1.00 89.00 342 LYS A CA 1
ATOM 2752 C C . LYS A 1 342 ? -11.766 -27.165 11.971 1.00 89.00 342 LYS A C 1
ATOM 2754 O O . LYS A 1 342 ? -11.480 -27.172 13.160 1.00 89.00 342 LYS A O 1
ATOM 2759 N N . GLN A 1 343 ? -11.103 -27.916 11.089 1.00 89.56 343 GLN A N 1
ATOM 2760 C CA . GLN A 1 343 ? -9.980 -28.781 11.478 1.00 89.56 343 GLN A CA 1
ATOM 2761 C C . GLN A 1 343 ? -8.796 -27.985 12.045 1.00 89.56 343 GLN A C 1
ATOM 2763 O O . GLN A 1 343 ? -8.140 -28.427 12.989 1.00 89.56 343 GLN A O 1
ATOM 2768 N N . ARG A 1 344 ? -8.498 -26.807 11.482 1.00 87.56 344 ARG A N 1
ATOM 2769 C CA . ARG A 1 344 ? -7.464 -25.912 12.023 1.00 87.56 344 ARG A CA 1
ATOM 2770 C C . ARG A 1 344 ? -7.860 -25.388 13.396 1.00 87.56 344 ARG A C 1
ATOM 2772 O O . ARG A 1 344 ? -7.020 -25.384 14.288 1.00 87.56 344 ARG A O 1
ATOM 2779 N N . GLU A 1 345 ? -9.111 -24.981 13.563 1.00 84.38 345 GLU A N 1
ATOM 2780 C CA . GLU A 1 345 ? -9.642 -24.508 14.837 1.00 84.38 345 GLU A CA 1
ATOM 2781 C C . GLU A 1 345 ? -9.606 -25.618 15.893 1.00 84.38 345 GLU A C 1
ATOM 2783 O O . GLU A 1 345 ? -9.055 -25.407 16.966 1.00 84.38 345 GLU A O 1
ATOM 2788 N N . GLU A 1 346 ? -10.053 -26.831 15.572 1.00 86.12 346 GLU A N 1
ATOM 2789 C CA . GLU A 1 346 ? -9.960 -27.996 16.461 1.00 86.12 346 GLU A CA 1
ATOM 2790 C C . GLU A 1 346 ? -8.508 -28.323 16.840 1.00 86.12 346 GLU A C 1
ATOM 2792 O O . GLU A 1 346 ? -8.226 -28.659 17.987 1.00 86.12 346 GLU A O 1
ATOM 2797 N N . LYS A 1 347 ? -7.560 -28.185 15.907 1.00 82.81 347 LYS A N 1
ATOM 2798 C CA . LYS A 1 347 ? -6.136 -28.431 16.174 1.00 82.81 347 LYS A CA 1
ATOM 2799 C C . LYS A 1 347 ? -5.490 -27.347 17.040 1.00 82.81 347 LYS A C 1
ATOM 2801 O O . LYS A 1 347 ? -4.629 -27.663 17.857 1.00 82.81 347 LYS A O 1
ATOM 2806 N N . VAL A 1 348 ? -5.835 -26.081 16.812 1.00 81.94 348 VAL A N 1
ATOM 2807 C CA . VAL A 1 348 ? -5.241 -24.929 17.512 1.00 81.94 348 VAL A CA 1
ATOM 2808 C C . VAL A 1 348 ? -5.874 -24.740 18.883 1.00 81.94 348 VAL A C 1
ATOM 2810 O O . VAL A 1 348 ? -5.164 -24.516 19.859 1.00 81.94 348 VAL A O 1
ATOM 2813 N N . PHE A 1 349 ? -7.198 -24.833 18.947 1.00 76.25 349 PHE A N 1
ATOM 2814 C CA . PHE A 1 349 ? -7.981 -24.522 20.135 1.00 76.25 349 PHE A CA 1
ATOM 2815 C C . PHE A 1 349 ? -8.398 -25.757 20.928 1.00 76.25 349 PHE A C 1
ATOM 2817 O O . PHE A 1 349 ? -8.969 -25.576 21.995 1.00 76.25 349 PHE A O 1
ATOM 2824 N N . ALA A 1 350 ? -8.114 -26.969 20.424 1.00 70.00 350 ALA A N 1
ATOM 2825 C CA . ALA A 1 350 ? -8.280 -28.280 21.063 1.00 70.00 350 ALA A CA 1
ATOM 2826 C C . ALA A 1 350 ? -9.176 -28.278 22.320 1.00 70.00 350 ALA A C 1
ATOM 2828 O O . ALA A 1 350 ? -8.685 -28.550 23.417 1.00 70.00 350 ALA A O 1
ATOM 2829 N N . PRO A 1 351 ? -10.491 -28.009 22.186 1.00 58.75 351 PRO A N 1
ATOM 2830 C CA . PRO A 1 351 ? -11.386 -27.853 23.337 1.00 58.75 351 PRO A CA 1
ATOM 2831 C C . PRO A 1 351 ? -11.571 -29.157 24.131 1.00 58.75 351 PRO A C 1
ATOM 2833 O O . PRO A 1 351 ? -12.018 -29.126 25.270 1.00 58.75 351 PRO A O 1
ATOM 2836 N N . ASN A 1 352 ? -11.194 -30.297 23.536 1.00 56.78 352 ASN A N 1
ATOM 2837 C CA . ASN A 1 352 ? -11.284 -31.634 24.127 1.00 56.78 352 ASN A CA 1
ATOM 2838 C C . ASN A 1 352 ? -9.921 -32.214 24.542 1.00 56.78 352 ASN A C 1
ATOM 2840 O O . ASN A 1 352 ? -9.849 -33.374 24.946 1.00 56.78 352 ASN A O 1
ATOM 2844 N N . ALA A 1 353 ? -8.823 -31.465 24.400 1.00 60.97 353 ALA A N 1
ATOM 2845 C CA . ALA A 1 353 ? -7.584 -31.880 25.040 1.00 60.97 353 ALA A CA 1
ATOM 2846 C C . ALA A 1 353 ? -7.761 -31.664 26.5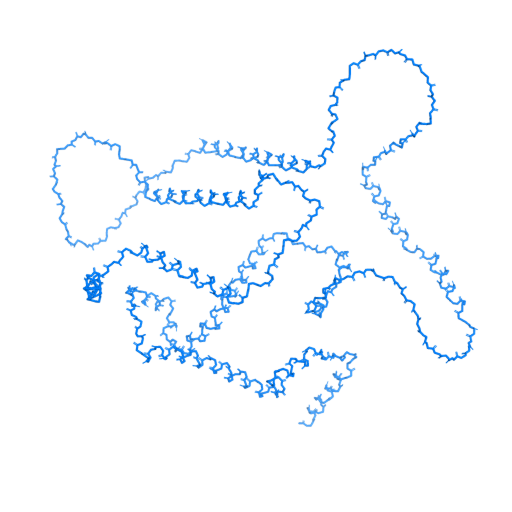44 1.00 60.97 353 ALA A C 1
ATOM 2848 O O . ALA A 1 353 ? -8.144 -30.571 26.954 1.00 60.97 353 ALA A O 1
ATOM 2849 N N . ASN A 1 354 ? -7.493 -32.694 27.353 1.00 62.19 354 ASN A N 1
ATOM 2850 C CA . ASN A 1 354 ? -7.412 -32.597 28.811 1.00 62.19 354 ASN A CA 1
ATOM 2851 C C . ASN A 1 354 ? -6.320 -31.580 29.182 1.00 62.19 354 ASN A C 1
ATOM 2853 O O . ASN A 1 354 ? -5.164 -31.932 29.418 1.00 62.19 354 ASN A O 1
ATOM 2857 N N . TYR A 1 355 ? -6.670 -30.300 29.150 1.00 62.09 355 TYR A N 1
ATOM 2858 C CA . TYR A 1 355 ? -5.834 -29.216 29.611 1.00 62.09 355 TYR A CA 1
ATOM 2859 C C . TYR A 1 355 ? -5.931 -29.225 31.130 1.00 62.09 355 TYR A C 1
ATOM 2861 O O . TYR A 1 355 ? -6.877 -28.693 31.703 1.00 62.09 355 TYR A O 1
ATOM 2869 N N . GLU A 1 356 ? -4.977 -29.882 31.786 1.00 68.25 356 GLU A N 1
ATOM 2870 C CA . GLU A 1 356 ? -4.782 -29.682 33.215 1.00 68.25 356 GLU A CA 1
ATOM 2871 C C . GLU A 1 356 ? -4.186 -28.284 33.416 1.00 68.25 356 GLU A C 1
ATOM 2873 O O . GLU A 1 356 ? -3.064 -28.029 32.951 1.00 68.25 356 GLU A O 1
ATOM 2878 N N . PRO A 1 357 ? -4.905 -27.356 34.072 1.00 61.41 357 PRO A N 1
ATOM 2879 C CA . PRO A 1 357 ? -4.370 -26.040 34.363 1.00 61.41 357 PRO A CA 1
ATOM 2880 C C . PRO A 1 357 ? -3.155 -26.200 35.279 1.00 61.41 357 PRO A C 1
ATOM 2882 O O . PRO A 1 357 ? -3.265 -26.514 36.463 1.00 61.41 357 PRO A O 1
ATOM 2885 N N . ARG A 1 358 ? -1.959 -25.997 34.720 1.00 64.31 358 ARG A N 1
ATOM 2886 C CA . ARG A 1 358 ? -0.734 -25.897 35.514 1.00 64.31 358 ARG A CA 1
ATOM 2887 C C . ARG A 1 358 ? -0.768 -24.565 36.254 1.00 64.31 358 ARG A C 1
ATOM 2889 O O . ARG A 1 358 ? -0.947 -23.521 35.638 1.00 64.31 358 ARG A O 1
ATOM 2896 N N . SER A 1 359 ? -0.550 -24.600 37.566 1.00 75.12 359 SER A N 1
ATOM 2897 C CA . SER A 1 359 ? -0.537 -23.422 38.449 1.00 75.12 359 SER A CA 1
ATOM 2898 C C . SER A 1 359 ? 0.586 -22.420 38.153 1.00 75.12 359 SER A C 1
ATOM 2900 O O . SER A 1 359 ? 0.623 -21.340 38.735 1.00 75.12 359 SER A O 1
ATOM 2902 N N . TYR A 1 360 ? 1.504 -22.758 37.248 1.00 79.06 360 TYR A N 1
ATOM 2903 C CA . TYR A 1 360 ? 2.593 -21.896 36.818 1.00 79.06 360 TYR A CA 1
ATOM 2904 C C . TYR A 1 360 ? 2.919 -22.126 35.341 1.00 79.06 360 TYR A C 1
ATOM 2906 O O . TYR A 1 360 ? 2.981 -23.258 34.849 1.00 79.06 360 TYR A O 1
ATOM 2914 N N . THR A 1 361 ? 3.176 -21.030 34.631 1.00 78.19 361 THR A N 1
ATOM 2915 C CA . THR A 1 361 ? 3.697 -21.058 33.266 1.00 78.19 361 THR A CA 1
ATOM 2916 C C . THR A 1 361 ? 5.157 -21.490 33.319 1.00 78.19 361 THR A C 1
ATOM 2918 O O . THR A 1 361 ? 6.012 -20.731 33.766 1.00 78.19 361 THR A O 1
ATOM 2921 N N . VAL A 1 362 ? 5.467 -22.705 32.864 1.00 77.19 362 VAL A N 1
ATOM 2922 C CA . VAL A 1 362 ? 6.860 -23.105 32.625 1.00 77.19 362 VAL A CA 1
ATOM 2923 C C . VAL A 1 362 ? 7.296 -22.456 31.313 1.00 77.19 362 VAL A C 1
ATOM 2925 O O . VAL A 1 362 ? 6.758 -22.830 30.266 1.00 77.19 362 VAL A O 1
ATOM 2928 N N . PRO A 1 363 ? 8.238 -21.495 31.315 1.00 75.00 363 PRO A N 1
ATOM 2929 C CA . PRO A 1 363 ? 8.769 -20.962 30.075 1.00 75.00 363 PRO A CA 1
ATOM 2930 C C . PRO A 1 363 ? 9.466 -22.104 29.341 1.00 75.00 363 PRO A C 1
ATOM 2932 O O . PRO A 1 363 ? 10.516 -22.597 29.753 1.00 75.00 363 PRO A O 1
ATOM 2935 N N . LYS A 1 364 ? 8.855 -22.562 28.247 1.00 77.50 364 LYS A N 1
ATOM 2936 C CA . LYS A 1 364 ? 9.506 -23.502 27.343 1.00 77.50 364 LYS A CA 1
ATOM 2937 C C . LYS A 1 364 ? 10.765 -22.805 26.826 1.00 77.50 364 LYS A C 1
ATOM 2939 O O . LYS A 1 364 ? 10.623 -21.708 26.284 1.00 77.50 364 LYS A O 1
ATOM 2944 N N . PRO A 1 365 ? 11.968 -23.387 26.972 1.00 77.38 365 PRO A N 1
ATOM 2945 C CA . PRO A 1 365 ? 13.178 -22.760 26.467 1.00 77.38 365 PRO A CA 1
ATOM 2946 C C . PRO A 1 365 ? 13.008 -22.542 24.964 1.00 77.38 365 PRO A C 1
ATOM 2948 O O . PRO A 1 365 ? 12.896 -23.489 24.181 1.00 77.38 365 PRO A O 1
ATOM 2951 N N . PHE A 1 366 ? 12.905 -21.277 24.576 1.00 67.31 366 PHE A N 1
ATOM 2952 C CA . PHE A 1 366 ? 12.799 -20.861 23.193 1.00 67.31 366 PHE A CA 1
ATOM 2953 C C . PHE A 1 366 ? 14.192 -20.463 22.736 1.00 67.31 366 PHE A C 1
ATOM 2955 O O . PHE A 1 366 ? 14.920 -19.744 23.418 1.00 67.31 366 PHE A O 1
ATOM 2962 N N . LYS A 1 367 ? 14.587 -20.969 21.573 1.00 71.69 367 LYS A N 1
ATOM 2963 C CA . LYS A 1 367 ? 15.819 -20.530 20.932 1.00 71.69 367 LYS A CA 1
ATOM 2964 C C . LYS A 1 367 ? 15.523 -19.161 20.323 1.00 71.69 367 LYS A C 1
ATOM 2966 O O . LYS A 1 367 ? 14.857 -19.078 19.294 1.00 71.69 367 LYS A O 1
ATOM 2971 N N . LEU A 1 368 ? 15.936 -18.094 21.005 1.00 57.41 368 LEU A N 1
ATOM 2972 C CA . LEU A 1 368 ? 15.925 -16.743 20.448 1.00 57.41 368 LEU A CA 1
ATOM 2973 C C . LEU A 1 368 ? 16.876 -16.724 19.257 1.00 57.41 368 LEU A C 1
ATOM 2975 O O . LEU A 1 368 ? 18.085 -16.832 19.427 1.00 57.41 368 LEU A O 1
ATOM 2979 N N . SER A 1 369 ? 16.298 -16.606 18.064 1.00 60.88 369 SER A N 1
ATOM 2980 C CA . SER A 1 369 ? 16.935 -16.737 16.753 1.00 60.88 369 SER A CA 1
ATOM 2981 C C . SER A 1 369 ? 17.417 -18.154 16.423 1.00 60.88 369 SER A C 1
ATOM 2983 O O . SER A 1 369 ? 18.294 -18.739 17.055 1.00 60.88 369 SER A O 1
ATOM 2985 N N . GLU A 1 370 ? 16.843 -18.718 15.362 1.00 58.06 370 GLU A N 1
ATOM 2986 C CA . GLU A 1 370 ? 17.570 -19.719 14.594 1.00 58.06 370 GLU A CA 1
ATOM 2987 C C . GLU A 1 370 ? 18.822 -19.029 14.058 1.00 58.06 370 GLU A C 1
ATOM 2989 O O . GLU A 1 370 ? 18.739 -17.903 13.556 1.00 58.06 370 GLU A O 1
ATOM 2994 N N . SER A 1 371 ? 19.985 -19.669 14.188 1.00 64.06 371 SER A N 1
ATOM 2995 C CA . SER A 1 371 ? 21.203 -19.120 13.604 1.00 64.06 371 SER A CA 1
ATOM 2996 C C . SER A 1 371 ? 20.940 -18.835 12.119 1.00 64.06 371 SER A C 1
ATOM 2998 O O . SER A 1 371 ? 20.239 -19.602 11.455 1.00 64.06 371 SER A O 1
ATOM 3000 N N . SER A 1 372 ? 21.474 -17.737 11.574 1.00 70.81 372 SER A N 1
ATOM 3001 C CA . SER A 1 372 ? 21.283 -17.368 10.155 1.00 70.81 372 SER A CA 1
ATOM 3002 C C . SER A 1 372 ? 21.543 -18.554 9.203 1.00 70.81 372 SER A C 1
ATOM 3004 O O . SER A 1 372 ? 20.879 -18.727 8.185 1.00 70.81 372 SER A O 1
ATOM 3006 N N . LYS A 1 373 ? 22.441 -19.467 9.590 1.00 74.31 373 LYS A N 1
ATOM 3007 C CA . LYS A 1 373 ? 22.745 -20.697 8.852 1.00 74.31 373 LYS A CA 1
ATOM 3008 C C . LYS A 1 373 ? 21.586 -21.703 8.842 1.00 74.31 373 LYS A C 1
ATOM 3010 O O . LYS A 1 373 ? 21.334 -22.317 7.806 1.00 74.31 373 LYS A O 1
ATOM 3015 N N . ASP A 1 374 ? 20.871 -21.868 9.950 1.00 75.25 374 ASP A N 1
ATOM 3016 C CA . ASP A 1 374 ? 19.747 -22.805 10.057 1.00 75.25 374 ASP A CA 1
ATOM 3017 C C . ASP A 1 374 ? 18.509 -22.305 9.304 1.00 75.25 374 ASP A C 1
ATOM 3019 O O . ASP A 1 374 ? 17.838 -23.092 8.628 1.00 75.25 374 ASP A O 1
ATOM 3023 N N . SER A 1 375 ? 18.256 -20.991 9.326 1.00 75.00 375 SER A N 1
ATOM 3024 C CA . SER A 1 375 ? 17.166 -20.382 8.555 1.00 75.00 375 SER A CA 1
ATOM 3025 C C . SER A 1 375 ? 17.424 -20.470 7.045 1.00 75.00 375 SER A C 1
ATOM 3027 O O . SER A 1 375 ? 16.521 -20.825 6.279 1.00 75.00 375 SER A O 1
ATOM 3029 N N . ILE A 1 376 ? 18.674 -20.261 6.608 1.00 77.44 376 ILE A N 1
ATOM 3030 C CA . ILE A 1 376 ? 19.098 -20.464 5.215 1.00 77.44 376 ILE A CA 1
ATOM 3031 C C . ILE A 1 376 ? 18.932 -21.934 4.807 1.00 77.44 376 ILE A C 1
ATOM 3033 O O . ILE A 1 376 ? 18.334 -22.208 3.765 1.00 77.44 376 ILE A O 1
ATOM 3037 N N . ARG A 1 377 ? 19.386 -22.891 5.631 1.00 82.06 377 ARG A N 1
ATOM 3038 C CA . ARG A 1 377 ? 19.231 -24.333 5.358 1.00 82.06 377 ARG A CA 1
ATOM 3039 C C . ARG A 1 377 ? 17.770 -24.736 5.218 1.00 82.06 377 ARG A C 1
ATOM 3041 O O . ARG A 1 377 ? 17.420 -25.438 4.272 1.00 82.06 377 ARG A O 1
ATOM 3048 N N . ARG A 1 378 ? 16.899 -24.269 6.117 1.00 80.62 378 ARG A N 1
ATOM 3049 C CA . ARG A 1 378 ? 15.467 -24.574 6.047 1.00 80.62 378 ARG A CA 1
ATOM 3050 C C . ARG A 1 378 ? 14.828 -23.967 4.797 1.00 80.62 378 ARG A C 1
ATOM 3052 O O . ARG A 1 378 ? 14.071 -24.654 4.119 1.00 80.62 378 ARG A O 1
ATOM 3059 N N . ARG A 1 379 ? 15.183 -22.730 4.432 1.00 82.81 379 ARG A N 1
ATOM 3060 C CA . ARG A 1 379 ? 14.700 -22.081 3.201 1.00 82.81 379 ARG A CA 1
ATOM 3061 C C . ARG A 1 379 ? 15.141 -22.830 1.942 1.00 82.81 379 ARG A C 1
ATOM 3063 O O . ARG A 1 379 ? 14.339 -22.997 1.026 1.00 82.81 379 ARG A O 1
ATOM 3070 N N . LEU A 1 380 ? 16.389 -23.299 1.900 1.00 88.94 380 LEU A N 1
ATOM 3071 C CA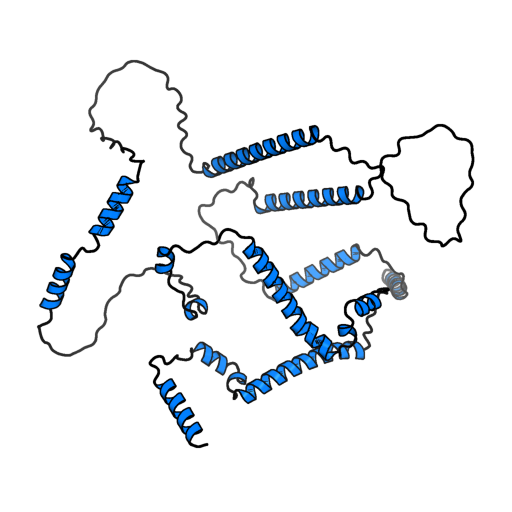 . LEU A 1 380 ? 16.900 -24.114 0.796 1.00 88.94 380 LEU A CA 1
ATOM 3072 C C . LEU A 1 380 ? 16.170 -25.456 0.707 1.00 88.94 380 LEU A C 1
ATOM 3074 O O . LEU A 1 380 ? 15.726 -25.819 -0.380 1.00 88.94 380 LEU A O 1
ATOM 3078 N N . LYS A 1 381 ? 15.963 -26.127 1.846 1.00 92.31 381 LYS A N 1
ATOM 3079 C CA . LYS A 1 381 ? 15.228 -27.394 1.921 1.00 92.31 381 LYS A CA 1
ATOM 3080 C C . LYS A 1 381 ? 13.788 -27.249 1.424 1.00 92.31 381 LYS A C 1
ATOM 3082 O O . LYS A 1 381 ? 13.369 -27.995 0.550 1.00 92.31 381 LYS A O 1
ATOM 3087 N N . VAL A 1 382 ? 13.061 -26.232 1.891 1.00 90.56 382 VAL A N 1
ATOM 3088 C CA . VAL A 1 382 ? 11.686 -25.955 1.432 1.00 90.56 382 VAL A CA 1
ATOM 3089 C C . VAL A 1 382 ? 11.650 -25.662 -0.071 1.00 90.56 382 VAL A C 1
ATOM 3091 O O . VAL A 1 382 ? 10.772 -26.147 -0.781 1.00 90.56 382 VAL A O 1
ATOM 3094 N N . ARG A 1 383 ? 12.624 -24.904 -0.594 1.00 89.44 383 ARG A N 1
ATOM 3095 C CA . ARG A 1 383 ? 12.726 -24.612 -2.034 1.00 89.44 383 ARG A CA 1
ATOM 3096 C C . ARG A 1 383 ? 13.039 -25.859 -2.862 1.00 89.44 383 ARG A C 1
ATOM 3098 O O . ARG A 1 383 ? 12.644 -25.948 -4.021 1.00 89.44 383 ARG A O 1
ATOM 3105 N N . GLU A 1 384 ? 13.797 -26.797 -2.314 1.00 90.19 384 GLU A N 1
ATOM 3106 C CA . GLU A 1 384 ? 14.084 -28.075 -2.957 1.00 90.19 384 GLU A CA 1
ATOM 3107 C C . GLU A 1 384 ? 12.870 -29.006 -2.949 1.00 90.19 384 GLU A C 1
ATOM 3109 O O . GLU A 1 384 ? 12.544 -29.566 -3.993 1.00 90.19 384 GLU A O 1
ATOM 3114 N N . GLU A 1 385 ? 12.149 -29.086 -1.829 1.00 91.12 385 GLU A N 1
ATOM 3115 C CA . GLU A 1 385 ? 10.891 -29.831 -1.716 1.00 91.12 385 GLU A CA 1
ATOM 3116 C C . GLU A 1 385 ? 9.822 -29.288 -2.678 1.00 91.12 385 GLU A C 1
ATOM 3118 O O . GLU A 1 385 ? 9.176 -30.070 -3.372 1.00 91.12 385 GLU A O 1
ATOM 3123 N N . MET A 1 386 ? 9.679 -27.961 -2.794 1.00 86.12 386 MET A N 1
ATOM 3124 C CA . MET A 1 386 ? 8.800 -27.318 -3.785 1.00 86.12 386 MET A CA 1
ATOM 3125 C C . MET A 1 386 ? 9.182 -27.713 -5.217 1.00 86.12 386 MET A C 1
ATOM 3127 O O . MET A 1 386 ? 8.344 -28.217 -5.956 1.00 86.12 386 MET A O 1
ATOM 3131 N N . ARG A 1 387 ? 10.467 -27.595 -5.586 1.00 86.44 387 ARG A N 1
ATOM 3132 C CA . ARG A 1 387 ? 10.960 -28.011 -6.913 1.00 86.44 387 ARG A CA 1
ATOM 3133 C C . ARG A 1 387 ? 10.805 -29.510 -7.168 1.00 86.44 387 ARG A C 1
ATOM 3135 O O . ARG A 1 387 ? 10.735 -29.935 -8.318 1.00 86.44 387 ARG A O 1
ATOM 3142 N N . ALA A 1 388 ? 10.851 -30.342 -6.130 1.00 89.06 388 ALA A N 1
ATOM 3143 C CA . ALA A 1 388 ? 10.614 -31.776 -6.256 1.00 89.06 388 ALA A CA 1
ATOM 3144 C C . ALA A 1 388 ? 9.133 -32.060 -6.537 1.00 89.06 388 ALA A C 1
ATOM 3146 O O . ALA A 1 388 ? 8.842 -32.815 -7.461 1.00 89.06 388 ALA A O 1
ATOM 3147 N N . LYS A 1 389 ? 8.219 -31.393 -5.818 1.00 89.00 389 LYS A N 1
ATOM 3148 C CA . LYS A 1 389 ? 6.772 -31.462 -6.073 1.00 89.00 389 LYS A CA 1
ATOM 3149 C C . LYS A 1 389 ? 6.422 -30.981 -7.481 1.00 89.00 389 LYS A C 1
ATOM 3151 O O . LYS A 1 389 ? 5.788 -31.715 -8.230 1.00 89.00 389 LYS A O 1
ATOM 3156 N N . GLU A 1 390 ? 6.956 -29.832 -7.894 1.00 87.19 390 GLU A N 1
ATOM 3157 C CA . GLU A 1 390 ? 6.798 -29.308 -9.259 1.00 87.19 390 GLU A CA 1
ATOM 3158 C C . GLU A 1 390 ? 7.300 -30.305 -10.318 1.00 87.19 390 GLU A C 1
ATOM 3160 O O . GLU A 1 390 ? 6.641 -30.524 -11.330 1.00 87.19 390 GLU A O 1
ATOM 3165 N N . ARG A 1 391 ? 8.440 -30.974 -10.083 1.00 81.62 391 ARG A N 1
ATOM 3166 C CA . ARG A 1 391 ? 8.945 -32.030 -10.981 1.00 81.62 391 ARG A CA 1
ATOM 3167 C C . ARG A 1 391 ? 8.044 -33.262 -11.019 1.00 81.62 391 ARG A C 1
ATOM 3169 O O . ARG A 1 391 ? 7.931 -33.870 -12.079 1.00 81.62 391 ARG A O 1
ATOM 3176 N N . THR A 1 392 ? 7.432 -33.643 -9.898 1.00 84.12 392 THR A N 1
ATOM 3177 C CA . THR A 1 392 ? 6.505 -34.785 -9.851 1.00 84.12 392 THR A CA 1
ATOM 3178 C C . THR A 1 392 ? 5.169 -34.476 -10.520 1.00 84.12 392 THR A C 1
ATOM 3180 O O . THR A 1 392 ? 4.589 -35.355 -11.150 1.00 84.12 392 THR A O 1
ATOM 3183 N N . GLU A 1 393 ? 4.713 -33.227 -10.433 1.00 84.81 393 GLU A N 1
ATOM 3184 C CA . GLU A 1 393 ? 3.476 -32.744 -11.055 1.00 84.81 393 GLU A CA 1
ATOM 3185 C C . GLU A 1 393 ? 3.669 -32.379 -12.536 1.00 84.81 393 GLU A C 1
ATOM 3187 O O . GLU A 1 393 ? 2.697 -32.271 -13.285 1.00 84.81 393 GLU A O 1
ATOM 3192 N N . CYS A 1 394 ? 4.917 -32.230 -12.995 1.00 79.75 394 CYS A N 1
ATOM 3193 C CA . CYS A 1 394 ? 5.223 -31.961 -14.393 1.00 79.75 394 CYS A CA 1
ATOM 3194 C C . CYS A 1 394 ? 4.892 -33.179 -15.273 1.00 79.75 394 CYS A C 1
ATOM 3196 O O . CYS A 1 394 ? 5.644 -34.154 -15.367 1.00 79.75 394 CYS A O 1
ATOM 3198 N N . THR A 1 395 ? 3.758 -33.101 -15.967 1.00 77.94 395 THR A N 1
ATOM 3199 C CA . THR A 1 395 ? 3.314 -34.084 -16.967 1.00 77.94 395 THR A CA 1
ATOM 3200 C C . THR A 1 395 ? 4.027 -33.922 -18.314 1.00 77.94 395 THR A C 1
ATOM 3202 O O . THR A 1 395 ? 3.987 -34.822 -19.154 1.00 77.94 395 THR A O 1
ATOM 3205 N N . PHE A 1 396 ? 4.725 -32.801 -18.526 1.00 75.25 396 PHE A N 1
ATOM 3206 C CA . PHE A 1 396 ? 5.453 -32.511 -19.755 1.00 75.25 396 PHE A CA 1
ATOM 3207 C C . PHE A 1 396 ? 6.832 -33.185 -19.751 1.00 75.25 396 PHE A C 1
ATOM 3209 O O . PHE A 1 396 ? 7.760 -32.760 -19.063 1.00 75.25 396 PHE A O 1
ATOM 3216 N N . ARG A 1 397 ? 6.970 -34.253 -20.546 1.00 73.69 397 ARG A N 1
ATOM 3217 C CA . ARG A 1 397 ? 8.218 -35.015 -20.722 1.00 73.69 397 ARG A CA 1
ATOM 3218 C C . ARG A 1 397 ? 8.712 -34.915 -22.168 1.00 73.69 397 ARG A C 1
ATOM 3220 O O . ARG A 1 397 ? 8.522 -35.860 -22.936 1.00 73.69 397 ARG A O 1
ATOM 3227 N N . PRO A 1 398 ? 9.320 -33.787 -22.570 1.00 79.62 398 PRO A N 1
ATOM 3228 C CA . PRO A 1 398 ? 9.793 -33.629 -23.934 1.00 79.62 398 PRO A CA 1
ATOM 3229 C C . PRO A 1 398 ? 10.955 -34.591 -24.191 1.00 79.62 398 PRO A C 1
ATOM 3231 O O . PRO A 1 398 ? 11.923 -34.639 -23.427 1.00 79.62 398 PRO A O 1
ATOM 3234 N N . GLN A 1 399 ? 10.878 -35.351 -25.282 1.00 78.69 399 GLN A N 1
ATOM 3235 C CA . GLN A 1 399 ? 12.028 -36.106 -25.763 1.00 78.69 399 GLN A CA 1
ATOM 3236 C C . GLN A 1 399 ? 13.005 -35.126 -26.412 1.00 78.69 399 GLN A C 1
ATOM 3238 O O . GLN A 1 399 ? 12.758 -34.605 -27.494 1.00 78.69 399 GLN A O 1
ATOM 3243 N N . THR A 1 400 ? 14.107 -34.849 -25.723 1.00 84.44 400 THR A N 1
ATOM 3244 C CA . THR A 1 400 ? 15.201 -34.022 -26.248 1.00 84.44 400 THR A CA 1
ATOM 3245 C C . THR A 1 400 ? 16.397 -34.901 -26.592 1.00 84.44 400 THR A C 1
ATOM 3247 O O . THR A 1 400 ? 16.606 -35.937 -25.955 1.00 84.44 400 THR A O 1
ATOM 3250 N N . VAL A 1 401 ? 17.226 -34.479 -27.551 1.00 85.94 401 VAL A N 1
ATOM 3251 C CA . VAL A 1 401 ? 18.477 -35.179 -27.907 1.00 85.94 401 VAL A CA 1
ATOM 3252 C C . VAL A 1 401 ? 19.352 -35.392 -26.662 1.00 85.94 401 VAL A C 1
ATOM 3254 O O . VAL A 1 401 ? 19.826 -36.495 -26.421 1.00 85.94 401 VAL A O 1
ATOM 3257 N N . ALA A 1 402 ? 19.437 -34.392 -25.777 1.00 84.62 402 ALA A N 1
ATOM 3258 C CA . ALA A 1 402 ? 20.151 -34.503 -24.503 1.00 84.62 402 ALA A CA 1
ATOM 3259 C C . ALA A 1 402 ? 19.579 -35.589 -23.568 1.00 84.62 402 ALA A C 1
ATOM 3261 O O . ALA A 1 402 ? 20.337 -36.256 -22.865 1.00 84.62 402 ALA A O 1
ATOM 3262 N N . SER A 1 403 ? 18.254 -35.787 -23.546 1.00 83.06 403 SER A N 1
ATOM 3263 C CA . SER A 1 403 ? 17.628 -36.864 -22.764 1.00 83.06 403 SER A CA 1
ATOM 3264 C C . SER A 1 403 ? 17.942 -38.253 -23.327 1.00 83.06 403 SER A C 1
ATOM 3266 O O . SER A 1 403 ? 18.134 -39.191 -22.555 1.00 83.06 403 SER A O 1
ATOM 3268 N N . GLN A 1 404 ? 18.058 -38.379 -24.653 1.00 82.81 404 GLN A N 1
ATOM 3269 C CA . GLN A 1 404 ? 18.482 -39.619 -25.302 1.00 82.81 404 GLN A CA 1
ATOM 3270 C C . GLN A 1 404 ? 19.955 -39.911 -24.998 1.00 82.81 404 GLN A C 1
ATOM 3272 O O . GLN A 1 404 ? 20.272 -41.015 -24.567 1.00 82.81 404 GLN A O 1
ATOM 3277 N N . SER A 1 405 ? 20.837 -38.912 -25.113 1.00 86.50 405 SER A N 1
ATOM 3278 C CA . SER A 1 405 ? 22.259 -39.064 -24.782 1.00 86.50 405 SER A CA 1
ATOM 3279 C C . SER A 1 405 ? 22.476 -39.461 -23.318 1.00 86.50 405 SER A C 1
ATOM 3281 O O . SER A 1 405 ? 23.274 -40.352 -23.047 1.00 86.50 405 SER A O 1
ATOM 3283 N N . ARG A 1 406 ? 21.731 -38.872 -22.367 1.00 87.25 406 ARG A N 1
ATOM 3284 C CA . ARG A 1 406 ? 21.802 -39.279 -20.950 1.00 87.25 406 ARG A CA 1
ATOM 3285 C C . ARG A 1 406 ? 21.359 -40.718 -20.726 1.00 87.25 406 ARG A C 1
ATOM 3287 O O . ARG A 1 406 ? 22.029 -41.419 -19.986 1.00 87.25 406 ARG A O 1
ATOM 3294 N N . ARG A 1 407 ? 20.290 -41.172 -21.387 1.00 85.00 407 ARG A N 1
ATOM 3295 C CA . ARG A 1 407 ? 19.852 -42.576 -21.303 1.00 85.00 407 ARG A CA 1
ATOM 3296 C C . ARG A 1 407 ? 20.904 -43.540 -21.840 1.00 85.00 407 ARG A C 1
ATOM 3298 O O . ARG A 1 407 ? 21.114 -44.592 -21.254 1.00 85.00 407 ARG A O 1
ATOM 3305 N N . VAL A 1 408 ? 21.571 -43.187 -22.939 1.00 88.81 408 VAL A N 1
ATOM 3306 C CA . VAL A 1 408 ? 22.672 -43.998 -23.481 1.00 88.81 408 VAL A CA 1
ATOM 3307 C C . VAL A 1 408 ? 23.823 -44.075 -22.478 1.00 88.81 408 VAL A C 1
ATOM 3309 O O . VAL A 1 408 ? 24.314 -45.167 -22.217 1.00 88.81 408 VAL A O 1
ATOM 3312 N N . LEU A 1 409 ? 24.204 -42.949 -21.866 1.00 88.62 409 LEU A N 1
ATOM 3313 C CA . LEU A 1 409 ? 25.247 -42.917 -20.836 1.00 88.62 409 LEU A CA 1
ATOM 3314 C C . LEU A 1 409 ? 24.854 -43.703 -19.578 1.00 88.62 409 LEU A C 1
ATOM 3316 O O . LEU A 1 409 ? 25.660 -44.480 -19.083 1.00 88.62 409 LEU A O 1
ATOM 3320 N N . GLU A 1 410 ? 23.619 -43.565 -19.088 1.00 88.50 410 GLU A N 1
ATOM 3321 C CA . GLU A 1 410 ? 23.101 -44.362 -17.965 1.00 88.50 410 GLU A CA 1
ATOM 3322 C C . GLU A 1 410 ? 23.127 -45.862 -18.283 1.00 88.50 410 GLU A C 1
ATOM 3324 O O . GLU A 1 410 ? 23.546 -46.657 -17.449 1.00 88.50 410 GLU A O 1
ATOM 3329 N N . ASN A 1 411 ? 22.755 -46.261 -19.501 1.00 88.75 411 ASN A N 1
ATOM 3330 C CA . ASN A 1 411 ? 22.811 -47.660 -19.929 1.00 88.75 411 ASN A CA 1
ATOM 3331 C C . ASN A 1 411 ? 24.244 -48.196 -20.059 1.00 88.75 411 ASN A C 1
ATOM 3333 O O . ASN A 1 411 ? 24.441 -49.405 -19.969 1.00 88.75 411 ASN A O 1
ATOM 3337 N N . MET A 1 412 ? 25.229 -47.324 -20.294 1.00 87.31 412 MET A N 1
ATOM 3338 C CA . MET A 1 412 ? 26.645 -47.698 -20.317 1.00 87.31 412 MET A CA 1
ATOM 3339 C C . MET A 1 412 ? 27.285 -47.715 -18.928 1.00 87.31 412 MET A C 1
ATOM 3341 O O . MET A 1 412 ? 28.225 -48.470 -18.729 1.00 87.31 412 MET A O 1
ATOM 3345 N N . LEU A 1 413 ? 26.794 -46.907 -17.983 1.00 86.81 413 LEU A N 1
ATOM 3346 C CA . LEU A 1 413 ? 27.278 -46.870 -16.596 1.00 86.81 413 LEU A CA 1
ATOM 3347 C C . LEU A 1 413 ? 26.633 -47.940 -15.702 1.00 86.81 413 LEU A C 1
ATOM 3349 O O . LEU A 1 413 ? 27.225 -48.331 -14.703 1.00 86.81 413 LEU A O 1
ATOM 3353 N N . ASN A 1 414 ? 25.425 -48.398 -16.045 1.00 77.31 414 ASN A N 1
ATOM 3354 C CA . ASN A 1 414 ? 24.695 -49.450 -15.324 1.00 77.31 414 ASN A CA 1
ATOM 3355 C C . ASN A 1 414 ? 24.928 -50.860 -15.911 1.00 77.31 414 ASN A C 1
ATOM 3357 O O . ASN A 1 414 ? 24.172 -51.785 -15.605 1.00 77.31 414 ASN A O 1
ATOM 3361 N N . ARG A 1 415 ? 25.932 -51.007 -16.779 1.00 54.81 415 ARG A N 1
ATOM 3362 C CA . ARG A 1 415 ? 26.456 -52.270 -17.310 1.00 54.81 415 ARG A CA 1
ATOM 3363 C C . ARG A 1 415 ? 27.842 -52.494 -16.735 1.00 54.81 415 ARG A C 1
ATOM 3365 O O . ARG A 1 415 ? 28.155 -53.674 -16.477 1.00 54.81 415 ARG A O 1
#

Secondary structure (DSSP, 8-state):
-HHHHHHHHHHHHHHHT-S--PPPPHHHHHHHHH-GGGTS-HHHHHHHHHHHHHHHHHHHHHHHHHHHHTT---S-----TTHHHHHHHH-GGGGS--HHHHHHIIIIIHHHHHHHHHHHHHHHHHHT-----PPPHHHHHHS----HHHHHS--------------------------HHHHHHHHHHHHS--TTSHHHHHHHHHHHHH----------PPPPP---------------------GGGHHHHHHHHHHHHHHHHHHHHHHHHHHHHHH--------------PPP-----PPPP----------------TTHHHHHHHHHHHHHHHHHHHHHHHHHH-TTS-----SS-------SS--HHHHHHHHHHHHHHHHHHHHHH-------HHHHHHHHHHHHH--

Sequence (415 aa):
MMEKRLATQEYFDVLNEQPFAPKISETSNKIVEQKPEFQMDFVARQHYFQSRDQEKMEALEGFCDVDHARGERLTFKPDIGNADHVLKQLRPDRCAESSQQQLYRLTYNDPKRAELKKQRLRDQQYAQCTFKPEINPVSKALGRSSTLDELAHPTLDMQQDQPTSKRSPPQGGRPVAAASSSRAALKQYFANKRFRSRVALEMEEAEKAECTFQPTLIASRKPVGCASTSKLYSREPRATRSMEWKSENLLHLIEAERQKKADEIEAKRNAQELKELEQCTFRPNLRKSGPRKRLPGTKNSPSPPRNADDAGRASEQPVIVRGLGRFLELRELARKQQAEQKQREEKVFAPNANYEPRSYTVPKPFKLSESSKDSIRRRLKVREEMRAKERTECTFRPQTVASQSRRVLENMLNR

pLDDT: mean 72.33, std 18.01, range [29.14, 97.19]